Protein AF-A0A955F8S6-F1 (afdb_monomer)

Mean predicted aligned error: 17.61 Å

Secondary structure (DSSP, 8-state):
----PBPTTT--B--B-GGG-BHHHHHHHB-TTSEEEHHHHHHHHT--HHHHHHHHHTTSS--EE-TT--EEEEHHHHHHHHHHTHHHHHHHHTTS--PPPPTHHHHGGG---SB-TTTSSSBPBTTTB-HHHHHHEEEHHHHHHHTT--HHHHHHHHHH-TTTS-EEEETTEEEEEHHHHHHHHHHS-HHHHSS-S---TT-SS-TTT--SSS-EETTTEETTTGGGSHHHHHHHHHHTT--HHHHHHHHT--HHHHHHHHHHHHHHHHHHT-S--HHHHHHHHHHHHHHHHHHHHHHHHHHHHHHTHHHHHHHHHHS---SHHHHHHHHT--GGGHHHHHHT-HHHHHHHHHHTTSS-SS-SS-TTT--SSSPB-STT-BHHHHTTSHHHHHHHHHHHHHTHHHHHHHHHHHHHHHHHSHHHHHHHHHHHHHHHHTTTHHHHHHHTTTB-TTT--BHHHHHHHHSSPPEEEETTS-TT---GGGEEEE-HHHHHHHHHHTT--

pLDDT: mean 87.95, std 13.36, range [36.78, 98.25]

Structure (mmCIF, N/CA/C/O backbone):
data_AF-A0A955F8S6-F1
#
_entry.id   AF-A0A955F8S6-F1
#
loop_
_atom_site.group_PDB
_atom_site.id
_atom_site.type_symbol
_atom_site.label_atom_id
_atom_site.label_alt_id
_atom_site.label_comp_id
_atom_site.label_asym_id
_atom_site.label_entity_id
_atom_site.label_seq_id
_atom_site.pdbx_PDB_ins_code
_atom_site.Cartn_x
_atom_site.Cartn_y
_atom_site.Cartn_z
_atom_site.occupancy
_atom_site.B_iso_or_equiv
_atom_site.auth_seq_id
_atom_site.auth_comp_id
_atom_site.auth_asym_id
_atom_site.auth_atom_id
_atom_site.pdbx_PDB_model_num
ATOM 1 N N . MET A 1 1 ? -13.453 60.466 16.407 1.00 45.47 1 MET A N 1
ATOM 2 C CA . MET A 1 1 ? -13.229 59.516 17.516 1.00 45.47 1 MET A CA 1
ATOM 3 C C . MET A 1 1 ? -13.234 58.112 16.932 1.00 45.47 1 MET A C 1
ATOM 5 O O . MET A 1 1 ? -14.286 57.669 16.491 1.00 45.47 1 MET A O 1
ATOM 9 N N . SER A 1 2 ? -12.078 57.455 16.806 1.00 45.28 2 SER A N 1
ATOM 10 C CA . SER A 1 2 ? -12.034 56.052 16.379 1.00 45.28 2 SER A CA 1
ATOM 11 C C . SER A 1 2 ? -12.580 55.197 17.517 1.00 45.28 2 SER A C 1
ATOM 13 O O . SER A 1 2 ? -11.940 55.085 18.557 1.00 45.28 2 SER A O 1
ATOM 15 N N . SER A 1 3 ? -13.775 54.638 17.353 1.00 52.03 3 SER A N 1
ATOM 16 C CA . SER A 1 3 ? -14.315 53.653 18.286 1.00 52.03 3 SER A CA 1
ATOM 17 C C . SER A 1 3 ? -13.358 52.457 18.342 1.00 52.03 3 SER A C 1
ATOM 19 O O . SER A 1 3 ? -13.207 51.733 17.355 1.00 52.03 3 SER A O 1
ATOM 21 N N . GLU A 1 4 ? -12.663 52.285 19.464 1.00 68.94 4 GLU A N 1
ATOM 22 C CA . GLU A 1 4 ? -11.751 51.167 19.690 1.00 68.94 4 GLU A CA 1
ATOM 23 C C . GLU A 1 4 ? -12.546 49.872 19.857 1.00 68.94 4 GLU A C 1
ATOM 25 O O . GLU A 1 4 ? -13.012 49.531 20.943 1.00 68.94 4 GLU A O 1
ATOM 30 N N . TYR A 1 5 ? -12.714 49.129 18.768 1.00 82.62 5 TYR A N 1
ATOM 31 C CA . TYR A 1 5 ? -13.365 47.827 18.818 1.00 82.62 5 TYR A CA 1
ATOM 32 C C . TYR A 1 5 ? -12.418 46.742 19.369 1.00 82.62 5 TYR A C 1
ATOM 34 O O . TYR A 1 5 ? -11.203 46.759 19.152 1.00 82.62 5 TYR A O 1
ATOM 42 N N . VAL A 1 6 ? -12.988 45.759 20.070 1.00 81.62 6 VAL A N 1
ATOM 43 C CA . VAL A 1 6 ? -12.254 44.623 20.646 1.00 81.62 6 VAL A CA 1
ATOM 44 C C . VAL A 1 6 ? -12.035 43.542 19.585 1.00 81.62 6 VAL A C 1
ATOM 46 O O . VAL A 1 6 ? -12.985 43.033 18.987 1.00 81.62 6 VAL A O 1
ATOM 49 N N . CYS A 1 7 ? -10.779 43.146 19.367 1.00 83.44 7 CYS A N 1
ATOM 50 C CA . CYS A 1 7 ? -10.441 42.054 18.456 1.00 83.44 7 CYS A CA 1
ATOM 51 C C . CYS A 1 7 ? -11.020 40.725 18.946 1.00 83.44 7 CYS A C 1
ATOM 53 O O . CYS A 1 7 ? -10.731 40.285 20.054 1.00 83.44 7 CYS A O 1
ATOM 55 N N . ARG A 1 8 ? -11.746 40.008 18.085 1.00 79.75 8 ARG A N 1
ATOM 56 C CA . ARG A 1 8 ? -12.386 38.728 18.445 1.00 79.75 8 ARG A CA 1
ATOM 57 C C . ARG A 1 8 ? -11.425 37.592 18.794 1.00 79.75 8 ARG A C 1
ATOM 59 O O . ARG A 1 8 ? -11.862 36.603 19.371 1.00 79.75 8 ARG A O 1
ATOM 66 N N . PHE A 1 9 ? -10.160 37.691 18.391 1.00 81.62 9 PHE A N 1
ATOM 67 C CA . PHE A 1 9 ? -9.169 36.629 18.588 1.00 81.62 9 PHE A CA 1
ATOM 68 C C . PHE A 1 9 ? -8.311 36.871 19.826 1.00 81.62 9 PHE A C 1
ATOM 70 O O . PHE A 1 9 ? -8.141 35.964 20.633 1.00 81.62 9 PHE A O 1
ATOM 77 N N . CYS A 1 10 ? -7.783 38.087 19.991 1.00 85.62 10 CYS A N 1
ATOM 78 C CA . CYS A 1 10 ? -6.907 38.415 21.118 1.00 85.62 10 CYS A CA 1
ATOM 79 C C . CYS A 1 10 ? -7.588 39.216 22.232 1.00 85.62 10 CYS A C 1
ATOM 81 O O . CYS A 1 10 ? -6.944 39.475 23.244 1.00 85.62 10 CYS A O 1
ATOM 83 N N . LEU A 1 11 ? -8.851 39.616 22.047 1.00 81.88 11 LEU A N 1
ATOM 84 C CA . LEU A 1 11 ? -9.654 40.399 22.994 1.00 81.88 11 LEU A CA 1
ATOM 85 C C . LEU A 1 11 ? -9.026 41.746 23.399 1.00 81.88 11 LEU A C 1
ATOM 87 O O . LEU A 1 11 ? -9.361 42.301 24.438 1.00 81.88 11 LEU A O 1
ATOM 91 N N . ARG A 1 12 ? -8.124 42.296 22.574 1.00 80.00 12 ARG A N 1
ATOM 92 C CA . ARG A 1 12 ? -7.503 43.615 22.788 1.00 80.00 12 ARG A CA 1
ATOM 93 C C . ARG A 1 12 ? -8.198 44.691 21.956 1.00 80.00 12 ARG A C 1
ATOM 95 O O . ARG A 1 12 ? -8.592 44.413 20.821 1.00 80.00 12 ARG A O 1
ATOM 102 N N . HIS A 1 13 ? -8.269 45.909 22.488 1.00 82.81 13 HIS A N 1
ATOM 103 C CA . HIS A 1 13 ? -8.674 47.110 21.753 1.00 82.81 13 HIS A CA 1
ATOM 104 C C . HIS A 1 13 ? -7.613 47.441 20.698 1.00 82.81 13 HIS A C 1
ATOM 106 O O . HIS A 1 13 ? -6.476 47.778 21.027 1.00 82.81 13 HIS A O 1
ATOM 112 N N . LYS A 1 14 ? -7.946 47.223 19.423 1.00 84.31 14 LYS A N 1
ATOM 113 C CA . LYS A 1 14 ? -7.053 47.446 18.275 1.00 84.31 14 LYS A CA 1
ATOM 114 C C . LYS A 1 14 ? -7.881 47.817 17.042 1.00 84.31 14 LYS A C 1
ATOM 116 O O . LYS A 1 14 ? -9.034 47.395 16.956 1.00 84.31 14 LYS A O 1
ATOM 121 N N . PRO A 1 15 ? -7.296 48.507 16.046 1.00 83.19 15 PRO A N 1
ATOM 122 C CA . PRO A 1 15 ? -7.918 48.647 14.735 1.00 83.19 15 PRO A CA 1
ATOM 123 C C . PRO A 1 15 ? -8.275 47.264 14.181 1.00 83.19 15 PRO A C 1
ATOM 125 O O . PRO A 1 15 ? -7.438 46.353 14.161 1.00 83.19 15 PRO A O 1
ATOM 128 N N . LEU A 1 16 ? -9.540 47.085 13.805 1.00 84.69 16 LEU A N 1
ATOM 129 C CA . LEU A 1 16 ? -10.032 45.837 13.233 1.00 84.69 16 LEU A CA 1
ATOM 130 C C . LEU A 1 16 ? -9.966 45.916 11.718 1.00 84.69 16 LEU A C 1
ATOM 132 O O . LEU A 1 16 ? -10.276 46.951 11.135 1.00 84.69 16 LEU A O 1
ATOM 136 N N . THR A 1 17 ? -9.610 44.800 11.097 1.00 84.56 17 THR A N 1
ATOM 137 C CA . THR A 1 17 ? -9.645 44.653 9.650 1.00 84.56 17 THR A CA 1
ATOM 138 C C . THR A 1 17 ? -10.735 43.684 9.252 1.00 84.56 17 THR A C 1
ATOM 140 O O . THR A 1 17 ? -11.908 44.054 9.223 1.00 84.56 17 THR A O 1
ATOM 143 N N . VAL A 1 18 ? -10.404 42.427 8.977 1.00 79.69 18 VAL A N 1
ATOM 144 C CA . VAL A 1 18 ? -11.364 41.486 8.391 1.00 79.69 18 VAL A CA 1
ATOM 145 C C . VAL A 1 18 ? -12.137 40.749 9.486 1.00 79.69 18 VAL A C 1
ATOM 147 O O . VAL A 1 18 ? -11.556 40.215 10.427 1.00 79.69 18 VAL A O 1
ATOM 150 N N . ALA A 1 19 ? -13.470 40.699 9.367 1.00 81.12 19 ALA A N 1
ATOM 151 C CA . ALA A 1 19 ? -14.371 39.948 10.257 1.00 81.12 19 ALA A CA 1
ATOM 152 C C . ALA A 1 19 ? -14.287 40.299 11.762 1.00 81.12 19 ALA A C 1
ATOM 154 O O . ALA A 1 19 ? -14.653 39.486 12.621 1.00 81.12 19 ALA A O 1
ATOM 155 N N . GLY A 1 20 ? -13.840 41.511 12.096 1.00 83.50 20 GLY A N 1
ATOM 156 C CA . GLY A 1 20 ? -13.673 41.953 13.481 1.00 83.50 20 GLY A CA 1
ATOM 157 C C . GLY A 1 20 ? -12.418 41.393 14.166 1.00 83.50 20 GLY A C 1
ATOM 158 O O . GLY A 1 20 ? -12.394 41.215 15.387 1.00 83.50 20 GLY A O 1
ATOM 159 N N . VAL A 1 21 ? -11.392 41.065 13.381 1.00 86.62 21 VAL A N 1
ATOM 160 C CA . VAL A 1 21 ? -10.075 40.615 13.844 1.00 86.62 21 VAL A CA 1
ATOM 161 C C . VAL A 1 21 ? -9.057 41.723 13.567 1.00 86.62 21 VAL A C 1
ATOM 163 O O . VAL A 1 21 ? -9.163 42.417 12.562 1.00 86.62 21 VAL A O 1
ATOM 166 N N . CYS A 1 22 ? -8.102 41.941 14.472 1.00 89.56 22 CYS A N 1
ATOM 167 C CA . CYS A 1 22 ? -7.052 42.943 14.276 1.00 89.56 22 CYS A CA 1
ATOM 168 C C . CYS A 1 22 ? -6.003 42.477 13.260 1.00 89.56 22 CYS A C 1
ATOM 170 O O . CYS A 1 22 ? -5.885 41.281 12.981 1.00 89.56 22 CYS A O 1
ATOM 172 N N . ASP A 1 23 ? -5.200 43.410 12.752 1.00 87.75 23 ASP A N 1
ATOM 173 C CA . ASP A 1 23 ? -4.187 43.109 11.734 1.00 87.75 23 ASP A CA 1
ATOM 174 C C . ASP A 1 23 ? -3.188 42.041 12.145 1.00 87.75 23 ASP A C 1
ATOM 176 O O . ASP A 1 23 ? -2.896 41.149 11.358 1.00 87.75 23 ASP A O 1
ATOM 180 N N . GLN A 1 24 ? -2.729 42.062 13.397 1.00 88.69 24 GLN A N 1
ATOM 181 C CA . GLN A 1 24 ? -1.784 41.058 13.879 1.00 88.69 24 GLN A CA 1
ATOM 182 C C . GLN A 1 24 ? -2.366 39.642 13.779 1.00 88.69 24 GLN A C 1
ATOM 184 O O . GLN A 1 24 ? -1.767 38.762 13.175 1.00 88.69 24 GLN A O 1
ATOM 189 N N . CYS A 1 25 ? -3.570 39.435 14.319 1.00 86.75 25 CYS A N 1
ATOM 190 C CA . CYS A 1 25 ? -4.221 38.126 14.295 1.00 86.75 25 CYS A CA 1
ATOM 191 C C . CYS A 1 25 ? -4.639 37.716 12.876 1.00 86.75 25 CYS A C 1
ATOM 193 O O . CYS A 1 25 ? -4.734 36.527 12.585 1.00 86.75 25 CYS A O 1
ATOM 195 N N . THR A 1 26 ? -4.894 38.691 12.001 1.00 87.06 26 THR A N 1
ATOM 196 C CA . THR A 1 26 ? -5.123 38.447 10.577 1.00 87.06 26 THR A CA 1
ATOM 197 C C . THR A 1 26 ? -3.832 37.947 9.929 1.00 87.06 26 THR A C 1
ATOM 199 O O . THR A 1 26 ? -3.840 36.885 9.322 1.00 87.06 26 THR A O 1
ATOM 202 N N . ASN A 1 27 ? -2.700 38.615 10.134 1.00 86.81 27 ASN A N 1
ATOM 203 C CA . ASN A 1 27 ? -1.408 38.179 9.601 1.00 86.81 27 ASN A CA 1
ATOM 204 C C . ASN A 1 27 ? -0.987 36.794 10.119 1.00 86.81 27 ASN A C 1
ATOM 206 O O . ASN A 1 27 ? -0.404 36.029 9.366 1.00 86.81 27 ASN A O 1
ATOM 210 N N . ASP A 1 28 ? -1.359 36.418 11.345 1.00 87.88 28 ASP A N 1
ATOM 211 C CA . ASP A 1 28 ? -1.101 35.066 11.866 1.00 87.88 28 ASP A CA 1
ATOM 212 C C . ASP A 1 28 ? -1.949 33.974 11.164 1.00 87.88 28 ASP A C 1
ATOM 214 O O . ASP A 1 28 ? -1.596 32.793 11.165 1.00 87.88 28 ASP A O 1
ATOM 218 N N . LEU A 1 29 ? -3.095 34.342 10.575 1.00 91.00 29 LEU A N 1
ATOM 219 C CA . LEU A 1 29 ? -3.999 33.430 9.857 1.00 91.00 29 LEU A CA 1
ATOM 220 C C . LEU A 1 29 ? -3.628 33.245 8.380 1.00 91.00 29 LEU A C 1
ATOM 222 O O . LEU A 1 29 ? -3.912 32.185 7.806 1.00 91.00 29 LEU A O 1
ATOM 226 N N . PHE A 1 30 ? -3.052 34.272 7.757 1.00 92.38 30 PHE A N 1
ATOM 227 C CA . PHE A 1 30 ? -2.656 34.267 6.351 1.00 92.38 30 PHE A CA 1
ATOM 228 C C . PHE A 1 30 ? -1.161 33.962 6.241 1.00 92.38 30 PHE A C 1
ATOM 230 O O . PHE A 1 30 ? -0.338 34.564 6.914 1.00 92.38 30 PHE A O 1
ATOM 237 N N . SER A 1 31 ? -0.788 33.004 5.392 1.00 88.75 31 SER A N 1
ATOM 238 C CA . SER A 1 31 ? 0.631 32.764 5.102 1.00 88.75 31 SER A CA 1
ATOM 239 C C . SER A 1 31 ? 1.224 33.955 4.328 1.00 88.75 31 SER A C 1
ATOM 241 O O . SER A 1 31 ? 0.486 34.802 3.825 1.00 88.75 31 SER A O 1
ATOM 243 N N . ASN A 1 32 ? 2.552 34.002 4.174 1.00 88.56 32 ASN A N 1
ATOM 244 C CA . ASN A 1 32 ? 3.249 35.076 3.440 1.00 88.56 32 ASN A CA 1
ATOM 245 C C . ASN A 1 32 ? 2.763 35.258 1.983 1.00 88.56 32 ASN A C 1
ATOM 247 O O . ASN A 1 32 ? 2.970 36.311 1.394 1.00 88.56 32 ASN A O 1
ATOM 251 N N . ASP A 1 33 ? 2.098 34.248 1.411 1.00 89.38 33 ASP A N 1
ATOM 252 C CA . ASP A 1 33 ? 1.444 34.285 0.094 1.00 89.38 33 ASP A CA 1
ATOM 253 C C . ASP A 1 33 ? 0.089 35.031 0.093 1.00 89.38 33 ASP A C 1
ATOM 255 O O . ASP A 1 33 ? -0.594 35.077 -0.932 1.00 89.38 33 ASP A O 1
ATOM 259 N N . GLY A 1 34 ? -0.335 35.584 1.236 1.00 93.25 34 GLY A N 1
ATOM 260 C CA . GLY A 1 34 ? -1.619 36.260 1.407 1.00 93.25 34 GLY A CA 1
ATOM 261 C C . GLY A 1 34 ? -2.824 35.314 1.420 1.00 93.25 34 GLY A C 1
ATOM 262 O O . GLY A 1 34 ? -3.959 35.765 1.220 1.00 93.25 34 GLY A O 1
ATOM 263 N N . LYS A 1 35 ? -2.612 34.005 1.633 1.00 96.25 35 LYS A N 1
ATOM 264 C CA . LYS A 1 35 ? -3.675 32.989 1.631 1.00 96.25 35 LYS A CA 1
ATOM 265 C C . LYS A 1 35 ? -3.782 32.260 2.970 1.00 96.25 35 LYS A C 1
ATOM 267 O O . LYS A 1 35 ? -2.791 31.913 3.608 1.00 96.25 35 LYS A O 1
ATOM 272 N N . ALA A 1 36 ? -5.013 31.985 3.391 1.00 96.38 36 ALA A N 1
ATOM 273 C CA . ALA A 1 36 ? -5.311 31.233 4.608 1.00 96.38 36 ALA A CA 1
ATOM 274 C C . ALA A 1 36 ? -5.618 29.760 4.294 1.00 96.38 36 ALA A C 1
ATOM 276 O O . ALA A 1 36 ? -6.139 29.424 3.226 1.00 96.38 36 ALA A O 1
ATOM 277 N N . SER A 1 37 ? -5.323 28.861 5.236 1.00 96.81 37 SER A N 1
ATOM 278 C CA . SER A 1 37 ? -5.744 27.455 5.157 1.00 96.81 37 SER A CA 1
ATOM 279 C C . SER A 1 37 ? -7.246 27.306 5.436 1.00 96.81 37 SER A C 1
ATOM 281 O O . SER A 1 37 ? -7.856 28.162 6.077 1.00 96.81 37 SER A O 1
ATOM 283 N N . ILE A 1 38 ? -7.851 26.177 5.045 1.00 96.81 38 ILE A N 1
ATOM 284 C CA . ILE A 1 38 ? -9.268 25.885 5.357 1.00 96.81 38 ILE A CA 1
ATOM 285 C C . ILE A 1 38 ? -9.580 25.938 6.861 1.00 96.81 38 ILE A C 1
ATOM 287 O O . ILE A 1 38 ? -10.672 26.339 7.256 1.00 96.81 38 ILE A O 1
ATOM 291 N N . GLN A 1 39 ? -8.618 25.577 7.715 1.00 95.94 39 GLN A N 1
ATOM 292 C CA . GLN A 1 39 ? -8.759 25.672 9.170 1.00 95.94 39 GLN A CA 1
ATOM 293 C C . GLN A 1 39 ? -8.721 27.132 9.641 1.00 95.94 39 GLN A C 1
ATOM 295 O O . GLN A 1 39 ? -9.508 27.510 10.507 1.00 95.94 39 GLN A O 1
ATOM 300 N N . GLY A 1 40 ? -7.852 27.959 9.047 1.00 94.88 40 GLY A N 1
ATOM 301 C CA . GLY A 1 40 ? -7.799 29.397 9.314 1.00 94.88 40 GLY A CA 1
ATOM 302 C C . GLY A 1 40 ? -9.108 30.094 8.942 1.00 94.88 40 GLY A C 1
ATOM 303 O O . GLY A 1 40 ? -9.697 30.787 9.769 1.00 94.88 40 GLY A O 1
ATOM 304 N N . VAL A 1 41 ? -9.636 29.814 7.747 1.00 95.19 41 VAL A N 1
ATOM 305 C CA . VAL A 1 41 ? -10.925 30.363 7.287 1.00 95.19 41 VAL A CA 1
ATOM 306 C C . VAL A 1 41 ? -12.094 29.865 8.137 1.00 95.19 41 VAL A C 1
ATOM 308 O O . VAL A 1 41 ? -12.985 30.641 8.475 1.00 95.19 41 VAL A O 1
ATOM 311 N N . SER A 1 42 ? -12.078 28.592 8.544 1.00 95.06 42 SER A N 1
ATOM 312 C CA . SER A 1 42 ? -13.090 28.016 9.440 1.00 95.06 42 SER A CA 1
ATOM 313 C C . SER A 1 42 ? -13.153 28.758 10.778 1.00 95.06 42 SER A C 1
ATOM 315 O O . SER A 1 42 ? -14.247 29.112 11.223 1.00 95.06 42 SER A O 1
ATOM 317 N N . LYS A 1 43 ? -11.994 29.068 11.377 1.00 91.75 43 LYS A N 1
ATOM 318 C CA . LYS A 1 43 ? -11.903 29.866 12.610 1.00 91.75 43 LYS A CA 1
ATOM 319 C C . LYS A 1 43 ? -12.363 31.308 12.395 1.00 91.75 43 LYS A C 1
ATOM 321 O O . LYS A 1 43 ? -13.133 31.818 13.204 1.00 91.75 43 LYS A O 1
ATOM 326 N N . LEU A 1 44 ? -11.923 31.941 11.307 1.00 91.75 44 LEU A N 1
ATOM 327 C CA . LEU A 1 44 ? -12.235 33.337 10.994 1.00 91.75 44 LEU A CA 1
ATOM 328 C C . LEU A 1 44 ? -13.740 33.557 10.762 1.00 91.75 44 LEU A C 1
ATOM 330 O O . LEU A 1 44 ? -14.316 34.502 11.295 1.00 91.75 44 LEU A O 1
ATOM 334 N N . LEU A 1 45 ? -14.390 32.660 10.012 1.00 91.75 45 LEU A N 1
ATOM 335 C CA . LEU A 1 45 ? -15.810 32.766 9.654 1.00 91.75 45 LEU A CA 1
ATOM 336 C C . LEU A 1 45 ? -16.757 32.058 10.636 1.00 91.75 45 LEU A C 1
ATOM 338 O O . LEU A 1 45 ? -17.973 32.170 10.491 1.00 91.75 45 LEU A O 1
ATOM 342 N N . LYS A 1 46 ? -16.226 31.307 11.612 1.00 90.25 46 LYS A N 1
ATOM 343 C CA . LYS A 1 46 ? -16.992 30.410 12.502 1.00 90.25 46 LYS A CA 1
ATOM 344 C C . LYS A 1 46 ? -17.886 29.423 11.734 1.00 90.25 46 LYS A C 1
ATOM 346 O O . LYS A 1 46 ? -19.022 29.149 12.121 1.00 90.25 46 LYS A O 1
ATOM 351 N N . LEU A 1 47 ? -17.372 28.879 10.632 1.00 92.88 47 LEU A N 1
ATOM 352 C CA . LEU A 1 47 ? -18.056 27.875 9.812 1.00 92.88 47 LEU A CA 1
ATOM 353 C C . LEU A 1 47 ? -17.337 26.533 9.919 1.00 92.88 47 LEU A C 1
ATOM 355 O O . LEU A 1 47 ? -16.110 26.490 9.960 1.00 92.88 47 LEU A O 1
ATOM 359 N N . SER A 1 48 ? -18.082 25.426 9.920 1.00 94.69 48 SER A N 1
ATOM 360 C CA . SER A 1 48 ? -17.468 24.097 9.847 1.00 94.69 48 SER A CA 1
ATOM 361 C C . SER A 1 48 ? -16.756 23.906 8.502 1.00 94.69 48 SER A C 1
ATOM 363 O O . SER A 1 48 ? -17.149 24.470 7.477 1.00 94.69 48 SER A O 1
ATOM 365 N N . THR A 1 49 ? -15.724 23.063 8.478 1.00 96.00 49 THR A N 1
ATOM 366 C CA . THR A 1 49 ? -14.993 22.732 7.242 1.00 96.00 49 THR A CA 1
ATOM 367 C C . THR A 1 49 ? -15.899 22.098 6.181 1.00 96.00 49 THR A C 1
ATOM 369 O O . THR A 1 49 ? -15.684 22.307 4.990 1.00 96.00 49 THR A O 1
ATOM 372 N N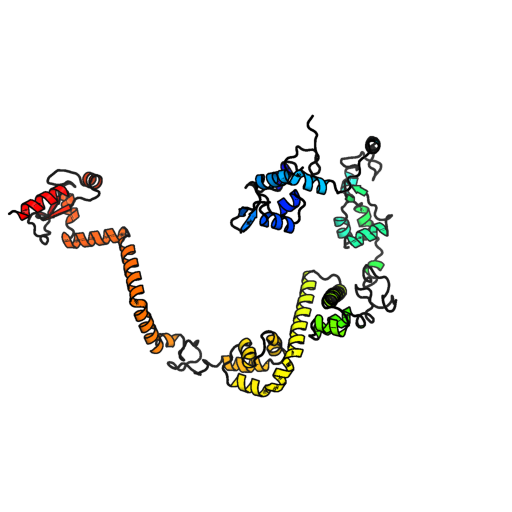 . ALA A 1 50 ? -16.945 21.372 6.593 1.00 94.00 50 ALA A N 1
ATOM 373 C CA . ALA A 1 50 ? -17.962 20.828 5.695 1.00 94.00 50 ALA A CA 1
ATOM 374 C C . ALA A 1 50 ? -18.795 21.933 5.022 1.00 94.00 50 ALA A C 1
ATOM 376 O O . ALA A 1 50 ? -19.054 21.857 3.822 1.00 94.00 50 ALA A O 1
ATOM 377 N N . THR A 1 51 ? -19.166 22.981 5.765 1.00 95.75 51 THR A N 1
ATOM 378 C CA . THR A 1 51 ? -19.873 24.140 5.202 1.00 95.75 51 THR A CA 1
ATOM 379 C C . THR A 1 51 ? -18.992 24.890 4.210 1.00 95.75 51 THR A C 1
ATOM 381 O O . THR A 1 51 ? -19.466 25.208 3.126 1.00 95.75 51 THR A O 1
ATOM 384 N N . LEU A 1 52 ? -17.706 25.100 4.516 1.00 96.69 52 LEU A N 1
ATOM 385 C CA . LEU A 1 52 ? -16.771 25.739 3.579 1.00 96.69 52 LEU A CA 1
ATOM 386 C C . LEU A 1 52 ? -16.660 24.968 2.255 1.00 96.69 52 LEU A C 1
ATOM 388 O O . LEU A 1 52 ? -16.764 25.568 1.191 1.00 96.69 52 LEU A O 1
ATOM 392 N N . ARG A 1 53 ? -16.568 23.633 2.304 1.00 96.06 53 ARG A N 1
ATOM 393 C CA . ARG A 1 53 ? -16.569 22.790 1.093 1.00 96.06 53 ARG A CA 1
ATOM 394 C C . ARG A 1 53 ? -17.869 22.892 0.297 1.00 96.06 53 ARG A C 1
ATOM 396 O O . ARG A 1 53 ? -17.846 22.802 -0.926 1.00 96.06 53 ARG A O 1
ATOM 403 N N . ARG A 1 54 ? -19.006 23.080 0.973 1.00 95.62 54 ARG A N 1
ATOM 404 C CA . ARG A 1 54 ? -20.282 23.324 0.293 1.00 95.62 54 ARG A CA 1
ATOM 405 C C . ARG A 1 54 ? -20.259 24.674 -0.426 1.00 95.62 54 ARG A C 1
ATOM 407 O O . ARG A 1 54 ? -20.632 24.721 -1.591 1.00 95.62 54 ARG A O 1
ATOM 414 N N . LEU A 1 55 ? -19.753 25.723 0.226 1.00 96.56 55 LEU A N 1
ATOM 415 C CA . LEU A 1 55 ? -19.595 27.053 -0.376 1.00 96.56 55 LEU A CA 1
ATOM 416 C C . LEU A 1 55 ? -18.654 27.035 -1.593 1.00 96.56 55 LEU A C 1
ATOM 418 O O . LEU A 1 55 ? -18.919 27.733 -2.570 1.00 96.56 55 LEU A O 1
ATOM 422 N N . GLU A 1 56 ? -17.603 26.206 -1.560 1.00 96.56 56 GLU A N 1
ATOM 423 C CA . GLU A 1 56 ? -16.749 25.925 -2.725 1.00 96.56 56 GLU A CA 1
ATOM 424 C C . GLU A 1 56 ? -17.553 25.287 -3.861 1.00 96.56 56 GLU A C 1
ATOM 426 O O . GLU A 1 56 ? -17.524 25.773 -4.988 1.00 96.56 56 GLU A O 1
ATOM 431 N N . SER A 1 57 ? -18.303 24.218 -3.565 1.00 94.94 57 SER A N 1
ATOM 432 C CA . SER A 1 57 ? -19.086 23.499 -4.581 1.00 94.94 57 SER A CA 1
ATOM 433 C C . SER A 1 57 ? -20.178 24.357 -5.223 1.00 94.94 57 SER A C 1
ATOM 435 O O . SER A 1 57 ? -20.519 24.144 -6.380 1.00 94.94 57 SER A O 1
ATOM 437 N N . THR A 1 58 ? -20.700 25.350 -4.497 1.00 95.88 58 THR A N 1
ATOM 438 C CA . THR A 1 58 ? -21.695 26.301 -5.007 1.00 95.88 58 THR A CA 1
ATOM 439 C C . THR A 1 58 ? -21.070 27.537 -5.659 1.00 95.88 58 THR A C 1
ATOM 441 O O . THR A 1 58 ? -21.801 28.441 -6.049 1.00 95.88 58 THR A O 1
ATOM 444 N N . GLY A 1 59 ? -19.736 27.641 -5.719 1.00 95.94 59 GLY A N 1
ATOM 445 C CA . GLY A 1 59 ? -19.030 28.800 -6.280 1.00 95.94 59 GLY A CA 1
ATOM 446 C C . GLY A 1 59 ? -19.136 30.087 -5.450 1.00 95.94 59 GLY A C 1
ATOM 447 O O . GLY A 1 59 ? -18.758 31.156 -5.919 1.00 95.94 59 GLY A O 1
ATOM 448 N N . GLN A 1 60 ? -19.636 30.009 -4.212 1.00 95.19 60 GLN A N 1
ATOM 449 C CA . GLN A 1 60 ? -19.753 31.167 -3.314 1.00 95.19 60 GLN A CA 1
ATOM 450 C C . GLN A 1 60 ? -18.412 31.540 -2.671 1.00 95.19 60 GLN A C 1
ATOM 452 O O . GLN A 1 60 ? -18.236 32.672 -2.224 1.00 95.19 60 GLN A O 1
ATOM 457 N N . LEU A 1 61 ? -17.471 30.594 -2.631 1.00 97.00 61 LEU A N 1
ATOM 458 C CA . LEU A 1 61 ? -16.114 30.794 -2.145 1.00 97.00 61 LEU A CA 1
ATOM 459 C C . LEU A 1 61 ? -15.131 30.186 -3.153 1.00 97.00 61 LEU A C 1
ATOM 461 O O . LEU A 1 61 ? -15.155 28.981 -3.395 1.00 97.00 61 LEU A O 1
ATOM 465 N N . THR A 1 62 ? -14.269 31.009 -3.751 1.00 96.62 62 THR A N 1
ATOM 466 C CA . THR A 1 62 ? -13.250 30.539 -4.700 1.00 96.62 62 THR A CA 1
ATOM 467 C C . THR A 1 62 ? -12.065 29.932 -3.951 1.00 96.62 62 THR A C 1
ATOM 469 O O . THR A 1 62 ? -11.557 30.522 -2.999 1.00 96.62 62 THR A O 1
ATOM 472 N N . VAL A 1 63 ? -11.615 28.750 -4.368 1.00 97.38 63 VAL A N 1
ATOM 473 C CA . VAL A 1 63 ? -10.509 28.039 -3.717 1.00 97.38 63 VAL A CA 1
ATOM 474 C C . VAL A 1 63 ? -9.309 27.945 -4.645 1.00 97.38 63 VAL A C 1
ATOM 476 O O . VAL A 1 63 ? -9.423 27.462 -5.768 1.00 97.38 63 VAL A O 1
ATOM 479 N N . ASP A 1 64 ? -8.150 28.340 -4.132 1.00 96.31 64 ASP A N 1
ATOM 480 C CA . ASP A 1 64 ? -6.869 28.083 -4.772 1.00 96.31 64 ASP A CA 1
ATOM 481 C C . ASP A 1 64 ? -6.280 26.787 -4.223 1.00 96.31 64 ASP A C 1
ATOM 483 O O . ASP A 1 64 ? -6.457 26.440 -3.049 1.00 96.31 64 ASP A O 1
ATOM 487 N N . ARG A 1 65 ? -5.542 26.062 -5.060 1.00 96.00 65 ARG A N 1
ATOM 488 C CA . ARG A 1 65 ? -4.780 24.889 -4.628 1.00 96.00 65 ARG A CA 1
ATOM 489 C C . ARG A 1 65 ? -3.297 25.174 -4.776 1.00 96.00 65 ARG A C 1
ATOM 491 O O . ARG A 1 65 ? -2.873 25.692 -5.801 1.00 96.00 65 ARG A O 1
ATOM 498 N N . ASN A 1 66 ? -2.528 24.865 -3.736 1.00 92.50 66 ASN A N 1
ATOM 499 C CA . ASN A 1 66 ? -1.071 24.881 -3.837 1.00 92.50 66 ASN A CA 1
ATOM 500 C C . ASN A 1 66 ? -0.562 23.618 -4.560 1.00 92.50 66 ASN A C 1
ATOM 502 O O . ASN A 1 66 ? -1.347 22.733 -4.900 1.00 92.50 66 ASN A O 1
ATOM 506 N N . GLU A 1 67 ? 0.754 23.514 -4.746 1.00 91.62 67 GLU A N 1
ATOM 507 C CA . GLU A 1 67 ? 1.416 22.375 -5.405 1.00 91.62 67 GLU A CA 1
ATOM 508 C C . GLU A 1 67 ? 1.095 21.023 -4.744 1.00 91.62 67 GLU A C 1
ATOM 510 O O . GLU A 1 67 ? 0.952 20.011 -5.421 1.00 91.62 67 GLU A O 1
ATOM 515 N N . ALA A 1 68 ? 0.876 21.013 -3.425 1.00 89.06 68 ALA A N 1
ATOM 516 C CA . ALA A 1 68 ? 0.465 19.831 -2.663 1.00 89.06 68 ALA A CA 1
ATOM 517 C C . ALA A 1 68 ? -1.052 19.538 -2.736 1.00 89.06 68 ALA A C 1
ATOM 519 O O . ALA A 1 68 ? -1.569 18.713 -1.981 1.00 89.06 68 ALA A O 1
ATOM 520 N N . GLY A 1 69 ? -1.810 20.259 -3.568 1.00 92.75 69 GLY A N 1
ATOM 521 C CA . GLY A 1 69 ? -3.261 20.108 -3.714 1.00 92.75 69 GLY A CA 1
ATOM 522 C C . GLY A 1 69 ? -4.089 20.600 -2.518 1.00 92.75 69 GLY A C 1
ATOM 523 O O . GLY A 1 69 ? -5.310 20.385 -2.486 1.00 92.75 69 GLY A O 1
ATOM 524 N N . SER A 1 70 ? -3.459 21.263 -1.542 1.00 94.69 70 SER A N 1
ATOM 525 C CA . SER A 1 70 ? -4.104 21.804 -0.342 1.00 94.69 70 SER A CA 1
ATOM 526 C C . SER A 1 70 ? -4.888 23.076 -0.651 1.00 94.69 70 SER A C 1
ATOM 528 O O . SER A 1 70 ? -4.445 23.923 -1.421 1.00 94.69 70 SER A O 1
ATOM 530 N N . ARG A 1 71 ? -6.055 23.221 -0.012 1.00 96.81 71 ARG A N 1
ATOM 531 C CA . ARG A 1 71 ? -6.971 24.356 -0.203 1.00 96.81 71 ARG A CA 1
ATOM 532 C C . ARG A 1 71 ? -6.448 25.617 0.479 1.00 96.81 71 ARG A C 1
ATOM 534 O O . ARG A 1 71 ? -6.144 25.594 1.676 1.00 96.81 71 ARG A O 1
ATOM 541 N N . ARG A 1 72 ? -6.395 26.707 -0.278 1.00 97.44 72 ARG A N 1
ATOM 542 C CA . ARG A 1 72 ? -5.945 28.035 0.135 1.00 97.44 72 ARG A CA 1
ATOM 543 C C . ARG A 1 72 ? -6.986 29.062 -0.305 1.00 97.44 72 ARG A C 1
ATOM 545 O O . ARG A 1 72 ? -7.547 28.942 -1.389 1.00 97.44 72 ARG A O 1
ATOM 552 N N . TYR A 1 73 ? -7.248 30.060 0.530 1.00 97.31 73 TYR A N 1
ATOM 553 C CA . TYR A 1 73 ? -8.234 31.105 0.240 1.00 97.31 73 TYR A CA 1
ATOM 554 C C . TYR A 1 73 ? -7.561 32.462 0.350 1.00 97.31 73 TYR A C 1
ATOM 556 O O . TYR A 1 73 ? -6.945 32.762 1.376 1.00 97.31 73 TYR A O 1
ATOM 564 N N . SER A 1 74 ? -7.672 33.265 -0.704 1.00 96.25 74 SER A N 1
ATOM 565 C CA . SER A 1 74 ? -7.139 34.623 -0.701 1.00 96.25 74 SER A CA 1
ATOM 566 C C . SER A 1 74 ? -7.935 35.520 0.253 1.00 96.25 74 SER A C 1
ATOM 568 O O . SER A 1 74 ? -9.135 35.310 0.470 1.00 96.25 74 SER A O 1
ATOM 570 N N . LYS A 1 75 ? -7.278 36.546 0.803 1.00 94.25 75 LYS A N 1
ATOM 571 C CA . LYS A 1 75 ? -7.936 37.573 1.626 1.00 94.25 75 LYS A CA 1
ATOM 572 C C . LYS A 1 75 ? -9.120 38.219 0.891 1.00 94.25 75 LYS A C 1
ATOM 574 O O . LYS A 1 75 ? -10.216 38.270 1.443 1.00 94.25 75 LYS A O 1
ATOM 579 N N . ALA A 1 76 ? -8.934 38.574 -0.382 1.00 93.81 76 ALA A N 1
ATOM 580 C CA . ALA A 1 76 ? -9.964 39.185 -1.224 1.00 93.81 76 ALA A CA 1
ATOM 581 C C . ALA A 1 76 ? -11.203 38.288 -1.403 1.00 93.81 76 ALA A C 1
ATOM 583 O O . ALA A 1 76 ? -12.338 38.763 -1.352 1.00 93.81 76 ALA A O 1
ATOM 584 N N . THR A 1 77 ? -11.010 36.973 -1.559 1.00 95.31 77 THR A N 1
ATOM 585 C CA . THR A 1 77 ? -12.123 36.015 -1.643 1.00 95.31 77 THR A CA 1
ATOM 586 C C . THR A 1 77 ? -12.953 36.006 -0.358 1.00 95.31 77 THR A C 1
ATOM 588 O O . THR A 1 77 ? -14.184 35.998 -0.411 1.00 95.31 77 THR A O 1
ATOM 591 N N . ILE A 1 78 ? -12.290 36.002 0.801 1.00 95.12 78 ILE A N 1
ATOM 592 C CA . ILE A 1 78 ? -12.959 35.971 2.107 1.00 95.12 78 ILE A CA 1
ATOM 593 C C . ILE A 1 78 ? -13.703 37.287 2.351 1.00 95.12 78 ILE A C 1
ATOM 595 O O . ILE A 1 78 ? -14.851 37.263 2.788 1.00 95.12 78 ILE A O 1
ATOM 599 N N . GLU A 1 79 ? -13.089 38.423 2.024 1.00 92.56 79 GLU A N 1
ATOM 600 C CA . GLU A 1 79 ? -13.716 39.745 2.118 1.00 92.56 79 GLU A CA 1
ATOM 601 C C . GLU A 1 79 ? -14.943 39.860 1.207 1.00 92.56 79 GLU A C 1
ATOM 603 O O . GLU A 1 79 ? -16.000 40.295 1.660 1.00 92.56 79 GLU A O 1
ATOM 608 N N . SER A 1 80 ? -14.858 39.384 -0.041 1.00 93.56 80 SER A N 1
ATOM 609 C CA . SER A 1 80 ? -16.003 39.357 -0.962 1.00 93.56 80 SER A CA 1
ATOM 610 C C . SER A 1 80 ? -17.156 38.504 -0.420 1.00 93.56 80 SER A C 1
ATOM 612 O O . SER A 1 80 ? -18.319 38.903 -0.498 1.00 93.56 80 SER A O 1
ATOM 614 N N . TYR A 1 81 ? -16.847 37.352 0.184 1.00 94.81 81 TYR A N 1
ATOM 615 C CA . TYR A 1 81 ? -17.851 36.505 0.826 1.00 94.81 81 TYR A CA 1
ATOM 616 C C . TYR A 1 81 ? -18.500 37.191 2.038 1.00 94.81 81 TYR A C 1
ATOM 618 O O . TYR A 1 81 ? -19.723 37.139 2.183 1.00 94.81 81 TYR A O 1
ATOM 626 N N . LEU A 1 82 ? -17.703 37.850 2.887 1.00 92.31 82 LEU A N 1
ATOM 627 C CA . LEU A 1 82 ? -18.185 38.599 4.052 1.00 92.31 82 LEU A CA 1
ATOM 628 C C . LEU A 1 82 ? -19.090 39.763 3.648 1.00 92.31 82 LEU A C 1
ATOM 630 O O . LEU A 1 82 ? -20.136 39.942 4.261 1.00 92.31 82 LEU A O 1
ATOM 634 N N . LEU A 1 83 ? -18.717 40.509 2.606 1.00 90.44 83 LEU A N 1
ATOM 635 C CA . LEU A 1 83 ? -19.510 41.618 2.075 1.00 90.44 83 LEU A CA 1
ATOM 636 C C . LEU A 1 83 ? -20.858 41.142 1.523 1.00 90.44 83 LEU A C 1
ATOM 638 O O . LEU A 1 83 ? -21.878 41.770 1.772 1.00 90.44 83 LEU A O 1
ATOM 642 N N . LYS A 1 84 ? -20.885 40.003 0.819 1.00 92.50 84 LYS A N 1
ATOM 643 C CA . LYS A 1 84 ? -22.129 39.436 0.268 1.00 92.50 84 LYS A CA 1
ATOM 644 C C . LYS A 1 84 ? -23.052 38.820 1.322 1.00 92.50 84 LYS A C 1
ATOM 646 O O . LYS A 1 84 ? -24.235 38.649 1.057 1.00 92.50 84 LYS A O 1
ATOM 651 N N . ASN A 1 85 ? -22.520 38.442 2.485 1.00 90.62 85 ASN A N 1
ATOM 652 C CA . ASN A 1 85 ? -23.251 37.699 3.518 1.00 90.62 85 ASN A CA 1
ATOM 653 C C . ASN A 1 85 ? -23.227 38.402 4.884 1.00 90.62 85 ASN A C 1
ATOM 655 O O . ASN A 1 85 ? -23.422 37.742 5.912 1.00 90.62 85 ASN A O 1
ATOM 659 N N . SER A 1 86 ? -22.979 39.716 4.909 1.00 85.12 86 SER A N 1
ATOM 660 C CA . SER A 1 86 ? -22.838 40.509 6.137 1.00 85.12 86 SER A CA 1
ATOM 661 C C . SER A 1 86 ? -24.024 40.306 7.070 1.00 85.12 86 SER A C 1
ATOM 663 O O . SER A 1 86 ? -23.836 40.057 8.260 1.00 85.12 86 SER A O 1
ATOM 665 N N . ASP A 1 87 ? -25.237 40.298 6.525 1.00 79.50 87 ASP A N 1
ATOM 666 C CA . ASP A 1 87 ? -26.470 40.268 7.311 1.00 79.50 87 ASP A CA 1
ATOM 667 C C . ASP A 1 87 ? -26.702 38.884 7.934 1.00 79.50 87 ASP A C 1
ATOM 669 O O . ASP A 1 87 ? -27.005 38.760 9.123 1.00 79.50 87 ASP A O 1
ATOM 673 N N . GLN A 1 88 ? -26.454 37.814 7.168 1.00 78.06 88 GLN A N 1
ATOM 674 C CA . GLN A 1 88 ? -26.585 36.434 7.650 1.00 78.06 88 GLN A CA 1
ATOM 675 C C . GLN A 1 88 ? -25.522 36.075 8.692 1.00 78.06 88 GLN A C 1
ATOM 677 O O . GLN A 1 88 ? -25.796 35.340 9.647 1.00 78.06 88 GLN A O 1
ATOM 682 N N . LEU A 1 89 ? -24.297 36.573 8.513 1.00 73.81 89 LEU A N 1
ATOM 683 C CA . LEU A 1 89 ? -23.207 36.337 9.453 1.00 73.81 89 LEU A CA 1
ATOM 684 C C . LEU A 1 89 ? -23.395 37.155 10.726 1.00 73.81 89 LEU A C 1
ATOM 686 O O . LEU A 1 89 ? -23.238 36.604 11.814 1.00 73.81 89 LEU A O 1
ATOM 690 N N . THR A 1 90 ? -23.811 38.418 10.614 1.00 67.25 90 THR A N 1
ATOM 691 C CA . THR A 1 90 ? -24.102 39.272 11.774 1.00 67.25 90 THR A CA 1
ATOM 692 C C . THR A 1 90 ? -25.213 38.661 12.625 1.00 67.25 90 THR A C 1
ATOM 694 O O . THR A 1 90 ? -25.017 38.499 13.827 1.00 67.25 90 THR A O 1
ATOM 697 N N . ALA A 1 91 ? -26.294 38.166 12.009 1.00 64.81 91 ALA A N 1
ATOM 698 C CA . ALA A 1 91 ? -27.383 37.471 12.705 1.00 64.81 91 ALA A CA 1
ATOM 699 C C . ALA A 1 91 ? -26.962 36.158 13.401 1.00 64.81 91 ALA A C 1
ATOM 701 O O . ALA A 1 91 ? -27.579 35.742 14.383 1.00 64.81 91 ALA A O 1
ATOM 702 N N . ARG A 1 92 ? -25.918 35.472 12.913 1.00 61.50 92 ARG A N 1
ATOM 703 C CA . ARG A 1 92 ? -25.339 34.297 13.594 1.00 61.50 92 ARG A CA 1
ATOM 704 C C . ARG A 1 92 ? -24.390 34.680 14.721 1.00 61.50 92 ARG A C 1
ATOM 706 O O . ARG A 1 92 ? -24.280 33.936 15.691 1.00 61.50 92 ARG A O 1
ATOM 713 N N . ILE A 1 93 ? -23.711 35.816 14.597 1.00 56.25 93 ILE A N 1
ATOM 714 C CA . ILE A 1 93 ? -22.760 36.295 15.598 1.00 56.25 93 ILE A CA 1
ATOM 715 C C . ILE A 1 93 ? -23.487 36.883 16.815 1.00 56.25 93 ILE A C 1
ATOM 717 O O . ILE A 1 93 ? -23.058 36.633 17.938 1.00 56.25 93 ILE A O 1
ATOM 721 N N . THR A 1 94 ? -24.602 37.590 16.620 1.00 53.88 94 THR A N 1
ATOM 722 C CA . THR A 1 94 ? -25.390 38.198 17.709 1.00 53.88 94 THR A CA 1
ATOM 723 C C . THR A 1 94 ? -26.296 37.216 18.458 1.00 53.88 94 THR A C 1
ATOM 725 O O . THR A 1 94 ? -26.821 37.553 19.512 1.00 53.88 94 THR A O 1
ATOM 728 N N . LYS A 1 95 ? -26.452 35.972 17.981 1.00 49.94 95 LYS A N 1
ATOM 729 C CA . LYS A 1 95 ? -27.249 34.931 18.664 1.00 49.94 95 LYS A CA 1
ATOM 730 C C . LYS A 1 95 ? -26.563 34.271 19.869 1.00 49.94 95 LYS A C 1
ATOM 732 O O . LYS A 1 95 ? -27.192 33.462 20.548 1.00 49.94 95 LYS A O 1
ATOM 737 N N . GLY A 1 96 ? -25.307 34.603 20.169 1.00 44.34 96 GLY A N 1
ATOM 738 C CA . GLY A 1 96 ? -24.735 34.314 21.485 1.00 44.34 96 GLY A CA 1
ATOM 739 C C . GLY A 1 96 ? -25.213 35.376 22.470 1.00 44.34 96 GLY A C 1
ATOM 740 O O . GLY A 1 96 ? -24.969 36.547 22.213 1.00 44.34 96 GLY A O 1
ATOM 741 N N . LYS A 1 97 ? -25.891 34.989 23.562 1.00 36.78 97 LYS A N 1
ATOM 742 C CA . LYS A 1 97 ? -26.296 35.904 24.646 1.00 36.78 97 LYS A CA 1
ATOM 743 C C . LYS A 1 97 ? -25.079 36.704 25.129 1.00 36.78 97 LYS A C 1
ATOM 745 O O . LYS A 1 97 ? -24.300 36.211 25.940 1.00 36.78 97 LYS A O 1
ATOM 750 N N . VAL A 1 98 ? -24.916 37.922 24.630 1.00 40.50 98 VAL A N 1
ATOM 751 C CA . VAL A 1 98 ? -24.070 38.929 25.261 1.00 40.50 98 VAL A CA 1
ATOM 752 C C . VAL A 1 98 ? -24.925 39.476 26.396 1.00 40.50 98 VAL A C 1
ATOM 754 O O . VAL A 1 98 ? -25.989 40.033 26.140 1.00 40.50 98 VAL A O 1
ATOM 757 N N . LYS A 1 99 ? -24.532 39.221 27.649 1.00 38.09 99 LYS A N 1
ATOM 758 C CA . LYS A 1 99 ? -25.093 39.957 28.787 1.00 38.09 99 LYS A CA 1
ATOM 759 C C . LYS A 1 99 ? -24.773 41.430 28.535 1.00 38.09 99 LYS A C 1
ATOM 761 O O . LYS A 1 99 ? -23.596 41.766 28.418 1.00 38.09 99 LYS A O 1
ATOM 766 N N . GLU A 1 100 ? -25.796 42.266 28.397 1.00 39.47 100 GLU A N 1
ATOM 767 C CA . GLU A 1 100 ? -25.618 43.713 28.479 1.00 39.47 100 GLU A CA 1
ATOM 768 C C . GLU A 1 100 ? -25.021 44.014 29.853 1.00 39.47 100 GLU A C 1
ATOM 770 O O . GLU A 1 100 ? -25.593 43.645 30.877 1.00 39.47 100 GLU A O 1
ATOM 775 N N . VAL A 1 101 ? -23.815 44.578 29.857 1.00 39.34 101 VAL A N 1
ATOM 776 C CA . VAL A 1 101 ? -23.172 45.084 31.069 1.00 39.34 101 VAL A CA 1
ATOM 777 C C . VAL A 1 101 ? -23.849 46.413 31.369 1.00 39.34 101 VAL A C 1
ATOM 779 O O . VAL A 1 101 ? -23.805 47.325 30.541 1.00 39.34 101 VAL A O 1
ATOM 782 N N . THR A 1 102 ? -24.534 46.493 32.504 1.00 52.88 102 THR A N 1
ATOM 783 C CA . THR A 1 102 ? -25.198 47.722 32.947 1.00 52.88 102 THR A CA 1
ATOM 784 C C . THR A 1 102 ? -24.164 48.719 33.465 1.00 52.88 102 THR A C 1
ATOM 786 O O . THR A 1 102 ? -23.119 48.313 33.967 1.00 52.88 102 THR A O 1
ATOM 789 N N . MET A 1 103 ? -24.423 50.028 33.348 1.00 45.56 103 MET A N 1
ATOM 790 C CA . MET A 1 103 ? -23.504 51.053 33.878 1.00 45.56 103 MET A CA 1
ATOM 791 C C . MET A 1 103 ? -23.252 50.909 35.390 1.00 45.56 103 MET A C 1
ATOM 793 O O . MET A 1 103 ? -22.172 51.265 35.849 1.00 45.56 103 MET A O 1
ATOM 797 N N . ASP A 1 104 ? -24.173 50.288 36.128 1.00 49.81 104 ASP A N 1
ATOM 798 C CA . ASP A 1 104 ? -24.023 49.993 37.558 1.00 49.81 104 ASP A CA 1
ATOM 799 C C . ASP A 1 104 ? -22.918 48.951 37.845 1.00 49.81 104 ASP A C 1
ATOM 801 O O . ASP A 1 104 ? -22.275 48.993 38.893 1.00 49.81 104 ASP A O 1
ATOM 805 N N . ASP A 1 105 ? -22.604 48.064 36.890 1.00 51.12 105 ASP A N 1
ATOM 806 C CA . ASP A 1 105 ? -21.475 47.123 37.010 1.00 51.12 105 ASP A CA 1
ATOM 807 C C . ASP A 1 105 ? -20.114 47.832 36.852 1.00 51.12 105 ASP A C 1
ATOM 809 O O . ASP A 1 105 ? -19.074 47.294 37.236 1.00 51.12 105 ASP A O 1
ATOM 813 N N . VAL A 1 106 ? -20.105 49.044 36.281 1.00 49.59 106 VAL A N 1
ATOM 814 C CA . VAL A 1 106 ? -18.891 49.841 36.048 1.00 49.59 106 VAL A CA 1
ATOM 815 C C . VAL A 1 106 ? -18.507 50.643 37.296 1.00 49.59 106 VAL A C 1
ATOM 817 O O . VAL A 1 106 ? -17.317 50.818 37.554 1.00 49.59 106 VAL A O 1
ATOM 820 N N . GLU A 1 107 ? -19.470 51.058 38.127 1.00 49.53 107 GLU A N 1
ATOM 821 C CA . GLU A 1 107 ? -19.176 51.750 39.392 1.00 49.53 107 GLU A CA 1
ATOM 822 C C . GLU A 1 107 ? -18.584 50.813 40.458 1.00 49.53 107 GLU A C 1
ATOM 824 O O . GLU A 1 107 ? -17.673 51.221 41.181 1.00 49.53 107 GLU A O 1
ATOM 829 N N . LEU A 1 108 ? -18.967 49.529 40.496 1.00 50.31 108 LEU A N 1
ATOM 830 C CA . LEU A 1 108 ? -18.356 48.543 41.406 1.00 50.31 108 LEU A CA 1
ATOM 831 C C . LEU A 1 108 ? -16.887 48.217 41.083 1.00 50.31 108 LEU A C 1
ATOM 833 O O . LEU A 1 108 ? -16.160 47.733 41.950 1.00 50.31 108 LEU A O 1
ATOM 837 N N . LEU A 1 109 ? -16.422 48.510 39.866 1.00 48.47 109 LEU A N 1
ATOM 838 C CA . LEU A 1 109 ? -15.024 48.328 39.461 1.00 48.47 109 LEU A CA 1
ATOM 839 C C . LEU A 1 109 ? -14.123 49.511 39.854 1.00 48.47 109 LEU A C 1
ATOM 841 O O . LEU A 1 109 ? -12.930 49.477 39.577 1.00 48.47 109 LEU A O 1
ATOM 845 N N . SER A 1 110 ? -14.655 50.558 40.491 1.00 50.53 110 SER A N 1
ATOM 846 C CA . SER A 1 110 ? -13.873 51.750 40.853 1.00 50.53 110 SER A CA 1
ATOM 847 C C . SER A 1 110 ? -13.261 51.706 42.265 1.00 50.53 110 SER A C 1
ATOM 849 O O . SER A 1 110 ? -12.415 52.537 42.592 1.00 50.53 110 SER A O 1
ATOM 851 N N . SER A 1 111 ? -13.601 50.696 43.078 1.00 56.81 111 SER A N 1
ATOM 852 C CA . SER A 1 111 ? -12.995 50.435 44.393 1.00 56.81 111 SER A CA 1
ATOM 853 C C . SER A 1 111 ? -12.207 49.124 44.359 1.00 56.81 111 SER A C 1
ATOM 855 O O . SER A 1 111 ? -12.642 48.091 44.865 1.00 56.81 111 SER A O 1
ATOM 857 N N . PHE A 1 112 ? -11.043 49.136 43.707 1.00 62.81 112 PHE A N 1
ATOM 858 C CA . PHE A 1 112 ? -10.121 48.011 43.835 1.00 62.81 112 PHE A CA 1
ATOM 859 C C . PHE A 1 112 ? -9.496 48.044 45.237 1.00 62.81 112 PHE A C 1
ATOM 861 O O . PHE A 1 112 ? -8.963 49.086 45.631 1.00 62.81 112 PHE A O 1
ATOM 868 N N . PRO A 1 113 ? -9.551 46.942 46.006 1.00 72.88 113 PRO A N 1
ATOM 869 C CA . PRO A 1 113 ? -8.866 46.871 47.289 1.00 72.88 113 PRO A CA 1
ATOM 870 C C . PRO A 1 113 ? -7.370 47.133 47.083 1.00 72.88 113 PRO A C 1
ATOM 872 O O . PRO A 1 113 ? -6.768 46.611 46.151 1.00 72.88 113 PRO A O 1
ATOM 875 N N . SER A 1 114 ? -6.754 47.953 47.935 1.00 82.94 114 SER A N 1
ATOM 876 C CA . SER A 1 114 ? -5.320 48.262 47.831 1.00 82.94 114 SER A CA 1
ATOM 877 C C . SER A 1 114 ? -4.426 47.082 48.224 1.00 82.94 114 SER A C 1
ATOM 879 O O . SER A 1 114 ? -3.246 47.067 47.887 1.00 82.94 114 SER A O 1
ATOM 881 N N . VAL A 1 115 ? -4.987 46.076 48.899 1.00 90.88 115 VAL A N 1
ATOM 882 C CA . VAL A 1 115 ? -4.275 44.902 49.413 1.00 90.88 115 VAL A CA 1
ATOM 883 C C . VAL A 1 115 ? -4.699 43.619 48.704 1.00 90.88 115 VAL A C 1
ATOM 885 O O . VAL A 1 115 ? -5.861 43.428 48.346 1.00 90.88 115 VAL A O 1
ATOM 888 N N . CYS A 1 116 ? -3.736 42.721 48.506 1.00 89.06 116 CYS A N 1
ATOM 889 C CA . CYS A 1 116 ? -3.915 41.422 47.872 1.00 89.06 116 CYS A CA 1
ATOM 890 C C . CYS A 1 116 ? -4.976 40.584 48.607 1.00 89.06 116 CYS A C 1
ATOM 892 O O . CYS A 1 116 ? -4.826 40.352 49.806 1.00 89.06 116 CYS A O 1
ATOM 894 N N . PRO A 1 117 ? -5.993 40.045 47.910 1.00 85.25 117 PRO A N 1
ATOM 895 C CA . PRO A 1 117 ? -7.070 39.278 48.540 1.00 85.25 117 PRO A CA 1
ATOM 896 C C . PRO A 1 117 ? -6.611 37.927 49.112 1.00 85.25 117 PRO A C 1
ATOM 898 O O . PRO A 1 117 ? -7.318 37.340 49.921 1.00 85.25 117 PRO A O 1
ATOM 901 N N . LEU A 1 118 ? -5.440 37.427 48.698 1.00 86.12 118 LEU A N 1
ATOM 902 C CA . LEU A 1 118 ? -4.866 36.169 49.186 1.00 86.12 118 LEU A CA 1
ATOM 903 C C . LEU A 1 118 ? -4.116 36.340 50.511 1.00 86.12 118 LEU A C 1
ATOM 905 O O . LEU A 1 118 ? -4.349 35.587 51.448 1.00 86.12 118 LEU A O 1
ATOM 909 N N . CYS A 1 119 ? -3.193 37.305 50.589 1.00 89.81 119 CYS A N 1
ATOM 910 C CA . CYS A 1 119 ? -2.360 37.484 51.783 1.00 89.81 119 CYS A CA 1
ATOM 911 C C . CYS A 1 119 ? -2.827 38.610 52.708 1.00 89.81 119 CYS A C 1
ATOM 913 O O . CYS A 1 119 ? -2.374 38.667 53.845 1.00 89.81 119 CYS A O 1
ATOM 915 N N . GLY A 1 120 ? -3.661 39.536 52.230 1.00 90.44 120 GLY A N 1
ATOM 916 C CA . GLY A 1 120 ? -4.128 40.704 52.981 1.00 90.44 120 GLY A CA 1
ATOM 917 C C . GLY A 1 120 ? -3.047 41.730 53.353 1.00 90.44 120 GLY A C 1
ATOM 918 O O . GLY A 1 120 ? -3.383 42.749 53.945 1.00 90.44 120 GLY A O 1
ATOM 919 N N . MET A 1 121 ? -1.771 41.482 53.029 1.00 89.94 121 MET A N 1
ATOM 920 C CA . MET A 1 121 ? -0.640 42.303 53.492 1.00 89.94 121 MET A CA 1
ATOM 921 C C . MET A 1 121 ? 0.048 43.104 52.386 1.00 89.94 121 MET A C 1
ATOM 923 O O . MET A 1 121 ? 0.434 44.246 52.608 1.00 89.94 121 MET A O 1
ATOM 927 N N . ASN A 1 122 ? 0.218 42.513 51.202 1.00 90.81 122 ASN A N 1
ATOM 928 C CA . ASN A 1 122 ? 0.973 43.135 50.114 1.00 90.81 122 ASN A CA 1
ATOM 929 C C . ASN A 1 122 ? 0.043 43.911 49.186 1.00 90.81 122 ASN A C 1
ATOM 931 O O . ASN A 1 122 ? -1.092 43.488 48.957 1.00 90.81 122 ASN A O 1
ATOM 935 N N . GLU A 1 123 ? 0.545 44.992 48.595 1.00 86.75 123 GLU A N 1
ATOM 936 C CA . GLU A 1 123 ? -0.196 45.736 47.579 1.00 86.75 123 GLU A CA 1
ATOM 937 C C . GLU A 1 123 ? -0.515 44.858 46.364 1.00 86.75 123 GLU A C 1
ATOM 939 O O . GLU A 1 123 ? 0.241 43.949 45.992 1.00 86.75 123 GLU A O 1
ATOM 944 N N . ILE A 1 124 ? -1.673 45.113 45.754 1.00 84.50 124 ILE A N 1
ATOM 945 C CA . ILE A 1 124 ? -2.078 44.422 44.533 1.00 84.50 124 ILE A CA 1
ATOM 946 C C . ILE A 1 124 ? -1.085 44.749 43.415 1.00 84.50 124 ILE A C 1
ATOM 948 O O . ILE A 1 124 ? -0.909 45.901 43.028 1.00 84.50 124 ILE A O 1
ATOM 952 N N . PHE A 1 125 ? -0.468 43.705 42.867 1.00 77.12 125 PHE A N 1
ATOM 953 C CA . PHE A 1 125 ? 0.282 43.774 41.623 1.00 77.12 125 PHE A CA 1
ATOM 954 C C . PHE A 1 125 ? -0.642 43.397 40.449 1.00 77.12 125 PHE A C 1
ATOM 956 O O . PHE A 1 125 ? -1.815 43.062 40.643 1.00 77.12 125 PHE A O 1
ATOM 963 N N . ASP A 1 126 ? -0.133 43.489 39.218 1.00 67.81 126 ASP A N 1
ATOM 964 C CA . ASP A 1 126 ? -0.864 43.183 37.985 1.00 67.81 126 ASP A CA 1
ATOM 965 C C . ASP A 1 126 ? -1.797 41.964 38.150 1.00 67.81 126 ASP A C 1
ATOM 967 O O . ASP A 1 126 ? -1.384 40.891 38.601 1.00 67.81 126 ASP A O 1
ATOM 971 N N . LYS A 1 127 ? -3.060 42.126 37.726 1.00 77.12 127 LYS A N 1
ATOM 972 C CA . LYS A 1 127 ? -4.114 41.088 37.717 1.00 77.12 127 LYS A CA 1
ATOM 973 C C . LYS A 1 127 ? -4.719 40.714 39.076 1.00 77.12 127 LYS A C 1
ATOM 975 O O . LYS A 1 127 ? -5.241 39.608 39.214 1.00 77.12 127 LYS A O 1
ATOM 980 N N . GLY A 1 128 ? -4.714 41.634 40.041 1.00 84.81 128 GLY A N 1
ATOM 981 C CA . GLY A 1 128 ? -5.536 41.523 41.255 1.00 84.81 128 GLY A CA 1
ATOM 982 C C . GLY A 1 128 ? -4.890 40.762 42.416 1.00 84.81 128 GLY A C 1
ATOM 983 O O . GLY A 1 128 ? -5.556 40.519 43.416 1.00 84.81 128 GLY A O 1
ATOM 984 N N . TYR A 1 129 ? -3.608 40.402 42.308 1.00 89.06 129 TYR A N 1
ATOM 985 C CA . TYR A 1 129 ? -2.857 39.676 43.338 1.00 89.06 129 TYR A CA 1
ATOM 986 C C . TYR A 1 129 ? -1.443 40.248 43.462 1.00 89.06 129 TYR A C 1
ATOM 988 O O . TYR A 1 129 ? -0.903 40.760 42.487 1.00 89.06 129 TYR A O 1
ATOM 996 N N . CYS A 1 130 ? -0.811 40.157 44.634 1.00 92.38 130 CYS A N 1
ATOM 997 C CA . CYS A 1 130 ? 0.603 40.518 44.775 1.00 92.38 130 CYS A CA 1
ATOM 998 C C . CYS A 1 130 ? 1.518 39.505 44.057 1.00 92.38 130 CYS A C 1
ATOM 1000 O O . CYS A 1 130 ? 1.107 38.378 43.767 1.00 92.38 130 CYS A O 1
ATOM 1002 N N . VAL A 1 131 ? 2.769 39.896 43.794 1.00 91.00 131 VAL A N 1
ATOM 1003 C CA . VAL A 1 131 ? 3.761 39.075 43.068 1.00 91.00 131 VAL A CA 1
ATOM 1004 C C . VAL A 1 131 ? 3.952 37.697 43.714 1.00 91.00 131 VAL A C 1
ATOM 1006 O O . VAL A 1 131 ? 3.944 36.684 43.014 1.00 91.00 131 VAL A O 1
ATOM 1009 N N . ASP A 1 132 ? 4.050 37.652 45.044 1.00 90.62 132 ASP A N 1
ATOM 1010 C CA . ASP A 1 132 ? 4.287 36.410 45.788 1.00 90.62 132 ASP A CA 1
ATOM 1011 C C . ASP A 1 132 ? 3.104 35.447 45.656 1.00 90.62 132 ASP A C 1
ATOM 1013 O O . ASP A 1 132 ? 3.274 34.292 45.262 1.00 90.62 132 ASP A O 1
ATOM 1017 N N . CYS A 1 133 ? 1.883 35.932 45.891 1.00 91.50 133 CYS A N 1
ATOM 1018 C CA . CYS A 1 133 ? 0.670 35.129 45.747 1.00 91.50 133 CYS A CA 1
ATOM 1019 C C . CYS A 1 133 ? 0.455 34.676 44.301 1.00 91.50 133 CYS A C 1
ATOM 1021 O O . CYS A 1 133 ? 0.018 33.554 44.062 1.00 91.50 133 CYS A O 1
ATOM 1023 N N . LEU A 1 134 ? 0.801 35.516 43.324 1.00 90.44 134 LEU A N 1
ATOM 1024 C CA . LEU A 1 134 ? 0.694 35.152 41.918 1.00 90.44 134 LEU A CA 1
ATOM 1025 C C . LEU A 1 134 ? 1.620 33.982 41.550 1.00 90.44 134 LEU A C 1
ATOM 1027 O O . LEU A 1 134 ? 1.246 33.151 40.721 1.00 90.44 134 LEU A O 1
ATOM 1031 N N . SER A 1 135 ? 2.801 33.906 42.169 1.00 90.94 135 SER A N 1
ATOM 1032 C CA . SER A 1 135 ? 3.758 32.814 41.956 1.00 90.94 135 SER A CA 1
ATOM 1033 C C . SER A 1 135 ? 3.302 31.474 42.552 1.00 90.94 135 SER A C 1
ATOM 1035 O O . SER A 1 135 ? 3.657 30.420 42.025 1.00 90.94 135 SER A O 1
ATOM 1037 N N . ASP A 1 136 ? 2.470 31.511 43.597 1.00 94.62 136 ASP A N 1
ATOM 1038 C CA . ASP A 1 136 ? 1.896 30.323 44.240 1.00 94.62 136 ASP A CA 1
ATOM 1039 C C . ASP A 1 136 ? 0.647 29.794 43.506 1.00 94.62 136 ASP A C 1
ATOM 1041 O O . ASP A 1 136 ? 0.295 28.624 43.632 1.00 94.62 136 ASP A O 1
ATOM 1045 N N . LEU A 1 137 ? -0.018 30.615 42.688 1.00 95.69 137 LEU A N 1
ATOM 1046 C CA . LEU A 1 137 ? -1.237 30.221 41.979 1.00 95.69 137 LEU A CA 1
ATOM 1047 C C . LEU A 1 137 ? -0.965 29.351 40.739 1.00 95.69 137 LEU A C 1
ATOM 1049 O O . LEU A 1 137 ? -0.570 29.842 39.673 1.00 95.69 137 LEU A O 1
ATOM 1053 N N . ILE A 1 138 ? -1.315 28.068 40.827 1.00 97.00 138 ILE A N 1
ATOM 1054 C CA . ILE A 1 138 ? -1.179 27.080 39.747 1.00 97.00 138 ILE A CA 1
ATOM 1055 C C . ILE A 1 138 ? -2.492 26.818 39.001 1.00 97.00 138 ILE A C 1
ATOM 1057 O O . ILE A 1 138 ? -3.592 27.082 39.491 1.00 97.00 138 ILE A O 1
ATOM 1061 N N . SER A 1 139 ? -2.379 26.303 37.773 1.00 96.81 139 SER A N 1
ATOM 1062 C CA . SER A 1 139 ? -3.536 25.925 36.957 1.00 96.81 139 SER A CA 1
ATOM 1063 C C . SER A 1 139 ? -4.153 24.598 37.420 1.00 96.81 139 SER A C 1
ATOM 1065 O O . SER A 1 139 ? -3.470 23.760 38.012 1.00 96.81 139 SER A O 1
ATOM 1067 N N . LYS A 1 140 ? -5.421 24.339 37.055 1.00 96.06 140 LYS A N 1
ATOM 1068 C CA . LYS A 1 140 ? -6.059 23.019 37.248 1.00 96.06 140 LYS A CA 1
ATOM 1069 C C . LYS A 1 140 ? -5.214 21.872 36.675 1.00 96.06 140 LYS A C 1
ATOM 1071 O O . LYS A 1 140 ? -5.171 20.790 37.247 1.00 96.06 140 LYS A O 1
ATOM 1076 N N . VAL A 1 141 ? -4.535 22.096 35.547 1.00 94.19 141 VAL A N 1
ATOM 1077 C CA . VAL A 1 141 ? -3.701 21.076 34.891 1.00 94.19 141 VAL A CA 1
ATOM 1078 C C . VAL A 1 141 ? -2.478 20.743 35.739 1.00 94.19 141 VAL A C 1
ATOM 1080 O O . VAL A 1 141 ? -2.148 19.570 35.899 1.00 94.19 141 VAL A O 1
ATOM 1083 N N . ASP A 1 142 ? -1.823 21.754 36.301 1.00 95.44 142 ASP A N 1
ATOM 1084 C CA . ASP A 1 142 ? -0.631 21.552 37.127 1.00 95.44 142 ASP A CA 1
ATOM 1085 C C . ASP A 1 142 ? -0.994 20.918 38.469 1.00 95.44 142 ASP A C 1
ATOM 1087 O O . ASP A 1 142 ? -0.323 19.986 38.905 1.00 95.44 142 ASP A O 1
ATOM 1091 N N . ALA A 1 143 ? -2.116 21.324 39.067 1.00 96.06 143 ALA A N 1
ATOM 1092 C CA . ALA A 1 143 ? -2.618 20.689 40.278 1.00 96.06 143 ALA A CA 1
ATOM 1093 C C . ALA A 1 143 ? -3.004 19.215 40.051 1.00 96.06 143 ALA A C 1
ATOM 1095 O O . ALA A 1 143 ? -2.675 18.353 40.860 1.00 96.06 143 ALA A O 1
ATOM 1096 N N . SER A 1 144 ? -3.630 18.900 38.910 1.00 92.00 144 SER A N 1
ATOM 1097 C CA . SER A 1 144 ? -3.946 17.522 38.500 1.00 92.00 144 SER A CA 1
ATOM 1098 C C . SER A 1 144 ? -2.685 16.655 38.411 1.00 92.00 144 SER A C 1
ATOM 1100 O O . SER A 1 144 ? -2.703 15.501 38.834 1.00 92.00 144 SER A O 1
ATOM 1102 N N . LYS A 1 145 ? -1.581 17.219 37.895 1.00 91.31 145 LYS A N 1
ATOM 1103 C CA . LYS A 1 145 ? -0.277 16.544 37.816 1.00 91.31 145 LYS A CA 1
ATOM 1104 C C . LYS A 1 145 ? 0.363 16.359 39.189 1.00 91.31 145 LYS A C 1
ATOM 1106 O O . LYS A 1 145 ? 0.850 15.267 39.455 1.00 91.31 145 LYS A O 1
ATOM 1111 N N . LEU A 1 146 ? 0.340 17.383 40.047 1.00 93.12 146 LEU A N 1
ATOM 1112 C CA . LEU A 1 146 ? 0.874 17.299 41.414 1.00 93.12 146 LEU A CA 1
ATOM 1113 C C . LEU A 1 146 ? 0.166 16.220 42.238 1.00 93.12 146 LEU A C 1
ATOM 1115 O O . LEU A 1 146 ? 0.812 15.500 42.989 1.00 93.12 146 LEU A O 1
ATOM 1119 N N . LEU A 1 147 ? -1.146 16.071 42.051 1.00 89.44 147 LEU A N 1
ATOM 1120 C CA . LEU A 1 147 ? -1.943 15.047 42.725 1.00 89.44 147 LEU A CA 1
ATOM 1121 C C . LEU A 1 147 ? -1.891 13.669 42.047 1.00 89.44 147 LEU A C 1
ATOM 1123 O O . LEU A 1 147 ? -2.400 12.707 42.612 1.00 89.44 147 LEU A O 1
ATOM 1127 N N . GLY A 1 148 ? -1.333 13.555 40.837 1.00 83.81 148 GLY A N 1
ATOM 1128 C CA . GLY A 1 148 ? -1.329 12.300 40.079 1.00 83.81 148 GLY A CA 1
ATOM 1129 C C . GLY A 1 148 ? -2.730 11.798 39.696 1.00 83.81 148 GLY A C 1
ATOM 1130 O O . GLY A 1 148 ? -2.957 10.594 39.634 1.00 83.81 148 GLY A O 1
ATOM 1131 N N . ILE A 1 149 ? -3.686 12.702 39.456 1.00 84.88 149 ILE A N 1
ATOM 1132 C CA . ILE A 1 149 ? -5.085 12.366 39.132 1.00 84.88 149 ILE A CA 1
ATOM 1133 C C . ILE A 1 149 ? -5.527 12.990 37.806 1.00 84.88 149 ILE A C 1
ATOM 1135 O O . ILE A 1 149 ? -4.880 13.888 37.276 1.00 84.88 149 ILE A O 1
ATOM 1139 N N . SER A 1 150 ? -6.669 12.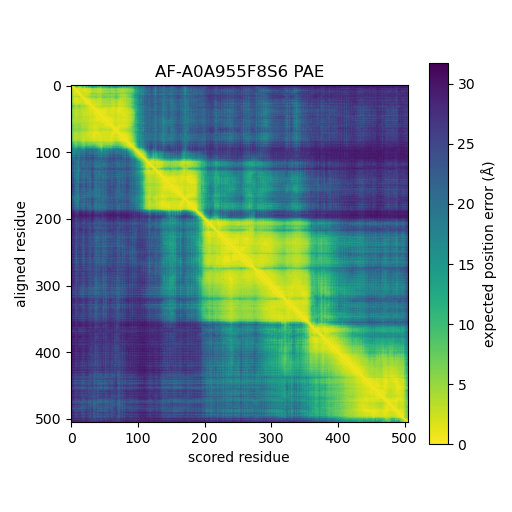541 37.277 1.00 82.12 150 SER A N 1
ATOM 1140 C CA . SER A 1 150 ? -7.321 13.161 36.111 1.00 82.12 150 SER A CA 1
ATOM 1141 C C . SER A 1 150 ? -8.027 14.488 36.451 1.00 82.12 150 SER A C 1
ATOM 1143 O O . SER A 1 150 ? -8.543 14.657 37.558 1.00 82.12 150 SER A O 1
ATOM 1145 N N . LEU A 1 151 ? -8.146 15.395 35.471 1.00 81.69 151 LEU A N 1
ATOM 1146 C CA . LEU A 1 151 ? -8.852 16.682 35.619 1.00 81.69 151 LEU A CA 1
ATOM 1147 C C . LEU A 1 151 ? -10.300 16.537 36.140 1.00 81.69 151 LEU A C 1
ATOM 1149 O O . LEU A 1 151 ? -10.640 17.224 37.101 1.00 81.69 151 LEU A O 1
ATOM 1153 N N . PRO A 1 152 ? -11.144 15.617 35.622 1.00 80.75 152 PRO A N 1
ATOM 1154 C CA . PRO A 1 152 ? -12.493 15.422 36.164 1.00 80.75 152 PRO A CA 1
ATOM 1155 C C . PRO A 1 152 ? -12.517 14.870 37.597 1.00 80.75 152 PRO A C 1
ATOM 1157 O O . PRO A 1 152 ? -13.541 14.951 38.279 1.00 80.75 152 PRO A O 1
ATOM 1160 N N . ARG A 1 153 ? -11.431 14.232 38.065 1.00 82.69 153 ARG A N 1
ATOM 1161 C CA . ARG A 1 153 ? -11.311 13.848 39.479 1.00 82.69 153 ARG A CA 1
ATOM 1162 C C . ARG A 1 153 ? -10.909 15.043 40.331 1.00 82.69 153 ARG A C 1
ATOM 1164 O O . ARG A 1 153 ? -11.461 15.174 41.417 1.00 82.69 153 ARG A O 1
ATOM 1171 N N . LEU A 1 154 ? -10.017 15.903 39.841 1.00 91.06 154 LEU A N 1
ATOM 1172 C CA . LEU A 1 154 ? -9.660 17.138 40.532 1.00 91.06 154 LEU A CA 1
ATOM 1173 C C . LEU A 1 154 ? -10.887 18.032 40.752 1.00 91.06 154 LEU A C 1
ATOM 1175 O O . LEU A 1 154 ? -11.080 18.518 41.856 1.00 91.06 154 LEU A O 1
ATOM 1179 N N . GLU A 1 155 ? -11.746 18.207 39.747 1.00 90.38 155 GLU A N 1
ATOM 1180 C CA . GLU A 1 155 ? -12.958 19.033 39.892 1.00 90.38 155 GLU A CA 1
ATOM 1181 C C . GLU A 1 155 ? -13.897 18.506 40.980 1.00 90.38 155 GLU A C 1
ATOM 1183 O O . GLU A 1 155 ? -14.371 19.278 41.804 1.00 90.38 155 GLU A O 1
ATOM 1188 N N . ARG A 1 156 ? -14.067 17.182 41.067 1.00 82.56 156 ARG A N 1
ATOM 1189 C CA . ARG A 1 156 ? -14.817 16.564 42.167 1.00 82.56 156 ARG A CA 1
ATOM 1190 C C . ARG A 1 156 ? -14.141 16.736 43.520 1.00 82.56 156 ARG A C 1
ATOM 1192 O O . ARG A 1 156 ? -14.839 16.893 44.504 1.00 82.56 156 ARG A O 1
ATOM 1199 N N . LEU A 1 157 ? -12.810 16.713 43.590 1.00 88.25 157 LEU A N 1
ATOM 1200 C CA . LEU A 1 157 ? -12.104 16.979 44.848 1.00 88.25 157 LEU A CA 1
ATOM 1201 C C . LEU A 1 157 ? -12.290 18.422 45.315 1.00 88.25 157 LEU A C 1
ATOM 1203 O O . LEU A 1 157 ? -12.429 18.641 46.509 1.00 88.25 157 LEU A O 1
ATOM 1207 N N . LEU A 1 158 ? -12.326 19.381 44.388 1.00 92.81 158 LEU A N 1
ATOM 1208 C CA . LEU A 1 158 ? -12.615 20.781 44.705 1.00 92.81 158 LEU A CA 1
ATOM 1209 C C . LEU A 1 158 ? -14.045 20.963 45.240 1.00 92.81 158 LEU A C 1
ATOM 1211 O O . LEU A 1 158 ? -14.270 21.802 46.103 1.00 92.81 158 LEU A O 1
ATOM 1215 N N . GLU A 1 159 ? -15.000 20.167 44.750 1.00 89.00 159 GLU A N 1
ATOM 1216 C CA . GLU A 1 159 ? -16.374 20.129 45.272 1.00 89.00 159 GLU A CA 1
ATOM 1217 C C . GLU A 1 159 ? -16.483 19.370 46.608 1.00 89.00 159 GLU A C 1
ATOM 1219 O O . GLU A 1 159 ? -17.248 19.770 47.480 1.00 89.00 159 GLU A O 1
ATOM 1224 N N . GLU A 1 160 ? -15.740 18.268 46.765 1.00 88.00 160 GLU A N 1
ATOM 1225 C CA . GLU A 1 160 ? -15.744 17.412 47.962 1.00 88.00 160 GLU A CA 1
ATOM 1226 C C . GLU A 1 160 ? -15.010 18.073 49.145 1.00 88.00 160 GLU A C 1
ATOM 1228 O O . GLU A 1 160 ? -15.404 17.870 50.293 1.00 88.00 160 GLU A O 1
ATOM 1233 N N . TYR A 1 161 ? -13.959 18.856 48.877 1.00 92.31 161 TYR A N 1
ATOM 1234 C CA . TYR A 1 161 ? -13.060 19.432 49.884 1.00 92.31 161 TYR A CA 1
ATOM 1235 C C . TYR A 1 161 ? -12.752 20.922 49.629 1.00 92.31 161 TYR A C 1
ATOM 1237 O O . TYR A 1 161 ? -11.577 21.290 49.499 1.00 92.31 161 TYR A O 1
ATOM 1245 N N . PRO A 1 162 ? -13.773 21.799 49.579 1.00 94.69 162 PRO A N 1
ATOM 1246 C CA . PRO A 1 162 ? -13.573 23.223 49.300 1.00 94.69 162 PRO A CA 1
ATOM 1247 C C . PRO A 1 162 ? -12.710 23.925 50.360 1.00 94.69 162 PRO A C 1
ATOM 1249 O O . PRO A 1 162 ? -12.013 24.879 50.035 1.00 94.69 162 PRO A O 1
ATOM 1252 N N . ASP A 1 163 ? -12.710 23.414 51.595 1.00 93.12 163 ASP A N 1
ATOM 1253 C CA . ASP A 1 163 ? -11.954 23.977 52.721 1.00 93.12 163 ASP A CA 1
ATOM 1254 C C . ASP A 1 163 ? -10.459 23.606 52.699 1.00 93.12 163 ASP A C 1
ATOM 1256 O O . ASP A 1 163 ? -9.661 24.173 53.444 1.00 93.12 163 ASP A O 1
ATOM 1260 N N . LEU A 1 164 ? -10.069 22.614 51.885 1.00 93.25 164 LEU A N 1
ATOM 1261 C CA . LEU A 1 164 ? -8.689 22.116 51.824 1.00 93.25 164 LEU A CA 1
ATOM 1262 C C . LEU A 1 164 ? -7.928 22.612 50.597 1.00 93.25 164 LEU A C 1
ATOM 1264 O O . LEU A 1 164 ? -6.704 22.719 50.645 1.00 93.25 164 LEU A O 1
ATOM 1268 N N . ILE A 1 165 ? -8.634 22.877 49.496 1.00 95.25 165 ILE A N 1
ATOM 1269 C CA . ILE A 1 165 ? -8.050 23.464 48.293 1.00 95.25 165 ILE A CA 1
ATOM 1270 C C . ILE A 1 165 ? -8.954 24.596 47.825 1.00 95.25 165 ILE A C 1
ATOM 1272 O O . ILE A 1 165 ? -9.992 24.366 47.198 1.00 95.25 165 ILE A O 1
ATOM 1276 N N . HIS A 1 166 ? -8.521 25.827 48.071 1.00 94.88 166 HIS A N 1
ATOM 1277 C CA . HIS A 1 166 ? -9.277 26.996 47.672 1.00 94.88 166 HIS A CA 1
ATOM 1278 C C . HIS A 1 166 ? -9.075 27.288 46.183 1.00 94.88 166 HIS A C 1
ATOM 1280 O O . HIS A 1 166 ? -8.018 27.038 45.588 1.00 94.88 166 HIS A O 1
ATOM 1286 N N . THR A 1 167 ? -10.120 27.837 45.562 1.00 95.50 167 THR A N 1
ATOM 1287 C CA . THR A 1 167 ? -10.059 28.300 44.174 1.00 95.50 167 THR A CA 1
ATOM 1288 C C . THR A 1 167 ? -10.111 29.818 44.118 1.00 95.50 167 THR A C 1
ATOM 1290 O O . THR A 1 167 ? -10.965 30.453 44.730 1.00 95.50 167 THR A O 1
ATOM 1293 N N . PHE A 1 168 ? -9.189 30.396 43.357 1.00 93.62 168 PHE A N 1
ATOM 1294 C CA . PHE A 1 168 ? -8.998 31.831 43.223 1.00 93.62 168 PHE A CA 1
ATOM 1295 C C . PHE A 1 168 ? -9.273 32.253 41.774 1.00 93.62 168 PHE A C 1
ATOM 1297 O O . PHE A 1 168 ? -8.713 31.656 40.842 1.00 93.62 168 PHE A O 1
ATOM 1304 N N . PRO A 1 169 ? -10.136 33.257 41.538 1.00 90.94 169 PRO A N 1
ATOM 1305 C CA . PRO A 1 169 ? -10.408 33.752 40.195 1.00 90.94 169 PRO A CA 1
ATOM 1306 C C . PRO A 1 169 ? -9.187 34.495 39.644 1.00 90.94 169 PRO A C 1
ATOM 1308 O O . PRO A 1 169 ? -8.712 35.458 40.234 1.00 90.94 169 PRO A O 1
ATOM 1311 N N . TYR A 1 170 ? -8.678 34.080 38.489 1.00 88.12 170 TYR A N 1
ATOM 1312 C CA . TYR A 1 170 ? -7.558 34.716 37.804 1.00 88.12 170 TYR A CA 1
ATOM 1313 C C . TYR A 1 170 ? -7.904 34.923 36.331 1.00 88.12 170 TYR A C 1
ATOM 1315 O O . TYR A 1 170 ? -7.880 33.981 35.531 1.00 88.12 170 TYR A O 1
ATOM 1323 N N . MET A 1 171 ? -8.213 36.167 35.955 1.00 87.19 171 MET A N 1
ATOM 1324 C CA . MET A 1 171 ? -8.735 36.497 34.624 1.00 87.19 171 MET A CA 1
ATOM 1325 C C . MET A 1 171 ? -9.985 35.653 34.312 1.00 87.19 171 MET A C 1
ATOM 1327 O O . MET A 1 171 ? -10.981 35.737 35.019 1.00 87.19 171 MET A O 1
ATOM 1331 N N . THR A 1 172 ? -9.941 34.810 33.279 1.00 86.38 172 THR A N 1
ATOM 1332 C CA . THR A 1 172 ? -11.041 33.908 32.900 1.00 86.38 172 THR A CA 1
ATOM 1333 C C . THR A 1 172 ? -10.883 32.492 33.463 1.00 86.38 172 THR A C 1
ATOM 1335 O O . THR A 1 172 ? -11.573 31.577 33.019 1.00 86.38 172 THR A O 1
ATOM 1338 N N . GLN A 1 173 ? -9.913 32.263 34.350 1.00 90.06 173 GLN A N 1
ATOM 1339 C CA . GLN A 1 173 ? -9.541 30.939 34.848 1.00 90.06 173 GLN A CA 1
ATOM 1340 C C . GLN A 1 173 ? -9.692 30.862 36.368 1.00 90.06 173 GLN A C 1
ATOM 1342 O O . GLN A 1 173 ? -9.583 31.865 37.062 1.00 90.06 173 GLN A O 1
ATOM 1347 N N . LEU A 1 174 ? -9.895 29.650 36.885 1.00 92.75 174 LEU A N 1
ATOM 1348 C CA . LEU A 1 174 ? -9.747 29.350 38.309 1.00 92.75 174 LEU A CA 1
ATOM 1349 C C . LEU A 1 174 ? -8.348 28.782 38.546 1.00 92.75 174 LEU A C 1
ATOM 1351 O O . LEU A 1 174 ? -7.914 27.882 37.816 1.00 92.75 174 LEU A O 1
ATOM 1355 N N . ARG A 1 175 ? -7.656 29.312 39.551 1.00 95.81 175 ARG A N 1
ATOM 1356 C CA . ARG A 1 175 ? -6.351 28.834 40.019 1.00 95.81 175 ARG A CA 1
ATOM 1357 C C . ARG A 1 175 ? -6.439 28.349 41.455 1.00 95.81 175 ARG A C 1
ATOM 1359 O O . ARG A 1 175 ? -7.410 28.640 42.140 1.00 95.81 175 ARG A O 1
ATOM 1366 N N . MET A 1 176 ? -5.443 27.590 41.884 1.00 97.00 176 MET A N 1
ATOM 1367 C CA . MET A 1 176 ? -5.361 27.022 43.231 1.00 97.00 176 MET A CA 1
ATOM 1368 C C . MET A 1 176 ? -3.998 27.365 43.826 1.00 97.00 176 MET A C 1
ATOM 1370 O O . MET A 1 176 ? -3.033 27.509 43.071 1.00 97.00 176 MET A O 1
ATOM 1374 N N . SER A 1 177 ? -3.907 27.484 45.149 1.00 96.25 177 SER A N 1
ATOM 1375 C CA . SER A 1 177 ? -2.610 27.616 45.818 1.00 96.25 177 SER A CA 1
ATOM 1376 C C . SER A 1 177 ? -1.814 26.323 45.643 1.00 96.25 177 SER A C 1
ATOM 1378 O O . SER A 1 177 ? -2.292 25.231 45.963 1.00 96.25 177 SER A O 1
ATOM 1380 N N . LYS A 1 178 ? -0.587 26.428 45.131 1.00 96.75 178 LYS A N 1
ATOM 1381 C CA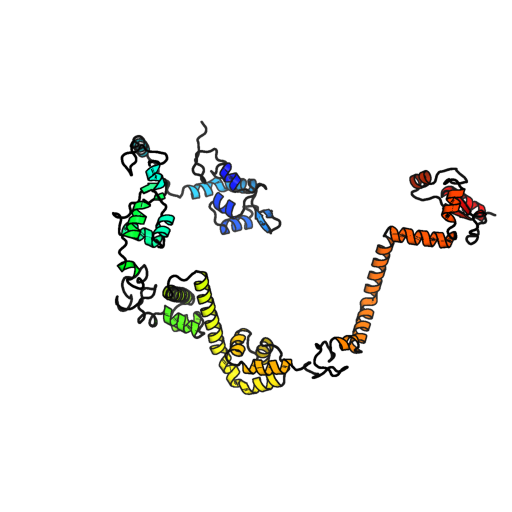 . LYS A 1 178 ? 0.323 25.290 44.991 1.00 96.75 178 LYS A CA 1
ATOM 1382 C C . LYS A 1 178 ? 0.591 24.656 46.349 1.00 96.75 178 LYS A C 1
ATOM 1384 O O . LYS A 1 178 ? 0.530 23.434 46.462 1.00 96.75 178 LYS A O 1
ATOM 1389 N N . ARG A 1 179 ? 0.811 25.481 47.376 1.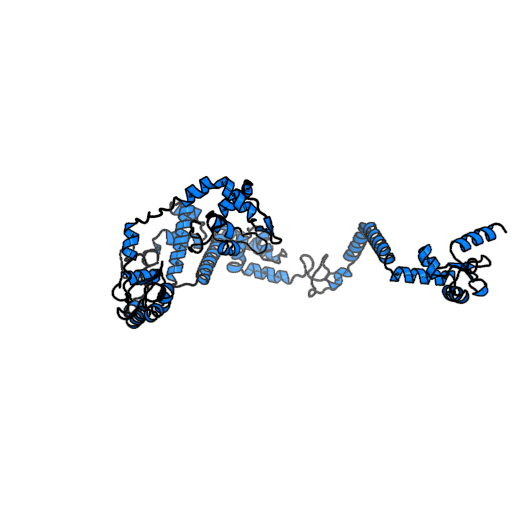00 95.56 179 ARG A N 1
ATOM 1390 C CA . ARG A 1 179 ? 1.027 25.024 48.751 1.00 95.56 179 ARG A CA 1
ATOM 1391 C C . ARG A 1 179 ? -0.165 24.247 49.309 1.00 95.56 179 ARG A C 1
ATOM 1393 O O . ARG A 1 179 ? 0.040 23.223 49.952 1.00 95.56 179 ARG A O 1
ATOM 1400 N N . GLU A 1 180 ? -1.397 24.692 49.061 1.00 95.75 180 GLU A N 1
ATOM 1401 C CA . GLU A 1 180 ? -2.601 23.949 49.471 1.00 95.75 180 GLU A CA 1
ATOM 1402 C C . GLU A 1 180 ? -2.703 22.598 48.761 1.00 95.75 180 GLU A C 1
ATOM 1404 O O . GLU A 1 180 ? -2.968 21.585 49.403 1.00 95.75 180 GLU A O 1
ATOM 1409 N N . VAL A 1 181 ? -2.417 22.553 47.457 1.00 95.88 181 VAL A N 1
ATOM 1410 C CA . VAL A 1 181 ? -2.426 21.305 46.678 1.00 95.88 181 VAL A CA 1
ATOM 1411 C C . VAL A 1 181 ? -1.344 20.334 47.154 1.00 95.88 181 VAL A C 1
ATOM 1413 O O . VAL A 1 181 ? -1.616 19.142 47.286 1.00 95.88 181 VAL A O 1
ATOM 1416 N N . GLU A 1 182 ? -0.137 20.817 47.448 1.00 95.62 182 GLU A N 1
ATOM 1417 C CA . GLU A 1 182 ? 0.955 20.005 48.001 1.00 95.62 182 GLU A CA 1
ATOM 1418 C C . GLU A 1 182 ? 0.637 19.512 49.419 1.00 95.62 182 GLU A C 1
ATOM 1420 O O . GLU A 1 182 ? 0.840 18.336 49.722 1.00 95.62 182 GLU A O 1
ATOM 1425 N N . ASN A 1 183 ? 0.067 20.369 50.270 1.00 94.88 183 ASN A N 1
ATOM 1426 C CA . ASN A 1 183 ? -0.395 19.985 51.605 1.00 94.88 183 ASN A CA 1
ATOM 1427 C C . ASN A 1 183 ? -1.511 18.940 51.535 1.00 94.88 183 ASN A C 1
ATOM 1429 O O . ASN A 1 183 ? -1.513 17.988 52.318 1.00 94.88 183 ASN A O 1
ATOM 1433 N N . PHE A 1 184 ? -2.450 19.100 50.603 1.00 93.50 184 PHE A N 1
ATOM 1434 C CA . PHE A 1 184 ? -3.505 18.129 50.363 1.00 93.50 184 PHE A CA 1
ATOM 1435 C C . PHE A 1 184 ? -2.927 16.804 49.861 1.00 93.50 184 PHE A C 1
ATOM 1437 O O . PHE A 1 184 ? -3.343 15.756 50.338 1.00 93.50 184 PHE A O 1
ATOM 1444 N N . ALA A 1 185 ? -1.930 16.833 48.971 1.00 91.88 185 ALA A N 1
ATOM 1445 C CA . ALA A 1 185 ? -1.229 15.639 48.498 1.00 91.88 185 ALA A CA 1
ATOM 1446 C C . ALA A 1 185 ? -0.515 14.896 49.641 1.00 91.88 185 ALA A C 1
ATOM 1448 O O . ALA A 1 185 ? -0.612 13.675 49.740 1.00 91.88 185 ALA A O 1
ATOM 1449 N N . ALA A 1 186 ? 0.174 15.633 50.518 1.00 91.31 186 ALA A N 1
ATOM 1450 C CA . ALA A 1 186 ? 0.943 15.076 51.630 1.00 91.31 186 ALA A CA 1
ATOM 1451 C C . ALA A 1 186 ? 0.058 14.489 52.740 1.00 91.31 186 ALA A C 1
ATOM 1453 O O . ALA A 1 186 ? 0.411 13.479 53.345 1.00 91.31 186 ALA A O 1
ATOM 1454 N N . ASN A 1 187 ? -1.096 15.109 52.996 1.00 87.06 187 ASN A N 1
ATOM 1455 C CA . ASN A 1 187 ? -2.039 14.686 54.033 1.00 87.06 187 ASN A CA 1
ATOM 1456 C C . ASN A 1 187 ? -3.208 13.860 53.482 1.00 87.06 187 ASN A C 1
ATOM 1458 O O . ASN A 1 187 ? -4.134 13.530 54.228 1.00 87.06 187 ASN A O 1
ATOM 1462 N N . MET A 1 188 ? -3.183 13.525 52.188 1.00 74.88 188 MET A N 1
ATOM 1463 C CA . MET A 1 188 ? -4.231 12.734 51.559 1.00 74.88 188 MET A CA 1
ATOM 1464 C C . MET A 1 188 ? -4.332 11.392 52.303 1.00 74.88 188 MET A C 1
ATOM 1466 O O . MET A 1 188 ? -3.319 10.697 52.431 1.00 74.88 188 MET A O 1
ATOM 1470 N N . PRO A 1 189 ? -5.515 10.993 52.810 1.00 62.06 189 PRO A N 1
ATOM 1471 C CA . PRO A 1 189 ? -5.664 9.736 53.528 1.00 62.06 189 PRO A CA 1
ATOM 1472 C C . PRO A 1 189 ? -5.193 8.573 52.647 1.00 62.06 189 PRO A C 1
ATOM 1474 O O . PRO A 1 189 ? -5.870 8.168 51.703 1.00 62.06 189 PRO A O 1
ATOM 1477 N N . THR A 1 190 ? -4.038 7.989 52.966 1.00 55.25 190 THR A N 1
ATOM 1478 C CA . THR A 1 190 ? -3.412 6.884 52.211 1.00 55.25 190 THR A CA 1
ATOM 1479 C C . THR A 1 190 ? -4.309 5.642 52.096 1.00 55.25 190 THR A C 1
ATOM 1481 O O . THR A 1 190 ? -4.124 4.807 51.207 1.00 55.25 190 THR A O 1
ATOM 1484 N N . LYS A 1 191 ? -5.355 5.547 52.930 1.00 46.34 191 LYS A N 1
ATOM 1485 C CA . LYS A 1 191 ? -6.419 4.534 52.836 1.00 46.34 191 LYS A CA 1
ATOM 1486 C C . LYS A 1 191 ? -7.392 4.722 51.659 1.00 46.34 191 LYS A C 1
ATOM 1488 O O . LYS A 1 191 ? -8.128 3.784 51.363 1.00 46.34 191 LYS A O 1
ATOM 1493 N N . GLU A 1 192 ? -7.401 5.857 50.955 1.00 49.44 192 GLU A N 1
ATOM 1494 C CA . GLU A 1 192 ? -8.181 6.021 49.711 1.00 49.44 192 GLU A CA 1
ATOM 1495 C C . GLU A 1 192 ? -7.410 5.655 48.436 1.00 49.44 192 GLU A C 1
ATOM 1497 O O . GLU A 1 192 ? -8.037 5.320 47.434 1.00 49.44 192 GLU A O 1
ATOM 1502 N N . LEU A 1 193 ? -6.073 5.633 48.476 1.00 47.66 193 LEU A N 1
ATOM 1503 C CA . LEU A 1 193 ? -5.237 5.117 47.381 1.00 47.66 193 LEU A CA 1
ATOM 1504 C C . LEU A 1 193 ? -5.264 3.580 47.292 1.00 47.66 193 LEU A C 1
ATOM 1506 O O . LEU A 1 193 ? -4.974 3.017 46.242 1.00 47.66 193 LEU A O 1
ATOM 1510 N N . SER A 1 194 ? -5.624 2.905 48.389 1.00 43.50 194 SER A N 1
ATOM 1511 C CA . SER A 1 194 ? -5.565 1.443 48.540 1.00 43.50 194 SER A CA 1
ATOM 1512 C C . SER A 1 194 ? -6.915 0.771 48.831 1.00 43.50 194 SER A C 1
ATOM 1514 O O . SER A 1 194 ? -6.989 -0.458 48.850 1.00 43.50 194 SER A O 1
ATOM 1516 N N . ARG A 1 195 ? -8.015 1.528 48.981 1.00 43.28 195 ARG A N 1
ATOM 1517 C CA . ARG A 1 195 ? -9.361 0.955 48.814 1.00 43.28 195 ARG A CA 1
ATOM 1518 C C . ARG A 1 195 ? -9.535 0.617 47.336 1.00 43.28 195 ARG A C 1
ATOM 1520 O O . ARG A 1 195 ? -9.724 1.502 46.504 1.00 43.28 195 ARG A O 1
ATOM 1527 N N . GLY A 1 196 ? -9.361 -0.674 47.063 1.00 40.25 196 GLY A N 1
ATOM 1528 C CA . GLY A 1 196 ? -9.207 -1.281 45.751 1.00 40.25 196 GLY A CA 1
ATOM 1529 C C . GLY A 1 196 ? -10.229 -0.833 44.719 1.00 40.25 196 GLY A C 1
ATOM 1530 O O . GLY A 1 196 ? -11.357 -0.491 45.058 1.00 40.25 196 GLY A O 1
ATOM 1531 N N . ALA A 1 197 ? -9.778 -0.840 43.460 1.00 43.00 197 ALA A N 1
ATOM 1532 C CA . ALA A 1 197 ? -10.602 -0.797 42.257 1.00 43.00 197 ALA A CA 1
ATOM 1533 C C . ALA A 1 197 ? -11.877 0.036 42.439 1.00 43.00 197 ALA A C 1
ATOM 1535 O O . ALA A 1 197 ? -12.977 -0.508 42.567 1.00 43.00 197 ALA A O 1
ATOM 1536 N N . ARG A 1 198 ? -11.718 1.367 42.515 1.00 47.50 198 ARG A N 1
ATOM 1537 C CA . ARG A 1 198 ? -12.857 2.282 42.594 1.00 47.50 198 ARG A CA 1
ATOM 1538 C C . ARG A 1 198 ? -13.887 1.873 41.553 1.00 47.50 198 ARG A C 1
ATOM 1540 O O . ARG A 1 198 ? -13.615 1.842 40.352 1.00 47.50 198 ARG A O 1
ATOM 1547 N N . TRP A 1 199 ? -15.068 1.569 42.073 1.00 61.09 199 TRP A N 1
ATOM 1548 C CA . TRP A 1 199 ? -16.284 1.335 41.325 1.00 61.09 199 TRP A CA 1
ATOM 1549 C C . TRP A 1 199 ? -16.415 2.478 40.332 1.00 61.09 199 TRP A C 1
ATOM 1551 O O . TRP A 1 199 ? -16.095 3.616 40.681 1.00 61.09 199 TRP A O 1
ATOM 1561 N N . SER A 1 200 ? -16.799 2.159 39.095 1.00 57.81 200 SER A N 1
ATOM 1562 C CA . SER A 1 200 ? -16.938 3.114 37.988 1.00 57.81 200 SER A CA 1
ATOM 1563 C C . SER A 1 200 ? -17.305 4.526 38.469 1.00 57.81 200 SER A C 1
ATOM 1565 O O . SER A 1 200 ? -18.156 4.664 39.352 1.00 57.81 200 SER A O 1
ATOM 1567 N N . SER A 1 201 ? -16.749 5.577 37.861 1.00 55.97 201 SER A N 1
ATOM 1568 C CA . SER A 1 201 ? -16.939 6.980 38.280 1.00 55.97 201 SER A CA 1
ATOM 1569 C C . SER A 1 201 ? -18.394 7.436 38.471 1.00 55.97 201 SER A C 1
ATOM 1571 O O . SER A 1 201 ? -18.610 8.525 39.002 1.00 55.97 201 SER A O 1
ATOM 1573 N N . HIS A 1 202 ? -19.370 6.642 38.026 1.00 65.62 202 HIS A N 1
ATOM 1574 C CA . HIS A 1 202 ? -20.785 6.971 37.954 1.00 65.62 202 HIS A CA 1
ATOM 1575 C C . HIS A 1 202 ? -21.723 6.039 38.742 1.00 65.62 202 HIS A C 1
ATOM 1577 O O . HIS A 1 202 ? -22.885 6.403 38.916 1.00 65.62 202 HIS A O 1
ATOM 1583 N N . PHE A 1 203 ? -21.286 4.870 39.233 1.00 74.19 203 PHE A N 1
ATOM 1584 C CA . PHE A 1 203 ? -22.198 3.891 39.851 1.00 74.19 203 PHE A CA 1
ATOM 1585 C C . PHE A 1 203 ? -21.758 3.466 41.261 1.00 74.19 203 PHE A C 1
ATOM 1587 O O . PHE A 1 203 ? -20.653 2.972 41.454 1.00 74.19 203 PHE A O 1
ATOM 1594 N N . ARG A 1 204 ? -22.667 3.631 42.238 1.00 76.12 204 ARG A N 1
ATOM 1595 C CA . ARG A 1 204 ? -22.471 3.303 43.669 1.00 76.12 204 ARG A CA 1
ATOM 1596 C C . ARG A 1 204 ? -22.891 1.882 44.069 1.00 76.12 204 ARG A C 1
ATOM 1598 O O . ARG A 1 204 ? -22.786 1.541 45.228 1.00 76.12 204 ARG A O 1
ATOM 1605 N N . GLN A 1 205 ? -23.474 1.094 43.176 1.00 85.56 205 GLN A N 1
ATOM 1606 C CA . GLN A 1 205 ? -23.896 -0.285 43.454 1.00 85.56 205 GLN A CA 1
ATOM 1607 C C . GLN A 1 205 ? -24.177 -0.999 42.135 1.00 85.56 205 GLN A C 1
ATOM 1609 O O . GLN A 1 205 ? -24.428 -0.343 41.115 1.00 85.56 205 GLN A O 1
ATOM 1614 N N . CYS A 1 206 ? -24.195 -2.335 42.143 1.00 89.69 206 CYS A N 1
ATOM 1615 C CA . CYS A 1 206 ? -24.555 -3.090 40.946 1.00 89.69 206 CYS A CA 1
ATOM 1616 C C . CYS A 1 206 ? -25.973 -2.722 40.491 1.00 89.69 206 CYS A C 1
ATOM 1618 O O . CYS A 1 206 ? -26.922 -2.773 41.268 1.00 89.69 206 CYS A O 1
ATOM 1620 N N . ARG A 1 207 ? -26.162 -2.413 39.206 1.00 90.19 207 ARG A N 1
ATOM 1621 C CA . ARG A 1 207 ? -27.484 -2.082 38.657 1.00 90.19 207 ARG A CA 1
ATOM 1622 C C . ARG A 1 207 ? -28.497 -3.219 38.804 1.00 90.19 207 ARG A C 1
ATOM 1624 O O . ARG A 1 207 ? -29.677 -2.916 38.984 1.00 90.19 207 ARG A O 1
ATOM 1631 N N . ILE A 1 208 ? -28.030 -4.470 38.757 1.00 93.69 208 ILE A N 1
ATOM 1632 C CA . ILE A 1 208 ? -28.852 -5.685 38.823 1.00 93.69 208 ILE A CA 1
ATOM 1633 C C . ILE A 1 208 ? -29.043 -6.126 40.279 1.00 93.69 208 ILE A C 1
ATOM 1635 O O . ILE A 1 208 ? -30.122 -5.927 40.822 1.00 93.69 208 ILE A O 1
ATOM 1639 N N . CYS A 1 209 ? -28.012 -6.668 40.934 1.00 94.38 209 CYS A N 1
ATOM 1640 C CA . CYS A 1 209 ? -28.159 -7.256 42.272 1.00 94.38 209 CYS A CA 1
ATOM 1641 C C . CYS A 1 209 ? -27.996 -6.266 43.435 1.00 94.38 209 CYS A C 1
ATOM 1643 O O . CYS A 1 209 ? -28.059 -6.683 44.583 1.00 94.38 209 CYS A O 1
ATOM 1645 N N . LYS A 1 210 ? -27.741 -4.978 43.163 1.00 92.88 210 LYS A N 1
ATOM 1646 C CA . LYS A 1 210 ? -27.493 -3.929 44.175 1.00 92.88 210 LYS A CA 1
ATOM 1647 C C . LYS A 1 210 ? -26.301 -4.179 45.107 1.00 92.88 210 LYS A C 1
ATOM 1649 O O . LYS A 1 210 ? -26.028 -3.337 45.950 1.00 92.88 210 LYS A O 1
ATOM 1654 N N . THR A 1 211 ? -25.540 -5.260 44.913 1.00 88.81 211 THR A N 1
ATOM 1655 C CA . THR A 1 211 ? -24.345 -5.512 45.721 1.00 88.81 211 THR A CA 1
ATOM 1656 C C . THR A 1 211 ? -23.311 -4.405 45.544 1.00 88.81 211 THR A C 1
ATOM 1658 O O . THR A 1 211 ? -23.106 -3.870 44.441 1.00 88.81 211 THR A O 1
ATOM 1661 N N . THR A 1 212 ? -22.666 -4.115 46.660 1.00 85.12 212 THR A N 1
ATOM 1662 C CA . THR A 1 212 ? -21.490 -3.272 46.831 1.00 85.12 212 THR A CA 1
ATOM 1663 C C . THR A 1 212 ? -20.231 -4.099 47.088 1.00 85.12 212 THR A C 1
ATOM 1665 O O . THR A 1 212 ? -19.140 -3.557 47.111 1.00 85.12 212 THR A O 1
ATOM 1668 N N . GLU A 1 213 ? -20.355 -5.403 47.314 1.00 84.25 213 GLU A N 1
ATOM 1669 C CA . GLU A 1 213 ? -19.233 -6.225 47.786 1.00 84.25 213 GLU A CA 1
ATOM 1670 C C . GLU A 1 213 ? -18.407 -6.806 46.634 1.00 84.25 213 GLU A C 1
ATOM 1672 O O . GLU A 1 213 ? -17.188 -6.907 46.731 1.00 84.25 213 GLU A O 1
ATOM 1677 N N . ASN A 1 214 ? -19.062 -7.145 45.521 1.00 81.38 214 ASN A N 1
ATOM 1678 C CA . ASN A 1 214 ? -18.410 -7.772 44.371 1.00 81.38 214 ASN A CA 1
ATOM 1679 C C . ASN A 1 214 ? -17.730 -6.731 43.475 1.00 81.38 214 ASN A C 1
ATOM 1681 O O . ASN A 1 214 ? -18.258 -5.638 43.315 1.00 81.38 214 ASN A O 1
ATOM 1685 N N . GLU A 1 215 ? -16.637 -7.096 42.799 1.00 77.25 215 GLU A N 1
ATOM 1686 C CA . GLU A 1 215 ? -15.982 -6.228 41.808 1.00 77.25 215 GLU A CA 1
ATOM 1687 C C . GLU A 1 215 ? -16.953 -5.796 40.693 1.00 77.25 215 GLU A C 1
ATOM 1689 O O . GLU A 1 215 ? -17.721 -6.617 40.174 1.00 77.25 215 GLU A O 1
ATOM 1694 N N . HIS A 1 216 ? -16.911 -4.519 40.288 1.00 75.12 216 HIS A N 1
ATOM 1695 C CA . HIS A 1 216 ? -17.766 -3.968 39.229 1.00 75.12 216 HIS A CA 1
ATOM 1696 C C . HIS A 1 216 ? -17.003 -3.588 37.970 1.00 75.12 216 HIS A C 1
ATOM 1698 O O . HIS A 1 216 ? -15.886 -3.086 37.989 1.00 75.12 216 HIS A O 1
ATOM 1704 N N . TYR A 1 217 ? -17.701 -3.740 36.857 1.00 77.94 217 TYR A N 1
ATOM 1705 C CA . TYR A 1 217 ? -17.359 -3.179 35.568 1.00 77.94 217 TYR A CA 1
ATOM 1706 C C . TYR A 1 217 ? -17.718 -1.691 35.496 1.00 77.94 217 TYR A C 1
ATOM 1708 O O . TYR A 1 217 ? -18.701 -1.248 36.100 1.00 77.94 217 TYR A O 1
ATOM 1716 N N . GLY A 1 218 ? -17.012 -0.945 34.642 1.00 71.94 218 GLY A N 1
ATOM 1717 C CA . GLY A 1 218 ? -17.268 0.475 34.368 1.00 71.94 218 GLY A CA 1
ATOM 1718 C C . GLY A 1 218 ? -18.708 0.818 33.933 1.00 71.94 218 GLY A C 1
ATOM 1719 O O . GLY A 1 218 ? -19.187 1.933 34.122 1.00 71.94 218 GLY A O 1
ATOM 1720 N N . GLY A 1 219 ? -19.469 -0.179 33.465 1.00 82.00 219 GLY A N 1
ATOM 1721 C CA . GLY A 1 219 ? -20.890 -0.066 33.116 1.00 82.00 219 GLY A CA 1
ATOM 1722 C C . GLY A 1 219 ? -21.891 -0.158 34.280 1.00 82.00 219 GLY A C 1
ATOM 1723 O O . GLY A 1 219 ? -23.101 -0.145 34.027 1.00 82.00 219 GLY A O 1
ATOM 1724 N N . GLY A 1 220 ? -21.423 -0.288 35.527 1.00 86.69 220 GLY A N 1
ATOM 1725 C CA . GLY A 1 220 ? -22.272 -0.397 36.720 1.00 86.69 220 GLY A CA 1
ATOM 1726 C C . GLY A 1 220 ? -22.819 -1.804 36.993 1.00 86.69 220 GLY A C 1
ATOM 1727 O O . GLY A 1 220 ? -23.840 -1.954 3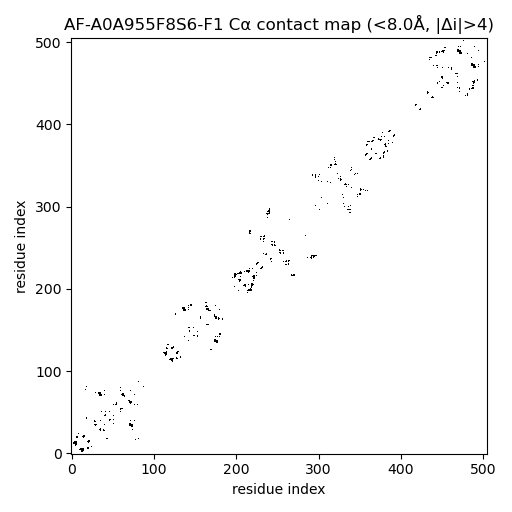7.664 1.00 86.69 220 GLY A O 1
ATOM 1728 N N . TYR A 1 221 ? -22.182 -2.854 36.473 1.00 89.81 221 TYR A N 1
ATOM 1729 C CA . TYR A 1 221 ? -22.555 -4.256 36.719 1.00 89.81 221 TYR A CA 1
ATOM 1730 C C . TYR A 1 221 ? -21.453 -4.951 37.519 1.00 89.81 221 TYR A C 1
ATOM 1732 O O . TYR A 1 221 ? -20.292 -4.651 37.285 1.00 89.81 221 TYR A O 1
ATOM 1740 N N . CYS A 1 222 ? -21.781 -5.862 38.441 1.00 90.25 222 CYS A N 1
ATOM 1741 C CA . CYS A 1 222 ? -20.753 -6.655 39.122 1.00 90.25 222 CYS A CA 1
ATOM 1742 C C . CYS A 1 222 ? -20.258 -7.808 38.233 1.00 90.25 222 CYS A C 1
ATOM 1744 O O . CYS A 1 222 ? -20.908 -8.130 37.229 1.00 90.25 222 CYS A O 1
ATOM 1746 N N . ILE A 1 223 ? -19.146 -8.439 38.621 1.00 89.31 223 ILE A N 1
ATOM 1747 C CA . ILE A 1 223 ? -18.507 -9.546 37.896 1.00 89.31 223 ILE A CA 1
ATOM 1748 C C . ILE A 1 223 ? -19.480 -10.680 37.545 1.00 89.31 223 ILE A C 1
ATOM 1750 O O . ILE A 1 223 ? -19.476 -11.196 36.432 1.00 89.31 223 ILE A O 1
ATOM 1754 N N . GLU A 1 224 ? -20.397 -10.988 38.457 1.00 92.44 224 GLU A N 1
ATOM 1755 C CA . GLU A 1 224 ? -21.394 -12.052 38.303 1.00 92.44 224 GLU A CA 1
ATOM 1756 C C . GLU A 1 224 ? -22.617 -11.631 37.476 1.00 92.44 224 GLU A C 1
ATOM 1758 O O . GLU A 1 224 ? -23.300 -12.458 36.868 1.00 92.44 224 GLU A O 1
ATOM 1763 N N . CYS A 1 225 ? -22.931 -10.333 37.465 1.00 94.44 225 CYS A N 1
ATOM 1764 C CA . CYS A 1 225 ? -24.108 -9.802 36.784 1.00 94.44 225 CYS A CA 1
ATOM 1765 C C . CYS A 1 225 ? -23.828 -9.416 35.331 1.00 94.44 225 CYS A C 1
ATOM 1767 O O . CYS A 1 225 ? -24.734 -9.500 34.505 1.00 94.44 225 CYS A O 1
ATOM 1769 N N . TYR A 1 226 ? -22.603 -9.009 34.992 1.00 94.00 226 TYR A N 1
ATOM 1770 C CA . TYR A 1 226 ? -22.262 -8.609 33.625 1.00 94.00 226 TYR A CA 1
ATOM 1771 C C . TYR A 1 226 ? -22.470 -9.712 32.584 1.00 94.00 226 TYR A C 1
ATOM 1773 O O . TYR A 1 226 ? -23.084 -9.397 31.568 1.00 94.00 226 TYR A O 1
ATOM 1781 N N . PRO A 1 227 ? -22.101 -10.992 32.804 1.00 95.25 227 PRO A N 1
ATOM 1782 C CA . PRO A 1 227 ? -22.367 -12.061 31.837 1.00 95.25 227 PRO A CA 1
ATOM 1783 C C . PRO A 1 227 ? -23.852 -12.221 31.469 1.00 95.25 227 PRO A C 1
ATOM 1785 O O . PRO A 1 227 ? -24.166 -12.749 30.406 1.00 95.25 227 PRO A O 1
ATOM 1788 N N . LYS A 1 228 ? -24.766 -11.744 32.329 1.00 95.88 228 LYS A N 1
ATOM 1789 C CA . LYS A 1 228 ? -26.224 -11.776 32.125 1.00 95.88 228 LYS A CA 1
ATOM 1790 C C . LYS A 1 228 ? -26.748 -10.567 31.335 1.00 95.88 228 LYS A C 1
ATOM 1792 O O . LYS A 1 228 ? -27.938 -10.497 31.051 1.00 95.88 228 LYS A O 1
ATOM 1797 N N . THR A 1 229 ? -25.894 -9.595 31.018 1.00 95.88 229 THR A N 1
ATOM 1798 C CA . THR A 1 229 ? -26.268 -8.380 30.281 1.00 95.88 229 THR A CA 1
ATOM 1799 C C . THR A 1 229 ? -26.249 -8.603 28.773 1.00 95.88 229 THR A C 1
ATOM 1801 O O . THR A 1 229 ? -25.501 -9.437 28.257 1.00 95.88 229 THR A O 1
ATOM 1804 N N . ASN A 1 230 ? -27.023 -7.793 28.048 1.00 96.50 230 ASN A N 1
ATOM 1805 C CA . ASN A 1 230 ? -27.020 -7.808 26.586 1.00 96.50 230 ASN A CA 1
ATOM 1806 C C . ASN A 1 230 ? -25.644 -7.441 26.014 1.00 96.50 230 ASN A C 1
ATOM 1808 O O . ASN A 1 230 ? -25.247 -8.003 25.001 1.00 96.50 230 ASN A O 1
ATOM 1812 N N . GLU A 1 231 ? -24.900 -6.538 26.662 1.00 95.69 231 GLU A N 1
ATOM 1813 C CA . GLU A 1 231 ? -23.530 -6.175 26.289 1.00 95.69 231 GLU A CA 1
ATOM 1814 C C . GLU A 1 231 ? -22.594 -7.398 26.281 1.00 95.69 231 GLU A C 1
ATOM 1816 O O . GLU A 1 231 ? -21.896 -7.636 25.293 1.00 95.69 231 GLU A O 1
ATOM 1821 N N . ALA A 1 232 ? -22.622 -8.214 27.341 1.00 95.56 232 ALA A N 1
ATOM 1822 C CA . ALA A 1 232 ? -21.783 -9.408 27.438 1.00 95.56 232 ALA A CA 1
ATOM 1823 C C . ALA A 1 232 ? -22.228 -10.522 26.482 1.00 95.56 232 ALA A C 1
ATOM 1825 O O . ALA A 1 232 ? -21.389 -11.138 25.824 1.00 95.56 232 ALA A O 1
ATOM 1826 N N . MET A 1 233 ? -23.540 -10.762 26.363 1.00 97.25 233 MET A N 1
ATOM 1827 C CA . MET A 1 233 ? -24.079 -11.735 25.405 1.00 97.25 233 MET A CA 1
ATOM 1828 C C . MET A 1 233 ? -23.740 -11.361 23.961 1.00 97.25 233 MET A C 1
ATOM 1830 O O . MET A 1 233 ? -23.483 -12.245 23.141 1.00 97.25 233 MET A O 1
ATOM 1834 N N . LEU A 1 234 ? -23.719 -10.062 23.656 1.00 97.00 234 LEU A N 1
ATOM 1835 C CA . LEU A 1 234 ? -23.356 -9.560 22.343 1.00 97.00 234 LEU A CA 1
ATOM 1836 C C . LEU A 1 234 ? -21.871 -9.760 22.066 1.00 97.00 234 LEU A C 1
ATOM 1838 O O . LEU A 1 234 ? -21.531 -10.325 21.031 1.00 97.00 234 LEU A O 1
ATOM 1842 N N . LEU A 1 235 ? -20.992 -9.357 22.988 1.00 96.38 235 LEU A N 1
ATOM 1843 C CA . LEU A 1 235 ? -19.553 -9.572 22.828 1.00 96.38 235 LEU A CA 1
ATOM 1844 C C . LEU A 1 235 ? -19.226 -11.066 22.684 1.00 96.38 235 LEU A C 1
ATOM 1846 O O . LEU A 1 235 ? -18.437 -11.429 21.820 1.00 96.38 235 LEU A O 1
ATOM 1850 N N . LYS A 1 236 ? -19.888 -11.936 23.459 1.00 96.94 236 LYS A N 1
ATOM 1851 C CA . LYS A 1 236 ? -19.746 -13.395 23.346 1.00 96.94 236 LYS A CA 1
ATOM 1852 C C . LYS A 1 236 ? -20.191 -13.921 21.978 1.00 96.94 236 LYS A C 1
ATOM 1854 O O . LYS A 1 236 ? -19.471 -14.714 21.386 1.00 96.94 236 LYS A O 1
ATOM 1859 N N . GLY A 1 237 ? -21.348 -13.485 21.473 1.00 97.31 237 GLY A N 1
ATOM 1860 C CA . GLY A 1 237 ? -21.830 -13.881 20.143 1.00 97.31 237 GLY A CA 1
ATOM 1861 C C . GLY A 1 237 ? -20.895 -13.413 19.028 1.00 97.31 237 GLY A C 1
ATOM 1862 O O . GLY A 1 237 ? -20.571 -14.182 18.127 1.00 97.31 237 GLY A O 1
ATOM 1863 N N . TYR A 1 238 ? -20.389 -12.181 19.139 1.00 97.56 238 TYR A N 1
ATOM 1864 C CA . TYR A 1 238 ? -19.434 -11.623 18.185 1.00 97.56 238 TYR A CA 1
ATOM 1865 C C . TYR A 1 238 ? -18.127 -12.420 18.193 1.00 97.56 238 TYR A C 1
ATOM 1867 O O . TYR A 1 238 ? -17.695 -12.907 17.159 1.00 97.56 238 TYR A O 1
ATOM 1875 N N . LEU A 1 239 ? -17.540 -12.676 19.363 1.00 96.56 239 LEU A N 1
ATOM 1876 C CA . LEU A 1 239 ? -16.352 -13.531 19.471 1.00 96.56 239 LEU A CA 1
ATOM 1877 C C . LEU A 1 239 ? -16.610 -14.980 19.017 1.00 96.56 239 LEU A C 1
ATOM 1879 O O . LEU A 1 239 ? -15.671 -15.659 18.623 1.00 96.56 239 LEU A O 1
ATOM 1883 N N . GLY A 1 240 ? -17.865 -15.438 19.017 1.00 96.69 240 GLY A N 1
ATOM 1884 C CA . GLY A 1 240 ? -18.303 -16.712 18.437 1.00 96.69 240 GLY A CA 1
ATOM 1885 C C . GLY A 1 240 ? -18.555 -16.684 16.923 1.00 96.69 240 GLY A C 1
ATOM 1886 O O . GLY A 1 240 ? -19.096 -17.645 16.381 1.00 96.69 240 GLY A O 1
ATOM 1887 N N . GLY A 1 241 ? -18.211 -15.593 16.229 1.00 96.38 241 GLY A N 1
ATOM 1888 C CA . GLY A 1 241 ? -18.357 -15.466 14.776 1.00 96.38 241 GLY A CA 1
ATOM 1889 C C . GLY A 1 241 ? -19.761 -15.072 14.305 1.00 96.38 241 GLY A C 1
ATOM 1890 O O . GLY A 1 241 ? -20.042 -15.112 13.106 1.00 96.38 241 GLY A O 1
ATOM 1891 N N . GLU A 1 242 ? -20.681 -14.690 15.196 1.00 96.88 242 GLU A N 1
ATOM 1892 C CA . GLU A 1 242 ? -21.945 -14.075 14.778 1.00 96.88 242 GLU A CA 1
ATOM 1893 C C . GLU A 1 242 ? -21.716 -12.610 14.375 1.00 96.88 242 GLU A C 1
ATOM 1895 O O . GLU A 1 242 ? -21.036 -11.855 15.072 1.00 96.88 242 GLU A O 1
ATOM 1900 N N . ASN A 1 243 ? -22.314 -12.162 13.271 1.00 96.81 243 ASN A N 1
ATOM 1901 C CA . ASN A 1 243 ? -22.268 -10.736 12.935 1.00 96.81 243 ASN A CA 1
ATOM 1902 C C . ASN A 1 243 ? -23.284 -9.936 13.781 1.00 96.81 243 ASN A C 1
ATOM 1904 O O . ASN A 1 243 ? -24.253 -10.475 14.313 1.00 96.81 243 ASN A O 1
ATOM 1908 N N . LEU A 1 244 ? -23.106 -8.612 13.885 1.00 97.12 244 LEU A N 1
ATOM 1909 C CA . LEU A 1 244 ? -23.976 -7.757 14.714 1.00 97.12 244 LEU A CA 1
ATOM 1910 C C . LEU A 1 244 ? -25.465 -7.804 14.323 1.00 97.12 244 LEU A C 1
ATOM 1912 O O . LEU A 1 244 ? -26.320 -7.498 15.151 1.00 97.12 244 LEU A O 1
ATOM 1916 N N . SER A 1 245 ? -25.784 -8.153 13.073 1.00 97.19 245 SER A N 1
ATOM 1917 C CA . SER A 1 245 ? -27.170 -8.291 12.618 1.00 97.19 245 SER A CA 1
ATOM 1918 C C . SER A 1 245 ? -27.791 -9.598 13.109 1.00 97.19 245 SER A C 1
ATOM 1920 O O . SER A 1 245 ? -28.907 -9.573 13.617 1.00 97.19 245 SER A O 1
ATOM 1922 N N . GLU A 1 246 ? -27.062 -10.712 13.006 1.00 97.25 246 GLU A N 1
ATOM 1923 C CA . GLU A 1 246 ? -27.467 -12.025 13.530 1.00 97.25 246 GLU A CA 1
ATOM 1924 C C . GLU A 1 246 ? -27.717 -11.951 15.040 1.00 97.25 246 GLU A C 1
ATOM 1926 O O . GLU A 1 246 ? -28.783 -12.339 15.519 1.00 97.25 246 GLU A O 1
ATOM 1931 N N . ILE A 1 247 ? -26.780 -11.344 15.778 1.00 97.38 247 ILE A N 1
ATOM 1932 C CA . ILE A 1 247 ? -26.911 -11.157 17.227 1.00 97.38 247 ILE A CA 1
ATOM 1933 C C . ILE A 1 247 ? -28.092 -10.238 17.553 1.00 97.38 247 ILE A C 1
ATOM 1935 O O . ILE A 1 247 ? -28.834 -10.494 18.500 1.00 97.38 247 ILE A O 1
ATOM 1939 N N . GLY A 1 248 ? -28.277 -9.168 16.772 1.00 96.62 248 GLY A N 1
ATOM 1940 C CA . GLY A 1 248 ? -29.410 -8.256 16.913 1.00 96.62 248 GLY A CA 1
ATOM 1941 C C . GLY A 1 248 ? -30.745 -8.988 16.786 1.00 96.62 248 GLY A C 1
ATOM 1942 O O . GLY A 1 248 ? -31.578 -8.872 17.679 1.00 96.62 248 GLY A O 1
ATOM 1943 N N . ILE A 1 249 ? -30.917 -9.810 15.746 1.00 97.44 249 ILE A N 1
ATOM 1944 C CA . ILE A 1 249 ? -32.117 -10.637 15.549 1.00 97.44 249 ILE A CA 1
ATOM 1945 C C . ILE A 1 249 ? -32.313 -11.590 16.735 1.00 97.44 249 ILE A C 1
ATOM 1947 O O . ILE A 1 249 ? -33.401 -11.635 17.304 1.00 97.44 249 ILE A O 1
ATOM 1951 N N . ARG A 1 250 ? -31.254 -12.294 17.158 1.00 97.50 250 ARG A N 1
ATOM 1952 C CA . ARG A 1 250 ? -31.302 -13.256 18.272 1.00 97.50 250 ARG A CA 1
ATOM 1953 C C . ARG A 1 250 ? -31.681 -12.617 19.612 1.00 97.50 250 ARG A C 1
ATOM 1955 O O . ARG A 1 250 ? -32.373 -13.245 20.405 1.00 97.50 250 ARG A O 1
ATOM 1962 N N . LEU A 1 251 ? -31.215 -11.397 19.879 1.00 97.19 251 LEU A N 1
ATOM 1963 C CA . LEU A 1 251 ? -31.480 -10.670 21.128 1.00 97.19 251 LEU A CA 1
ATOM 1964 C C . LEU A 1 251 ? -32.677 -9.704 21.042 1.00 97.19 251 LEU A C 1
ATOM 1966 O O . LEU A 1 251 ? -33.012 -9.071 22.040 1.00 97.19 251 LEU A O 1
ATOM 1970 N N . GLY A 1 252 ? -33.320 -9.570 19.878 1.00 97.31 252 GLY A N 1
ATOM 1971 C CA . GLY A 1 252 ? -34.477 -8.690 19.685 1.00 97.31 252 GLY A CA 1
ATOM 1972 C C . GLY A 1 252 ? -34.147 -7.195 19.553 1.00 97.31 252 GLY A C 1
ATOM 1973 O O . GLY A 1 252 ? -34.947 -6.351 19.955 1.00 97.31 252 GLY A O 1
ATOM 1974 N N . PHE A 1 253 ? -32.985 -6.832 18.996 1.00 96.44 253 PHE A N 1
ATOM 1975 C CA . PHE A 1 253 ? -32.573 -5.441 18.757 1.00 96.44 253 PHE A CA 1
ATOM 1976 C C . PHE A 1 253 ? -32.215 -5.165 17.289 1.00 96.44 253 PHE A C 1
ATOM 1978 O O . PHE A 1 253 ? -31.807 -6.051 16.541 1.00 96.44 253 PHE A O 1
ATOM 1985 N N . SER A 1 254 ? -32.288 -3.895 16.875 1.00 97.56 254 SER A N 1
ATOM 1986 C CA . SER A 1 254 ? -31.798 -3.473 15.556 1.00 97.56 254 SER A CA 1
ATOM 1987 C C . SER A 1 254 ? -30.269 -3.586 15.449 1.00 97.56 254 SER A C 1
ATOM 1989 O O . SER A 1 254 ? -29.552 -3.477 16.447 1.00 97.56 254 SER A O 1
ATOM 1991 N N . ARG A 1 255 ? -29.743 -3.715 14.222 1.00 97.12 255 ARG A N 1
ATOM 1992 C CA . ARG A 1 255 ? -28.290 -3.748 13.953 1.00 97.12 255 ARG A CA 1
ATOM 1993 C C . ARG A 1 255 ? -27.551 -2.541 14.543 1.00 97.12 255 ARG A C 1
ATOM 1995 O O . ARG A 1 255 ? -26.462 -2.687 15.092 1.00 97.12 255 ARG A O 1
ATOM 2002 N N . GLU A 1 256 ? -28.139 -1.350 14.450 1.00 96.88 256 GLU A N 1
ATOM 2003 C CA . GLU A 1 256 ? -27.538 -0.131 15.004 1.00 96.88 256 GLU A CA 1
ATOM 2004 C C . GLU A 1 256 ? -27.504 -0.168 16.537 1.00 96.88 256 GLU A C 1
ATOM 2006 O O . GLU A 1 256 ? -26.505 0.209 17.152 1.00 96.88 256 GLU A O 1
ATOM 2011 N N . ARG A 1 257 ? -28.552 -0.706 17.171 1.00 97.25 257 ARG A N 1
ATOM 2012 C CA . ARG A 1 257 ? -28.557 -0.905 18.620 1.00 97.25 257 ARG A CA 1
ATOM 2013 C C . ARG A 1 257 ? -27.516 -1.938 19.053 1.00 97.25 257 ARG A C 1
ATOM 2015 O O . ARG A 1 257 ? -26.820 -1.701 20.038 1.00 97.25 257 ARG A O 1
ATOM 2022 N N . ALA A 1 258 ? -27.360 -3.028 18.302 1.00 97.38 258 ALA A N 1
ATOM 2023 C CA . ALA A 1 258 ? -26.304 -4.010 18.528 1.00 97.38 258 ALA A CA 1
ATOM 2024 C C . ALA A 1 258 ? -24.909 -3.361 18.436 1.00 97.38 258 ALA A C 1
ATOM 2026 O O . ALA A 1 258 ? -24.086 -3.539 19.329 1.00 97.38 258 ALA A O 1
ATOM 2027 N N . ARG A 1 259 ? -24.662 -2.507 17.434 1.00 97.31 259 ARG A N 1
ATOM 2028 C CA . ARG A 1 259 ? -23.401 -1.751 17.306 1.00 97.31 259 ARG A CA 1
ATOM 2029 C C . ARG A 1 259 ? -23.114 -0.858 18.518 1.00 97.31 259 ARG A C 1
ATOM 2031 O O . ARG A 1 259 ? -21.988 -0.822 19.008 1.00 97.31 259 ARG A O 1
ATOM 2038 N N . GLN A 1 260 ? -24.122 -0.149 19.023 1.00 96.81 260 GLN A N 1
ATOM 2039 C CA . GLN A 1 260 ? -23.976 0.689 20.219 1.00 96.81 260 GLN A CA 1
ATOM 2040 C C . GLN A 1 260 ? -23.645 -0.143 21.465 1.00 96.81 260 GLN A C 1
ATOM 2042 O O . GLN A 1 260 ? -22.751 0.223 22.228 1.00 96.81 260 GLN A O 1
ATOM 2047 N N . LEU A 1 261 ? -24.342 -1.267 21.657 1.00 96.12 261 LEU A N 1
ATOM 2048 C CA . LEU A 1 261 ? -24.095 -2.186 22.769 1.00 96.12 261 LEU A CA 1
ATOM 2049 C C . LEU A 1 261 ? -22.722 -2.862 22.661 1.00 96.12 261 LEU A C 1
ATOM 2051 O O . LEU A 1 261 ? -22.060 -3.015 23.681 1.00 96.12 261 LEU A O 1
ATOM 2055 N N . PHE A 1 262 ? -22.258 -3.183 21.450 1.00 97.19 262 PHE A N 1
ATOM 2056 C CA . PHE A 1 262 ? -20.911 -3.699 21.198 1.00 97.19 262 PHE A CA 1
ATOM 2057 C C . PHE A 1 262 ? -19.832 -2.714 21.635 1.00 97.19 262 PHE A C 1
ATOM 2059 O O . PHE A 1 262 ? -18.982 -3.053 22.451 1.00 97.19 262 PHE A O 1
ATOM 2066 N N . ASN A 1 263 ? -19.900 -1.468 21.154 1.00 95.56 263 ASN A N 1
ATOM 2067 C CA . ASN A 1 263 ? -18.927 -0.436 21.519 1.00 95.56 263 ASN A CA 1
ATOM 2068 C C . ASN A 1 263 ? -18.884 -0.223 23.036 1.00 95.56 263 ASN A C 1
ATOM 2070 O O . ASN A 1 263 ? -17.814 -0.034 23.612 1.00 95.56 263 ASN A O 1
ATOM 2074 N N . LYS A 1 264 ? -20.049 -0.303 23.687 1.00 94.38 264 LYS A N 1
ATOM 2075 C CA . LYS A 1 264 ? -20.159 -0.237 25.142 1.00 94.38 264 LYS A CA 1
ATOM 2076 C C . LYS A 1 264 ? -19.544 -1.462 25.830 1.00 94.38 264 LYS A C 1
ATOM 2078 O O . LYS A 1 264 ? -18.834 -1.288 26.812 1.00 94.38 264 LYS A O 1
ATOM 2083 N N . ALA A 1 265 ? -19.776 -2.673 25.325 1.00 95.06 265 ALA A N 1
ATOM 2084 C CA . ALA A 1 265 ? -19.186 -3.903 25.855 1.00 95.06 265 ALA A CA 1
ATOM 2085 C C . ALA A 1 265 ? -17.652 -3.891 25.758 1.00 95.06 265 ALA A C 1
ATOM 2087 O O . ALA A 1 265 ? -16.966 -4.251 26.712 1.00 95.06 265 ALA A O 1
ATOM 2088 N N . VAL A 1 266 ? -17.112 -3.414 24.631 1.00 94.88 266 VAL A N 1
ATOM 2089 C CA . VAL A 1 266 ? -15.666 -3.240 24.427 1.00 94.88 266 VAL A CA 1
ATOM 2090 C C . VAL A 1 266 ? -15.103 -2.192 25.387 1.00 94.88 266 VAL A C 1
ATOM 2092 O O . VAL A 1 266 ? -14.083 -2.445 26.021 1.00 94.88 266 VAL A O 1
ATOM 2095 N N . ALA A 1 267 ? -15.773 -1.045 25.549 1.00 91.00 267 ALA A N 1
ATOM 2096 C CA . ALA A 1 267 ? -15.357 -0.019 26.508 1.00 91.00 267 ALA A CA 1
ATOM 2097 C C . ALA A 1 267 ? -15.316 -0.566 27.945 1.00 91.00 267 ALA A C 1
ATOM 2099 O O . ALA A 1 267 ? -14.312 -0.399 28.628 1.00 91.00 267 ALA A O 1
ATOM 2100 N N . ILE A 1 268 ? -16.348 -1.311 28.350 1.00 89.50 268 ILE A N 1
ATOM 2101 C CA . ILE A 1 268 ? -16.405 -1.988 29.650 1.00 89.50 268 ILE A CA 1
ATOM 2102 C C . ILE A 1 268 ? -15.243 -2.983 29.820 1.00 89.50 268 ILE A C 1
ATOM 2104 O O . ILE A 1 268 ? -14.633 -3.048 30.888 1.00 89.50 268 ILE A O 1
ATOM 2108 N N . GLY A 1 269 ? -14.936 -3.764 28.780 1.00 88.50 269 GLY A N 1
ATOM 2109 C CA . GLY A 1 269 ? -13.819 -4.710 28.793 1.00 88.50 269 GLY A CA 1
ATOM 2110 C C . GLY A 1 269 ? -12.460 -4.023 28.941 1.00 88.50 269 GLY A C 1
ATOM 2111 O O . GLY A 1 269 ? -11.621 -4.498 29.700 1.00 88.50 269 GLY A O 1
ATOM 2112 N N . ILE A 1 270 ? -12.268 -2.885 28.270 1.00 87.88 270 ILE A N 1
ATOM 2113 C CA . ILE A 1 270 ? -11.053 -2.067 28.364 1.00 87.88 270 ILE A CA 1
ATOM 2114 C C . ILE A 1 270 ? -10.917 -1.442 29.755 1.00 87.88 270 ILE A C 1
ATOM 2116 O O . ILE A 1 270 ? -9.846 -1.515 30.346 1.00 87.88 270 ILE A O 1
ATOM 2120 N N . GLU A 1 271 ? -11.991 -0.865 30.299 1.00 83.12 271 GLU A N 1
ATOM 2121 C CA . GLU A 1 271 ? -11.993 -0.253 31.636 1.00 83.12 271 GLU A CA 1
ATOM 2122 C C . GLU A 1 271 ? -11.643 -1.266 32.735 1.00 83.12 271 GLU A C 1
ATOM 2124 O O . GLU A 1 271 ? -11.004 -0.910 33.722 1.00 83.12 271 GLU A O 1
ATOM 2129 N N . ARG A 1 272 ? -11.992 -2.548 32.547 1.00 83.56 272 ARG A N 1
ATOM 2130 C CA . ARG A 1 272 ? -11.617 -3.632 33.471 1.00 83.56 272 ARG A CA 1
ATOM 2131 C C . ARG A 1 272 ? -10.100 -3.811 33.587 1.00 83.56 272 ARG A C 1
ATOM 2133 O O . ARG A 1 272 ? -9.617 -4.249 34.624 1.00 83.56 272 ARG A O 1
ATOM 2140 N N . LEU A 1 273 ? -9.354 -3.508 32.530 1.00 83.56 273 LEU A N 1
ATOM 2141 C CA . LEU A 1 273 ? -7.899 -3.655 32.506 1.00 83.56 273 LEU A CA 1
ATOM 2142 C C . LEU A 1 273 ? -7.175 -2.472 33.179 1.00 83.56 273 LEU A C 1
ATOM 2144 O O . LEU A 1 273 ? -5.948 -2.478 33.242 1.00 83.56 273 LEU A O 1
ATOM 2148 N N . GLY A 1 274 ? -7.916 -1.491 33.711 1.00 81.06 274 GLY A N 1
ATOM 2149 C CA . GLY A 1 274 ? -7.382 -0.336 34.434 1.00 81.06 274 GLY A CA 1
ATOM 2150 C C . GLY A 1 274 ? -7.030 0.844 33.526 1.00 81.06 274 GLY A C 1
ATOM 2151 O O . GLY A 1 274 ? -7.621 1.022 32.459 1.00 81.06 274 GLY A O 1
ATOM 2152 N N . ASP A 1 275 ? -6.070 1.670 33.956 1.00 75.38 275 ASP A N 1
ATOM 2153 C CA . ASP A 1 275 ? -5.534 2.774 33.150 1.00 75.38 275 ASP A CA 1
ATOM 2154 C C . ASP A 1 275 ? -4.685 2.222 31.997 1.00 75.38 275 ASP A C 1
ATOM 2156 O O . ASP A 1 275 ? -3.463 2.091 32.056 1.00 75.38 275 ASP A O 1
ATOM 2160 N N . VAL A 1 276 ? -5.380 1.857 30.924 1.00 82.62 276 VAL A N 1
ATOM 2161 C CA . VAL A 1 276 ? -4.788 1.353 29.691 1.00 82.62 276 VAL A CA 1
ATOM 2162 C C . VAL A 1 276 ? -4.445 2.527 28.774 1.00 82.62 276 VAL A C 1
ATOM 2164 O O . VAL A 1 276 ? -5.289 3.383 28.495 1.00 82.62 276 VAL A O 1
ATOM 2167 N N . THR A 1 277 ? -3.217 2.557 28.255 1.00 86.81 277 THR A N 1
ATOM 2168 C CA . THR A 1 277 ? -2.801 3.544 27.247 1.00 86.81 277 THR A CA 1
ATOM 2169 C C . THR A 1 277 ? -3.656 3.429 25.981 1.00 86.81 277 THR A C 1
ATOM 2171 O O . THR A 1 277 ? -4.099 2.339 25.624 1.00 86.81 277 THR A O 1
ATOM 2174 N N . GLU A 1 278 ? -3.871 4.527 25.246 1.00 86.69 278 GLU A N 1
ATOM 2175 C CA . GLU A 1 278 ? -4.649 4.495 23.989 1.00 86.69 278 GLU A CA 1
ATOM 2176 C C . GLU A 1 278 ? -4.119 3.458 22.982 1.00 86.69 278 GLU A C 1
ATOM 2178 O O . GLU A 1 278 ? -4.903 2.799 22.303 1.00 86.69 278 GLU A O 1
ATOM 2183 N N . TYR A 1 279 ? -2.800 3.239 22.950 1.00 88.56 279 TYR A N 1
ATOM 2184 C CA . TYR A 1 279 ? -2.178 2.183 22.149 1.00 88.56 279 TYR A CA 1
ATOM 2185 C C . TYR A 1 279 ? -2.700 0.790 22.525 1.00 88.56 279 TYR A C 1
ATOM 2187 O O . TYR A 1 279 ? -3.160 0.036 21.670 1.00 88.56 279 TYR A O 1
ATOM 2195 N N . ARG A 1 280 ? -2.701 0.463 23.820 1.00 88.38 280 ARG A N 1
ATOM 2196 C CA . ARG A 1 280 ? -3.155 -0.843 24.300 1.00 88.38 280 ARG A CA 1
ATOM 2197 C C . ARG A 1 280 ? -4.674 -1.009 24.152 1.00 88.38 280 ARG A C 1
ATOM 2199 O O . ARG A 1 280 ? -5.137 -2.121 23.918 1.00 88.38 280 ARG A O 1
ATOM 2206 N N . LYS A 1 281 ? -5.456 0.081 24.190 1.00 90.25 281 LYS A N 1
ATOM 2207 C CA . LYS A 1 281 ? -6.887 0.055 23.824 1.00 90.25 281 LYS A CA 1
ATOM 2208 C C . LYS A 1 281 ? -7.098 -0.350 22.367 1.00 90.25 281 LYS A C 1
ATOM 2210 O O . LYS A 1 281 ? -8.030 -1.102 22.085 1.00 90.25 281 LYS A O 1
ATOM 2215 N N . GLN A 1 282 ? -6.265 0.155 21.457 1.00 92.81 282 GLN A N 1
ATOM 2216 C CA . GLN A 1 282 ? -6.327 -0.212 20.045 1.00 92.81 282 GLN A CA 1
ATOM 2217 C C . GLN A 1 282 ? -5.938 -1.679 19.838 1.00 92.81 282 GLN A C 1
ATOM 2219 O O . GLN A 1 282 ? -6.684 -2.404 19.193 1.00 92.81 282 GLN A O 1
ATOM 2224 N N . GLU A 1 283 ? -4.872 -2.148 20.489 1.00 93.06 283 GLU A N 1
ATOM 2225 C CA . GLU A 1 283 ? -4.443 -3.552 20.427 1.00 93.06 283 GLU A CA 1
ATOM 2226 C C . GLU A 1 283 ? -5.554 -4.528 20.857 1.00 93.06 283 GLU A C 1
ATOM 2228 O O . GLU A 1 283 ? -5.789 -5.537 20.199 1.00 93.06 283 GLU A O 1
ATOM 2233 N N . ILE A 1 284 ? -6.304 -4.205 21.918 1.00 92.88 284 ILE A N 1
ATOM 2234 C CA . ILE A 1 284 ? -7.450 -5.019 22.363 1.00 92.88 284 ILE A CA 1
ATOM 2235 C C . ILE A 1 284 ? -8.552 -5.061 21.297 1.00 92.88 284 ILE A C 1
ATOM 2237 O O . ILE A 1 284 ? -9.168 -6.104 21.084 1.00 92.88 284 ILE A O 1
ATOM 2241 N N . ARG A 1 285 ? -8.826 -3.937 20.621 1.00 94.44 285 ARG A N 1
ATOM 2242 C CA . ARG A 1 285 ? -9.818 -3.904 19.534 1.00 94.44 285 ARG A CA 1
ATOM 2243 C C . ARG A 1 285 ? -9.370 -4.758 18.356 1.00 94.44 285 ARG A C 1
ATOM 2245 O O . ARG A 1 285 ? -10.188 -5.510 17.833 1.00 94.44 285 ARG A O 1
ATOM 2252 N N . ASP A 1 286 ? -8.095 -4.675 17.996 1.00 94.12 286 ASP A N 1
ATOM 2253 C CA . ASP A 1 286 ? -7.513 -5.450 16.902 1.00 94.12 286 ASP A CA 1
ATOM 2254 C C . ASP A 1 286 ? -7.562 -6.956 17.217 1.00 94.12 286 ASP A C 1
ATOM 2256 O O . ASP A 1 286 ? -7.947 -7.751 16.362 1.00 94.12 286 ASP A O 1
ATOM 2260 N N . GLN A 1 287 ? -7.284 -7.348 18.468 1.00 95.06 287 GLN A N 1
ATOM 2261 C CA . GLN A 1 287 ? -7.436 -8.732 18.935 1.00 95.06 287 GLN A CA 1
ATOM 2262 C C . GLN A 1 287 ? -8.890 -9.216 18.860 1.00 95.06 287 GLN A C 1
ATOM 2264 O O . GLN A 1 287 ? -9.143 -10.302 18.347 1.00 95.06 287 GLN A O 1
ATOM 2269 N N . ILE A 1 288 ? -9.860 -8.411 19.312 1.00 94.94 288 ILE A N 1
ATOM 2270 C CA . ILE A 1 288 ? -11.291 -8.751 19.211 1.00 94.94 288 ILE A CA 1
ATOM 2271 C C . ILE A 1 288 ? -11.711 -8.924 17.746 1.00 94.94 288 ILE A C 1
ATOM 2273 O O . ILE A 1 288 ? -12.469 -9.841 17.424 1.00 94.94 288 ILE A O 1
ATOM 2277 N N . GLU A 1 289 ? -11.239 -8.053 16.851 1.00 94.69 289 GLU A N 1
ATOM 2278 C CA . GLU A 1 289 ? -11.526 -8.154 15.420 1.00 94.69 289 GLU A CA 1
ATOM 2279 C C . GLU A 1 289 ? -10.897 -9.408 14.798 1.00 94.69 289 GLU A C 1
ATOM 2281 O O . GLU A 1 289 ? -11.551 -10.083 13.999 1.00 94.69 289 GLU A O 1
ATOM 2286 N N . LEU A 1 290 ? -9.665 -9.749 15.183 1.00 92.69 290 LEU A N 1
ATOM 2287 C CA . LEU A 1 290 ? -8.979 -10.957 14.732 1.00 92.69 290 LEU A CA 1
ATOM 2288 C C . LEU A 1 290 ? -9.710 -12.226 15.192 1.00 92.69 290 LEU A C 1
ATOM 2290 O O . LEU A 1 290 ? -10.040 -13.062 14.352 1.00 92.69 290 LEU A O 1
ATOM 2294 N N . THR A 1 291 ? -10.055 -12.332 16.481 1.00 94.62 291 THR A N 1
ATOM 2295 C CA . THR A 1 291 ? -10.831 -13.466 17.006 1.00 94.62 291 THR A CA 1
ATOM 2296 C C . THR A 1 291 ? -12.185 -13.585 16.309 1.00 94.62 291 THR A C 1
ATOM 2298 O O . THR A 1 291 ? -12.599 -14.684 15.954 1.00 94.62 291 THR A O 1
ATOM 2301 N N . TYR A 1 292 ? -12.871 -12.468 16.040 1.00 94.94 292 TYR A N 1
ATOM 2302 C CA . TYR A 1 292 ? -14.113 -12.492 15.262 1.00 94.94 292 TYR A CA 1
ATOM 2303 C C . TYR A 1 292 ? -13.911 -13.074 13.858 1.00 94.94 292 TYR A C 1
ATOM 2305 O O . TYR A 1 292 ? -14.697 -13.925 13.442 1.00 94.94 292 TYR A O 1
ATOM 2313 N N . LYS A 1 293 ? -12.873 -12.644 13.126 1.00 92.94 293 LYS A N 1
ATOM 2314 C CA . LYS A 1 293 ? -12.583 -13.150 11.772 1.00 92.94 293 LYS A CA 1
ATOM 2315 C C . LYS A 1 293 ? -12.301 -14.652 11.786 1.00 92.94 293 LYS A C 1
ATOM 2317 O O . LYS A 1 293 ? -12.873 -15.367 10.967 1.00 92.94 293 LYS A O 1
ATOM 2322 N N . GLN A 1 294 ? -11.499 -15.119 12.742 1.00 92.00 294 GLN A N 1
ATOM 2323 C CA . GLN A 1 294 ? -11.197 -16.540 12.935 1.00 92.00 294 GLN A CA 1
ATOM 2324 C C . GLN A 1 294 ? -12.466 -17.347 13.237 1.00 92.00 294 GLN A C 1
ATOM 2326 O O . GLN A 1 294 ? -12.785 -18.297 12.524 1.00 92.00 294 GLN A O 1
ATOM 2331 N N . SER A 1 295 ? -13.249 -16.931 14.234 1.00 94.75 295 SER A N 1
ATOM 2332 C CA . SER A 1 295 ? -14.491 -17.615 14.607 1.00 94.75 295 SER A CA 1
ATOM 2333 C C . SER A 1 295 ? -15.537 -17.594 13.494 1.00 94.75 295 SER A C 1
ATOM 2335 O O . SER A 1 295 ? -16.255 -18.575 13.306 1.00 94.75 295 SER A O 1
ATOM 2337 N N . ARG A 1 296 ? -15.631 -16.497 12.727 1.00 94.38 296 ARG A N 1
ATOM 2338 C CA . ARG A 1 296 ? -16.532 -16.403 11.571 1.00 94.38 296 ARG A CA 1
ATOM 2339 C C . ARG A 1 296 ? -16.128 -17.388 10.486 1.00 94.38 296 ARG A C 1
ATOM 2341 O O . ARG A 1 296 ? -16.988 -18.121 10.007 1.00 94.38 296 ARG A O 1
ATOM 2348 N N . ALA A 1 297 ? -14.843 -17.418 10.133 1.00 93.62 297 ALA A N 1
ATOM 2349 C CA . ALA A 1 297 ? -14.325 -18.361 9.154 1.00 93.62 297 ALA A CA 1
ATOM 2350 C C . ALA A 1 297 ? -14.603 -19.803 9.603 1.00 93.62 297 ALA A C 1
ATOM 2352 O O . ALA A 1 297 ? -15.175 -20.570 8.834 1.00 93.62 297 ALA A O 1
ATOM 2353 N N . ASN A 1 298 ? -14.317 -20.127 10.869 1.00 93.81 298 ASN A N 1
ATOM 2354 C CA . ASN A 1 298 ? -14.601 -21.433 11.474 1.00 93.81 298 ASN A CA 1
ATOM 2355 C C . ASN A 1 298 ? -16.073 -21.816 11.316 1.00 93.81 298 ASN A C 1
ATOM 2357 O O . ASN A 1 298 ? -16.399 -22.882 10.805 1.00 93.81 298 ASN A O 1
ATOM 2361 N N . LYS A 1 299 ? -16.978 -20.915 11.692 1.00 94.25 299 LYS A N 1
ATOM 2362 C CA . LYS A 1 299 ? -18.417 -21.156 11.597 1.00 94.25 299 LYS A CA 1
ATOM 2363 C C . LYS A 1 299 ? -18.898 -21.360 10.154 1.00 94.25 299 LYS A C 1
ATOM 2365 O O . LYS A 1 299 ? -19.783 -22.179 9.929 1.00 94.25 299 LYS A O 1
ATOM 2370 N N . GLU A 1 300 ? -18.364 -20.605 9.195 1.00 95.31 300 GLU A N 1
ATOM 2371 C CA . GLU A 1 300 ? -18.841 -20.622 7.805 1.00 95.31 300 GLU A CA 1
ATOM 2372 C C . GLU A 1 300 ? -18.209 -21.714 6.940 1.00 95.31 300 GLU A C 1
ATOM 2374 O O . GLU A 1 300 ? -18.898 -22.253 6.082 1.00 95.31 300 GLU A O 1
ATOM 2379 N N . PHE A 1 301 ? -16.929 -22.043 7.129 1.00 96.56 301 PHE A N 1
ATOM 2380 C CA . PHE A 1 301 ? -16.180 -22.844 6.150 1.00 96.56 301 PHE A CA 1
ATOM 2381 C C . PHE A 1 301 ? -15.591 -24.140 6.705 1.00 96.56 301 PHE A C 1
ATOM 2383 O O . PHE A 1 301 ? -15.209 -24.993 5.909 1.00 96.56 301 PHE A O 1
ATOM 2390 N N . LYS A 1 302 ? -15.536 -24.326 8.033 1.00 96.56 302 LYS A N 1
ATOM 2391 C CA . LYS A 1 302 ? -14.935 -25.529 8.633 1.00 96.56 302 LYS A CA 1
ATOM 2392 C C . LYS A 1 302 ? -15.602 -26.815 8.143 1.00 96.56 302 LYS A C 1
ATOM 2394 O O . LYS A 1 302 ? -14.909 -27.708 7.673 1.00 96.56 302 LYS A O 1
ATOM 2399 N N . HIS A 1 303 ? -16.935 -26.851 8.121 1.00 96.50 303 HIS A N 1
ATOM 2400 C CA . HIS A 1 303 ? -17.686 -28.009 7.626 1.00 96.50 303 HIS A CA 1
ATOM 2401 C C . HIS A 1 303 ? -17.364 -28.352 6.160 1.00 96.50 303 HIS A C 1
ATOM 2403 O O . HIS A 1 303 ? -17.249 -29.522 5.827 1.00 96.50 303 HIS A O 1
ATOM 2409 N N . ILE A 1 304 ? -17.138 -27.354 5.294 1.00 97.00 304 ILE A N 1
ATOM 2410 C CA . ILE A 1 304 ? -16.776 -27.578 3.882 1.00 97.00 304 ILE A CA 1
ATOM 2411 C C . ILE A 1 304 ? -15.426 -28.297 3.787 1.00 97.00 304 ILE A C 1
ATOM 2413 O O . ILE A 1 304 ? -15.265 -29.194 2.961 1.00 97.00 304 ILE A O 1
ATOM 2417 N N . ILE A 1 305 ? -14.457 -27.908 4.623 1.00 96.38 305 ILE A N 1
ATOM 2418 C CA . ILE A 1 305 ? -13.142 -28.558 4.671 1.00 96.38 305 ILE A CA 1
ATOM 2419 C C . ILE A 1 305 ? -13.280 -29.978 5.220 1.00 96.38 305 ILE A C 1
ATOM 2421 O O . ILE A 1 305 ? -12.755 -30.905 4.614 1.00 96.38 305 ILE A O 1
ATOM 2425 N N . GLU A 1 306 ? -14.007 -30.157 6.325 1.00 96.88 306 GLU A N 1
ATOM 2426 C CA . GLU A 1 306 ? -14.203 -31.463 6.968 1.00 96.88 306 GLU A CA 1
ATOM 2427 C C . GLU A 1 306 ? -14.921 -32.462 6.047 1.00 96.88 306 GLU A C 1
ATOM 2429 O O . GLU A 1 306 ? -14.493 -33.608 5.936 1.00 96.88 306 GLU A O 1
ATOM 2434 N N . GLU A 1 307 ? -15.957 -32.027 5.326 1.00 97.38 307 GLU A N 1
ATOM 2435 C CA . GLU A 1 307 ? -16.710 -32.867 4.384 1.00 97.38 307 GLU A CA 1
ATOM 2436 C C . GLU A 1 307 ? -15.899 -33.263 3.138 1.00 97.38 307 GLU A C 1
ATOM 2438 O O . GLU A 1 307 ? -16.210 -34.270 2.507 1.00 97.38 307 GLU A O 1
ATOM 2443 N N . ASN A 1 308 ? -14.862 -32.496 2.779 1.00 97.19 308 ASN A N 1
ATOM 2444 C CA . ASN A 1 308 ? -14.053 -32.710 1.571 1.00 97.19 308 ASN A CA 1
ATOM 2445 C C . ASN A 1 308 ? -12.574 -33.003 1.888 1.00 97.19 308 ASN A C 1
ATOM 2447 O O . ASN A 1 308 ? -11.723 -32.872 1.007 1.00 97.19 308 ASN A O 1
ATOM 2451 N N . TYR A 1 309 ? -12.246 -33.372 3.129 1.00 97.00 309 TYR A N 1
ATOM 2452 C CA . TYR A 1 309 ? -10.864 -33.393 3.621 1.00 97.00 309 TYR A CA 1
ATOM 2453 C C . TYR A 1 309 ? -9.935 -34.267 2.763 1.00 97.00 309 TYR A C 1
ATOM 2455 O O . TYR A 1 309 ? -8.905 -33.794 2.278 1.00 97.00 309 TYR A O 1
ATOM 2463 N N . ASP A 1 310 ? -10.327 -35.515 2.495 1.00 97.31 310 ASP A N 1
ATOM 2464 C CA . ASP A 1 310 ? -9.518 -36.464 1.717 1.00 97.31 310 ASP A CA 1
ATOM 2465 C C . ASP A 1 310 ? -9.301 -36.004 0.267 1.00 97.31 310 ASP A C 1
ATOM 2467 O O . ASP A 1 310 ? -8.197 -36.114 -0.282 1.00 97.31 310 ASP A O 1
ATOM 2471 N N . ASP A 1 311 ? -10.338 -35.436 -0.353 1.00 97.12 311 ASP A N 1
ATOM 2472 C CA . ASP A 1 311 ? -10.264 -34.895 -1.710 1.00 97.12 311 ASP A CA 1
ATOM 2473 C C . ASP A 1 311 ? -9.353 -33.667 -1.770 1.00 97.12 311 ASP A C 1
ATOM 2475 O O . ASP A 1 311 ? -8.564 -33.529 -2.712 1.00 97.12 311 ASP A O 1
ATOM 2479 N N . ILE A 1 312 ? -9.398 -32.807 -0.748 1.00 96.94 312 ILE A N 1
ATOM 2480 C CA . ILE A 1 312 ? -8.494 -31.664 -0.604 1.00 96.94 312 ILE A CA 1
ATOM 2481 C C . ILE A 1 312 ? -7.053 -32.163 -0.488 1.00 96.94 312 ILE A C 1
ATOM 2483 O O . ILE A 1 312 ? -6.215 -31.743 -1.283 1.00 96.94 312 ILE A O 1
ATOM 2487 N N . VAL A 1 313 ? -6.753 -33.100 0.415 1.00 96.19 313 VAL A N 1
ATOM 2488 C CA . VAL A 1 313 ? -5.394 -33.649 0.595 1.00 96.19 313 VAL A CA 1
ATOM 2489 C C . VAL A 1 313 ? -4.863 -34.263 -0.702 1.00 96.19 313 VAL A C 1
ATOM 2491 O O . VAL A 1 313 ? -3.731 -33.981 -1.120 1.00 96.19 313 VAL A O 1
ATOM 2494 N N . LYS A 1 314 ? -5.688 -35.055 -1.396 1.00 94.94 314 LYS A N 1
ATOM 2495 C CA . LYS A 1 314 ? -5.346 -35.640 -2.698 1.00 94.94 314 LYS A CA 1
ATOM 2496 C C . LYS A 1 314 ? -5.075 -34.560 -3.743 1.00 94.94 314 LYS A C 1
ATOM 2498 O O . LYS A 1 314 ? -4.097 -34.656 -4.490 1.00 94.94 314 LYS A O 1
ATOM 2503 N N . LYS A 1 315 ? -5.904 -33.517 -3.793 1.00 94.19 315 LYS A N 1
ATOM 2504 C CA . LYS A 1 315 ? -5.745 -32.391 -4.717 1.00 94.19 315 LYS A CA 1
ATOM 2505 C C . LYS A 1 315 ? -4.478 -31.591 -4.424 1.00 94.19 315 LYS A C 1
ATOM 2507 O O . LYS A 1 315 ? -3.694 -31.365 -5.338 1.00 94.19 315 LYS A O 1
ATOM 2512 N N . LEU A 1 316 ? -4.217 -31.244 -3.164 1.00 92.94 316 LEU A N 1
ATOM 2513 C CA . LEU A 1 316 ? -3.013 -30.518 -2.745 1.00 92.94 316 LEU A CA 1
ATOM 2514 C C . LEU A 1 316 ? -1.724 -31.307 -3.024 1.00 92.94 316 LEU A C 1
ATOM 2516 O O . LEU A 1 316 ? -0.698 -30.714 -3.352 1.00 92.94 316 LEU A O 1
ATOM 2520 N N . SER A 1 317 ? -1.774 -32.637 -2.933 1.00 89.94 317 SER A N 1
ATOM 2521 C CA . SER A 1 317 ? -0.623 -33.509 -3.210 1.00 89.94 317 SER A CA 1
ATOM 2522 C C . SER A 1 317 ? -0.361 -33.708 -4.710 1.00 89.94 317 SER A C 1
ATOM 2524 O O . SER A 1 317 ? 0.774 -33.933 -5.136 1.00 89.94 317 SER A O 1
ATOM 2526 N N . THR A 1 318 ? -1.410 -33.654 -5.534 1.00 86.62 318 THR A N 1
ATOM 2527 C CA . THR A 1 318 ? -1.314 -33.894 -6.984 1.00 86.62 318 THR A CA 1
ATOM 2528 C C . THR A 1 318 ? -1.102 -32.608 -7.780 1.00 86.62 318 THR A C 1
ATOM 2530 O O . THR A 1 318 ? -0.303 -32.592 -8.721 1.00 86.62 318 THR A O 1
ATOM 2533 N N . GLU A 1 319 ? -1.761 -31.517 -7.396 1.00 86.12 319 GLU A N 1
ATOM 2534 C CA . GLU A 1 319 ? -1.631 -30.204 -8.021 1.00 86.12 319 GLU A CA 1
ATOM 2535 C C . GLU A 1 319 ? -0.438 -29.430 -7.441 1.00 86.12 319 GLU A C 1
ATOM 2537 O O . GLU A 1 319 ? -0.197 -29.421 -6.237 1.00 86.12 319 GLU A O 1
ATOM 2542 N N . MET A 1 320 ? 0.323 -28.729 -8.290 1.00 81.25 320 MET A N 1
ATOM 2543 C CA . MET A 1 320 ? 1.453 -27.916 -7.825 1.00 81.25 320 MET A CA 1
ATOM 2544 C C . MET A 1 320 ? 0.975 -26.561 -7.293 1.00 81.25 320 MET A C 1
ATOM 2546 O O . MET A 1 320 ? 1.154 -25.512 -7.920 1.00 81.25 320 MET A O 1
ATOM 2550 N N . ILE A 1 321 ? 0.361 -26.594 -6.119 1.00 85.44 321 ILE A N 1
ATOM 2551 C CA . ILE A 1 321 ? -0.004 -25.406 -5.357 1.00 85.44 321 ILE A CA 1
ATOM 2552 C C . ILE A 1 321 ? 1.220 -24.994 -4.532 1.00 85.44 321 ILE A C 1
ATOM 2554 O O . ILE A 1 321 ? 1.879 -25.838 -3.934 1.00 85.44 321 ILE A O 1
ATOM 2558 N N . ILE A 1 322 ? 1.572 -23.704 -4.557 1.00 84.75 322 ILE A N 1
ATOM 2559 C CA . ILE A 1 322 ? 2.809 -23.172 -3.941 1.00 84.75 322 ILE A CA 1
ATOM 2560 C C . ILE A 1 322 ? 2.556 -22.073 -2.902 1.00 84.75 322 ILE A C 1
ATOM 2562 O O . ILE A 1 322 ? 3.493 -21.609 -2.246 1.00 84.75 322 ILE A O 1
ATOM 2566 N N . SER A 1 323 ? 1.305 -21.639 -2.763 1.00 88.44 323 SER A N 1
ATOM 2567 C CA . SER A 1 323 ? 0.888 -20.574 -1.856 1.00 88.44 323 SER A CA 1
ATOM 2568 C C . SER A 1 323 ? -0.412 -20.937 -1.156 1.00 88.44 323 SER A C 1
ATOM 2570 O O . SER A 1 323 ? -1.242 -21.663 -1.699 1.00 88.44 323 SER A O 1
ATOM 2572 N N . GLU A 1 324 ? -0.613 -20.352 0.017 1.00 90.12 324 GLU A N 1
ATOM 2573 C CA . GLU A 1 324 ? -1.848 -20.460 0.792 1.00 90.12 324 GLU A CA 1
ATOM 2574 C C . GLU A 1 324 ? -3.070 -19.947 0.012 1.00 90.12 324 GLU A C 1
ATOM 2576 O O . GLU A 1 324 ? -4.090 -20.619 -0.087 1.00 90.12 324 GLU A O 1
ATOM 2581 N N . SER A 1 325 ? -2.941 -18.814 -0.683 1.00 91.94 325 SER A N 1
ATOM 2582 C CA . SER A 1 325 ? -3.986 -18.319 -1.592 1.00 91.94 325 SER A CA 1
ATOM 2583 C C . SER A 1 325 ? -4.341 -19.317 -2.702 1.00 91.94 325 SER A C 1
ATOM 2585 O O . SER A 1 325 ? -5.474 -19.341 -3.188 1.00 91.94 325 SER A O 1
ATOM 2587 N N . GLY A 1 326 ? -3.380 -20.153 -3.102 1.00 90.31 326 GLY A N 1
ATOM 2588 C CA . GLY A 1 326 ? -3.593 -21.247 -4.036 1.00 90.31 326 GLY A CA 1
ATOM 2589 C C . GLY A 1 326 ? -4.392 -22.396 -3.418 1.00 90.31 326 GLY A C 1
ATOM 2590 O O . GLY A 1 326 ? -5.238 -22.942 -4.117 1.00 90.31 326 GLY A O 1
ATOM 2591 N N . ILE A 1 327 ? -4.195 -22.700 -2.126 1.00 92.88 327 ILE A N 1
ATOM 2592 C CA . ILE A 1 327 ? -5.007 -23.669 -1.359 1.00 92.88 327 ILE A CA 1
ATOM 2593 C C . ILE A 1 327 ? -6.456 -23.221 -1.368 1.00 92.88 327 ILE A C 1
ATOM 2595 O O . ILE A 1 327 ? -7.322 -23.931 -1.867 1.00 92.88 327 ILE A O 1
ATOM 2599 N N . ILE A 1 328 ? -6.698 -22.000 -0.890 1.00 95.19 328 ILE A N 1
ATOM 2600 C CA . ILE A 1 328 ? -8.034 -21.410 -0.776 1.00 95.19 328 ILE A CA 1
ATOM 2601 C C . ILE A 1 328 ? -8.760 -21.488 -2.125 1.00 95.19 328 ILE A C 1
ATOM 2603 O O . ILE A 1 328 ? -9.888 -21.972 -2.208 1.00 95.19 328 ILE A O 1
ATOM 2607 N N . LYS A 1 329 ? -8.079 -21.102 -3.213 1.00 94.88 329 LYS A N 1
ATOM 2608 C CA . LYS A 1 329 ? -8.632 -21.171 -4.570 1.00 94.88 329 LYS A CA 1
ATOM 2609 C C . LYS A 1 329 ? -8.871 -22.605 -5.052 1.00 94.88 329 LYS A C 1
ATOM 2611 O O . LYS A 1 329 ? -9.855 -22.840 -5.748 1.00 94.88 329 LYS A O 1
ATOM 2616 N N . ALA A 1 330 ? -7.984 -23.543 -4.727 1.00 92.62 330 ALA A N 1
ATOM 2617 C CA . ALA A 1 330 ? -8.124 -24.941 -5.120 1.00 92.62 330 ALA A CA 1
ATOM 2618 C C . ALA A 1 330 ? -9.293 -25.628 -4.402 1.00 92.62 330 ALA A C 1
ATOM 2620 O O . ALA A 1 330 ? -9.986 -26.426 -5.031 1.00 92.62 330 ALA A O 1
ATOM 2621 N N . ILE A 1 331 ? -9.543 -25.288 -3.135 1.00 95.31 331 ILE A N 1
ATOM 2622 C CA . ILE A 1 331 ? -10.692 -25.782 -2.358 1.00 95.31 331 ILE A CA 1
ATOM 2623 C C . ILE A 1 331 ? -11.991 -25.067 -2.780 1.00 95.31 331 ILE A C 1
ATOM 2625 O O . ILE A 1 331 ? -13.078 -25.612 -2.636 1.00 95.31 331 ILE A O 1
ATOM 2629 N N . GLY A 1 332 ? -11.893 -23.867 -3.361 1.00 95.75 332 GLY A N 1
ATOM 2630 C CA . GLY A 1 332 ? -13.056 -23.052 -3.727 1.00 95.75 332 GLY A CA 1
ATOM 2631 C C . GLY A 1 332 ? -13.582 -22.203 -2.568 1.00 95.75 332 GLY A C 1
ATOM 2632 O O . GLY A 1 332 ? -14.747 -21.815 -2.565 1.00 95.75 332 GLY A O 1
ATOM 2633 N N . LEU A 1 333 ? -12.726 -21.902 -1.589 1.00 95.88 333 LEU A N 1
ATOM 2634 C CA . LEU A 1 333 ? -13.054 -21.055 -0.448 1.00 95.88 333 LEU A CA 1
ATOM 2635 C C . LEU A 1 333 ? -12.806 -19.568 -0.763 1.00 95.88 333 LEU A C 1
ATOM 2637 O O . LEU A 1 333 ? -11.985 -19.233 -1.624 1.00 95.88 333 LEU A O 1
ATOM 2641 N N . PRO A 1 334 ? -13.498 -18.639 -0.083 1.00 95.62 334 PRO A N 1
ATOM 2642 C CA . PRO A 1 334 ? -13.192 -17.217 -0.184 1.00 95.62 334 PRO A CA 1
ATOM 2643 C C . PRO A 1 334 ? -11.896 -16.865 0.573 1.00 95.62 334 PRO A C 1
ATOM 2645 O O . PRO A 1 334 ? -11.523 -17.564 1.515 1.00 95.62 334 PRO A O 1
ATOM 2648 N N . PRO A 1 335 ? -11.232 -15.735 0.252 1.00 94.38 335 PRO A N 1
ATOM 2649 C CA . PRO A 1 335 ? -10.013 -15.297 0.945 1.00 94.38 335 PRO A CA 1
ATOM 2650 C C . PRO A 1 335 ? -10.152 -15.141 2.464 1.00 94.38 335 PRO A C 1
ATOM 2652 O O . PRO A 1 335 ? -9.166 -15.251 3.177 1.00 94.38 335 PRO A O 1
ATOM 2655 N N . SER A 1 336 ? -11.365 -14.905 2.974 1.00 92.12 336 SER A N 1
ATOM 2656 C CA . SER A 1 336 ? -11.644 -14.821 4.413 1.00 92.12 336 SER A CA 1
ATOM 2657 C C . SER A 1 336 ? -11.417 -16.134 5.171 1.00 92.12 336 SER A C 1
ATOM 2659 O O . SER A 1 336 ? -11.354 -16.105 6.395 1.00 92.12 336 SER A O 1
ATOM 2661 N N . ALA A 1 337 ? -11.298 -17.266 4.470 1.00 95.00 337 ALA A N 1
ATOM 2662 C CA . ALA A 1 337 ? -11.010 -18.572 5.055 1.00 95.00 337 ALA A CA 1
ATOM 2663 C C . ALA A 1 337 ? -9.511 -18.822 5.313 1.00 95.00 337 ALA A C 1
ATOM 2665 O O . ALA A 1 337 ? -9.174 -19.883 5.828 1.00 95.00 337 ALA A O 1
ATOM 2666 N N . SER A 1 338 ? -8.620 -17.878 4.980 1.00 94.12 338 SER A N 1
ATOM 2667 C CA . SER A 1 338 ? -7.160 -18.004 5.157 1.00 94.12 338 SER A CA 1
ATOM 2668 C C . SER A 1 338 ? -6.764 -18.468 6.558 1.00 94.12 338 SER A C 1
ATOM 2670 O O . SER A 1 338 ? -6.064 -19.462 6.720 1.00 94.12 338 SER A O 1
ATOM 2672 N N . TYR A 1 339 ? -7.349 -17.838 7.579 1.00 90.81 339 TYR A N 1
ATOM 2673 C CA . TYR A 1 339 ? -7.076 -18.142 8.982 1.00 90.81 339 TYR A CA 1
ATOM 2674 C C . TYR A 1 339 ? -7.343 -19.601 9.372 1.00 90.81 339 TYR A C 1
ATOM 2676 O O . TYR A 1 339 ? -6.696 -20.106 10.281 1.00 90.81 339 TYR A O 1
ATOM 2684 N N . LEU A 1 340 ? -8.279 -20.286 8.703 1.00 94.00 340 LEU A N 1
ATOM 2685 C CA . LEU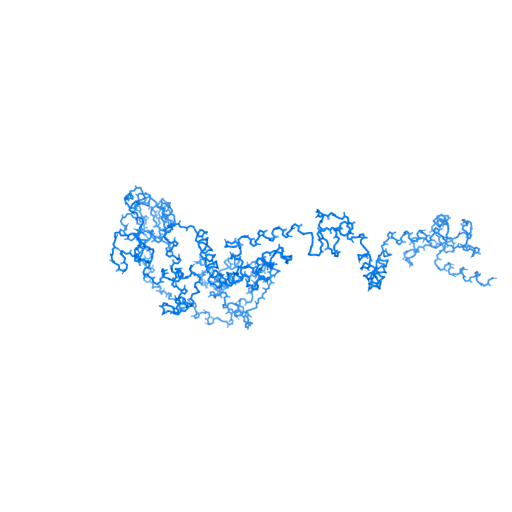 A 1 340 ? -8.533 -21.704 8.974 1.00 94.00 340 LEU A CA 1
ATOM 2686 C C . LEU A 1 340 ? -7.372 -22.579 8.546 1.00 94.00 340 LEU A C 1
ATOM 2688 O O . LEU A 1 340 ? -7.032 -23.533 9.232 1.00 94.00 340 LEU A O 1
ATOM 2692 N N . ILE A 1 341 ? -6.784 -22.256 7.399 1.00 94.25 341 ILE A N 1
ATOM 2693 C CA . ILE A 1 341 ? -5.687 -23.029 6.838 1.00 94.25 341 ILE A CA 1
ATOM 2694 C C . ILE A 1 341 ? -4.439 -22.868 7.709 1.00 94.25 341 ILE A C 1
ATOM 2696 O O . ILE A 1 341 ? -3.731 -23.840 7.936 1.00 94.25 341 ILE A O 1
ATOM 2700 N N . GLU A 1 342 ? -4.182 -21.659 8.214 1.00 91.94 342 GLU A N 1
ATOM 2701 C CA . GLU A 1 342 ? -3.018 -21.386 9.064 1.00 91.94 342 GLU A CA 1
ATOM 2702 C C . GLU A 1 342 ? -3.123 -22.022 10.457 1.00 91.94 342 GLU A C 1
ATOM 2704 O O . GLU A 1 342 ? -2.154 -22.619 10.920 1.00 91.94 342 GLU A O 1
ATOM 2709 N N . GLU A 1 343 ? -4.276 -21.897 11.121 1.00 91.44 343 GLU A N 1
ATOM 2710 C CA . GLU A 1 343 ? -4.420 -22.273 12.536 1.00 91.44 343 GLU A CA 1
ATOM 2711 C C . GLU A 1 343 ? -4.952 -23.700 12.738 1.00 91.44 343 GLU A C 1
ATOM 2713 O O . GLU A 1 343 ? -4.486 -24.411 13.624 1.00 91.44 343 GLU A O 1
ATOM 2718 N N . GLU A 1 344 ? -5.933 -24.131 11.938 1.00 94.56 344 GLU A N 1
ATOM 2719 C CA . GLU A 1 344 ? -6.649 -25.399 12.165 1.00 94.56 344 GLU A CA 1
ATOM 2720 C C . GLU A 1 344 ? -6.147 -26.536 11.267 1.00 94.56 344 GLU A C 1
ATOM 2722 O O . GLU A 1 344 ? -6.257 -27.695 11.659 1.00 94.56 344 GLU A O 1
ATOM 2727 N N . TYR A 1 345 ? -5.592 -26.218 10.089 1.00 95.81 345 TYR A N 1
ATOM 2728 C CA . TYR A 1 345 ? -5.125 -27.207 9.104 1.00 95.81 345 TYR A CA 1
ATOM 2729 C C . TYR A 1 345 ? -3.681 -26.957 8.624 1.00 95.81 345 TYR A C 1
ATOM 2731 O O . TYR A 1 345 ? -3.429 -26.884 7.408 1.00 95.81 345 TYR A O 1
ATOM 2739 N N . PRO A 1 346 ? -2.702 -26.819 9.541 1.00 95.94 346 PRO A N 1
ATOM 2740 C CA . PRO A 1 346 ? -1.312 -26.535 9.184 1.00 95.94 346 PRO A CA 1
ATOM 2741 C C . PRO A 1 346 ? -0.694 -27.607 8.270 1.00 95.94 346 PRO A C 1
ATOM 2743 O O . PRO A 1 346 ? 0.202 -27.305 7.479 1.00 95.94 346 PRO A O 1
ATOM 2746 N N . GLU A 1 347 ? -1.198 -28.842 8.290 1.00 95.75 347 GLU A N 1
ATOM 2747 C CA . GLU A 1 347 ? -0.755 -29.928 7.417 1.00 95.75 347 GLU A CA 1
ATOM 2748 C C . GLU A 1 347 ? -0.944 -29.615 5.922 1.00 95.75 347 GLU A C 1
ATOM 2750 O O . GLU A 1 347 ? -0.145 -30.047 5.088 1.00 95.75 347 GLU A O 1
ATOM 2755 N N . PHE A 1 348 ? -1.936 -28.796 5.549 1.00 95.88 348 PHE A N 1
ATOM 2756 C CA . PHE A 1 348 ? -2.100 -28.351 4.160 1.00 95.88 348 PHE A CA 1
ATOM 2757 C C . PHE A 1 348 ? -0.924 -27.478 3.711 1.00 95.88 348 PHE A C 1
ATOM 2759 O O . PHE A 1 348 ? -0.465 -27.570 2.565 1.00 95.88 348 PHE A O 1
ATOM 2766 N N . LEU A 1 349 ? -0.395 -26.655 4.621 1.00 93.25 349 LEU A N 1
ATOM 2767 C CA . LEU A 1 349 ? 0.801 -25.854 4.377 1.00 93.25 349 LEU A CA 1
ATOM 2768 C C . LEU A 1 349 ? 2.047 -26.738 4.279 1.00 93.25 349 LEU A C 1
ATOM 2770 O O . LEU A 1 349 ? 2.916 -26.461 3.448 1.00 93.25 349 LEU A O 1
ATOM 2774 N N . GLU A 1 350 ? 2.126 -27.817 5.059 1.00 92.88 350 GLU A N 1
ATOM 2775 C CA . GLU A 1 350 ? 3.222 -28.788 4.988 1.00 92.88 350 GLU A CA 1
ATOM 2776 C C . GLU A 1 350 ? 3.255 -29.529 3.645 1.00 92.88 350 GLU A C 1
ATOM 2778 O O . GLU A 1 350 ? 4.316 -29.602 3.014 1.00 92.88 350 GLU A O 1
ATOM 2783 N N . ILE A 1 351 ? 2.101 -29.998 3.148 1.00 90.75 351 ILE A N 1
ATOM 2784 C CA . ILE A 1 351 ? 1.976 -30.633 1.821 1.00 90.75 351 ILE A CA 1
ATOM 2785 C C . ILE A 1 351 ? 2.512 -29.692 0.733 1.00 90.75 351 ILE A C 1
ATOM 2787 O O . ILE A 1 351 ? 3.289 -30.079 -0.144 1.00 90.75 351 ILE A O 1
ATOM 2791 N N . ILE A 1 352 ? 2.176 -28.406 0.814 1.00 87.38 352 ILE A N 1
ATOM 2792 C CA . ILE A 1 352 ? 2.631 -27.421 -0.171 1.00 87.38 352 ILE A CA 1
ATOM 2793 C C . ILE A 1 352 ? 4.086 -27.017 0.021 1.00 87.38 352 ILE A C 1
ATOM 2795 O O . ILE A 1 352 ? 4.786 -26.754 -0.959 1.00 87.38 352 ILE A O 1
ATOM 2799 N N . ALA A 1 353 ? 4.591 -27.002 1.249 1.00 85.62 353 ALA A N 1
ATOM 2800 C CA . ALA A 1 353 ? 6.014 -26.824 1.495 1.00 85.62 353 ALA A CA 1
ATOM 2801 C C . ALA A 1 353 ? 6.836 -27.951 0.843 1.00 85.62 353 ALA A C 1
ATOM 2803 O O . ALA A 1 353 ? 7.923 -27.690 0.321 1.00 85.62 353 ALA A O 1
ATOM 2804 N N . GLN A 1 354 ? 6.300 -29.173 0.776 1.00 81.88 354 GLN A N 1
ATOM 2805 C CA . GLN A 1 354 ? 6.898 -30.257 -0.007 1.00 81.88 354 GLN A CA 1
ATOM 2806 C C . GLN A 1 354 ? 6.796 -29.984 -1.516 1.00 81.88 354 GLN A C 1
ATOM 2808 O O . GLN A 1 354 ? 7.792 -30.142 -2.226 1.00 81.88 354 GLN A O 1
ATOM 2813 N N . ASN A 1 355 ? 5.667 -29.456 -2.005 1.00 75.00 355 ASN A N 1
ATOM 2814 C CA . ASN A 1 355 ? 5.538 -29.007 -3.398 1.00 75.00 355 ASN A CA 1
ATOM 2815 C C . ASN A 1 355 ? 6.500 -27.866 -3.765 1.00 75.00 355 ASN A C 1
ATOM 2817 O O . ASN A 1 355 ? 6.931 -27.802 -4.911 1.00 75.00 355 ASN A O 1
ATOM 2821 N N . LYS A 1 356 ? 6.909 -26.995 -2.830 1.00 63.94 356 LYS A N 1
ATOM 2822 C CA . LYS A 1 356 ? 7.934 -25.961 -3.091 1.00 63.94 356 LYS A CA 1
ATOM 2823 C C . LYS A 1 356 ? 9.296 -26.551 -3.469 1.00 63.94 356 LYS A C 1
ATOM 2825 O O . LYS A 1 356 ? 10.097 -25.853 -4.084 1.00 63.94 356 LYS A O 1
ATOM 2830 N N . LYS A 1 357 ? 9.566 -27.818 -3.129 1.00 62.44 357 LYS A N 1
ATOM 2831 C CA . LYS A 1 357 ? 10.765 -28.535 -3.593 1.00 62.44 357 LYS A CA 1
ATOM 2832 C C . LYS A 1 357 ? 10.644 -29.002 -5.045 1.00 62.44 357 LYS A C 1
ATOM 2834 O O . LYS A 1 357 ? 11.659 -29.351 -5.645 1.00 62.44 357 LYS A O 1
ATOM 2839 N N . ARG A 1 358 ? 9.437 -29.005 -5.625 1.00 62.19 358 ARG A N 1
ATOM 2840 C CA . ARG A 1 358 ? 9.251 -29.277 -7.051 1.00 62.19 358 ARG A CA 1
ATOM 2841 C C . ARG A 1 358 ? 9.737 -28.086 -7.859 1.00 62.19 358 ARG A C 1
ATOM 2843 O O . ARG A 1 358 ? 9.369 -26.938 -7.625 1.00 62.19 358 ARG A O 1
ATOM 2850 N N . TRP A 1 359 ? 10.576 -28.391 -8.836 1.00 69.50 359 TRP A N 1
ATOM 2851 C CA . TRP A 1 359 ? 11.253 -27.399 -9.651 1.00 69.50 359 TRP A CA 1
ATOM 2852 C C . TRP A 1 359 ? 10.300 -26.671 -10.620 1.00 69.50 359 TRP A C 1
ATOM 2854 O O . TRP A 1 359 ? 10.469 -25.481 -10.889 1.00 69.50 359 TRP A O 1
ATOM 2864 N N . SER A 1 360 ? 9.265 -27.362 -11.114 1.00 70.12 360 SER A N 1
ATOM 2865 C CA . SER A 1 360 ? 8.096 -26.801 -11.806 1.00 70.12 360 SER A CA 1
ATOM 2866 C C . SER A 1 360 ? 6.954 -27.828 -11.881 1.00 70.12 360 SER A C 1
ATOM 2868 O O . SER A 1 360 ? 7.173 -29.005 -11.624 1.00 70.12 360 SER A O 1
ATOM 2870 N N . TRP A 1 361 ? 5.751 -27.423 -12.317 1.00 65.94 361 TRP A N 1
ATOM 2871 C CA . TRP A 1 361 ? 4.578 -28.321 -12.335 1.00 65.94 361 TRP A CA 1
ATOM 2872 C C . TRP A 1 361 ? 4.748 -29.520 -13.275 1.00 65.94 361 TRP A C 1
ATOM 2874 O O . TRP A 1 361 ? 4.213 -30.592 -13.021 1.00 65.94 361 TRP A O 1
ATOM 2884 N N . LYS A 1 362 ? 5.486 -29.336 -14.374 1.00 76.25 362 LYS A N 1
ATOM 2885 C CA . LYS A 1 362 ? 5.681 -30.365 -15.407 1.00 76.25 362 LYS A CA 1
ATOM 2886 C C . LYS A 1 362 ? 7.054 -31.023 -15.370 1.00 76.25 362 LYS A C 1
ATOM 2888 O O . LYS A 1 362 ? 7.277 -31.978 -16.103 1.00 76.25 362 LYS A O 1
ATOM 2893 N N . TYR A 1 363 ? 7.986 -30.462 -14.610 1.00 78.50 363 TYR A N 1
ATOM 2894 C CA . TYR A 1 363 ? 9.381 -30.869 -14.657 1.00 78.50 363 TYR A CA 1
ATOM 2895 C C . TYR A 1 363 ? 9.949 -30.850 -13.253 1.00 78.50 363 TYR A C 1
ATOM 2897 O O . TYR A 1 363 ? 9.993 -29.791 -12.623 1.00 78.50 363 TYR A O 1
ATOM 2905 N N . ASP A 1 364 ? 10.427 -32.007 -12.816 1.00 79.19 364 ASP A N 1
ATOM 2906 C CA . ASP A 1 364 ? 11.111 -32.160 -11.536 1.00 79.19 364 ASP A CA 1
ATOM 2907 C C . ASP A 1 364 ? 12.544 -31.617 -11.589 1.00 79.19 364 ASP A C 1
ATOM 2909 O O . ASP A 1 364 ? 13.101 -31.264 -10.555 1.00 79.19 364 ASP A O 1
ATOM 2913 N N . THR A 1 365 ? 13.129 -31.497 -12.787 1.00 88.06 365 THR A N 1
ATOM 2914 C CA . THR A 1 365 ? 14.502 -31.029 -13.019 1.00 88.06 365 THR A CA 1
ATOM 2915 C C . THR A 1 365 ? 14.635 -30.231 -14.320 1.00 88.06 365 THR A C 1
ATOM 2917 O O . THR A 1 365 ? 13.770 -30.284 -15.200 1.00 88.06 365 THR A O 1
ATOM 2920 N N . CYS A 1 366 ? 15.735 -29.482 -14.470 1.00 91.69 366 CYS A N 1
ATOM 2921 C CA . CYS A 1 366 ? 16.028 -28.757 -15.706 1.00 91.69 366 CYS A CA 1
ATOM 2922 C C . CYS A 1 366 ? 16.177 -29.666 -16.920 1.00 91.69 366 CYS A C 1
ATOM 2924 O O . CYS A 1 366 ? 17.088 -30.484 -16.968 1.00 91.69 366 CYS A O 1
ATOM 2926 N N . ARG A 1 367 ? 15.372 -29.428 -17.965 1.00 93.19 367 ARG A N 1
ATOM 2927 C CA . ARG A 1 367 ? 15.410 -30.194 -19.223 1.00 93.19 367 ARG A CA 1
ATOM 2928 C C . ARG A 1 367 ? 16.772 -30.170 -19.916 1.00 93.19 367 ARG A C 1
ATOM 2930 O O . ARG A 1 367 ? 17.049 -31.064 -20.702 1.00 93.19 367 ARG A O 1
ATOM 2937 N N . LEU A 1 368 ? 17.593 -29.143 -19.669 1.00 94.50 368 LEU A N 1
ATOM 2938 C CA . LEU A 1 368 ? 18.917 -29.023 -20.286 1.00 94.50 368 LEU A CA 1
ATOM 2939 C C . LEU A 1 368 ? 20.051 -29.521 -19.384 1.00 94.50 368 LEU A C 1
ATOM 2941 O O . LEU A 1 368 ? 20.953 -30.189 -19.871 1.00 94.50 368 LEU A O 1
ATOM 2945 N N . CYS A 1 369 ? 20.049 -29.172 -18.092 1.00 95.19 369 CYS A N 1
ATOM 2946 C CA . CYS A 1 369 ? 21.174 -29.481 -17.198 1.00 95.19 369 CYS A CA 1
ATOM 2947 C C . CYS A 1 369 ? 20.865 -30.487 -16.083 1.00 95.19 369 CYS A C 1
ATOM 2949 O O . CYS A 1 369 ? 21.763 -30.801 -15.311 1.00 95.19 369 CYS A O 1
ATOM 2951 N N . GLY A 1 370 ? 19.618 -30.941 -15.940 1.00 92.44 370 GLY A N 1
ATOM 2952 C CA . GLY A 1 370 ? 19.180 -31.897 -14.913 1.00 92.44 370 GLY A CA 1
ATOM 2953 C C . GLY A 1 370 ? 19.193 -31.377 -13.471 1.00 92.44 370 GLY A C 1
ATOM 2954 O O . GLY A 1 370 ? 18.769 -32.084 -12.565 1.00 92.44 370 GLY A O 1
ATOM 2955 N N . LYS A 1 371 ? 19.658 -30.148 -13.224 1.00 91.69 371 LYS A N 1
ATOM 2956 C CA . LYS A 1 371 ? 19.738 -29.573 -11.873 1.00 91.69 371 LYS A CA 1
ATOM 2957 C C . LYS A 1 371 ? 18.392 -29.017 -11.405 1.00 91.69 371 LYS A C 1
ATOM 2959 O O . LYS A 1 371 ? 17.620 -28.500 -12.215 1.00 91.69 371 LYS A O 1
ATOM 2964 N N . THR A 1 372 ? 18.169 -29.063 -10.093 1.00 85.56 372 THR A N 1
ATOM 2965 C CA . THR A 1 372 ? 16.984 -28.528 -9.392 1.00 85.56 372 THR A CA 1
ATOM 2966 C C . THR A 1 372 ? 17.279 -27.271 -8.575 1.00 85.56 372 THR A C 1
ATOM 2968 O O . THR A 1 372 ? 16.369 -26.523 -8.241 1.00 85.56 372 THR A O 1
ATOM 2971 N N . GLU A 1 373 ? 18.553 -27.010 -8.281 1.00 84.62 373 GLU A N 1
ATOM 2972 C CA . GLU A 1 373 ? 18.986 -25.920 -7.396 1.00 84.62 373 GLU A CA 1
ATOM 2973 C C . GLU A 1 373 ? 18.744 -24.527 -7.995 1.00 84.62 373 GLU A C 1
ATOM 2975 O O . GLU A 1 373 ? 18.480 -23.560 -7.284 1.00 84.62 373 GLU A O 1
ATOM 2980 N N . ALA A 1 374 ? 18.845 -24.404 -9.320 1.00 83.38 374 ALA A N 1
ATOM 2981 C CA . ALA A 1 374 ? 18.721 -23.125 -10.008 1.00 83.38 374 ALA A CA 1
ATOM 2982 C C . ALA A 1 374 ? 17.252 -22.769 -10.269 1.00 83.38 374 ALA A C 1
ATOM 2984 O O . ALA A 1 374 ? 16.484 -23.603 -10.754 1.00 83.38 374 ALA A O 1
ATOM 2985 N N . LYS A 1 375 ? 16.884 -21.500 -10.040 1.00 82.25 375 LYS A N 1
ATOM 2986 C CA . LYS A 1 375 ? 15.519 -20.989 -10.232 1.00 82.25 375 LYS A CA 1
ATOM 2987 C C . LYS A 1 375 ? 14.979 -21.325 -11.627 1.00 82.25 375 LYS A C 1
ATOM 2989 O O . LYS A 1 375 ? 15.637 -21.089 -12.647 1.00 82.25 375 LYS A O 1
ATOM 2994 N N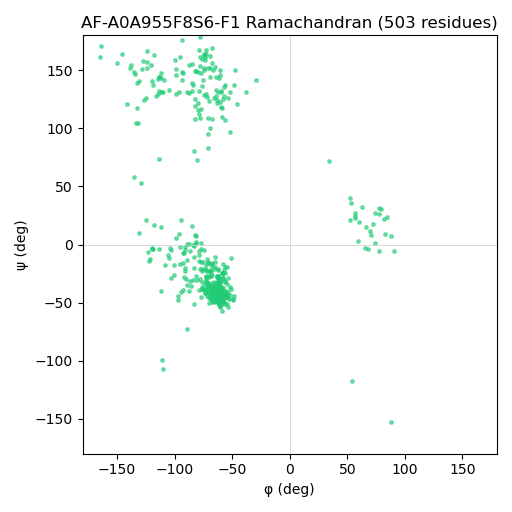 . HIS A 1 376 ? 13.767 -21.869 -11.665 1.00 83.81 376 HIS A N 1
ATOM 2995 C CA . HIS A 1 376 ? 13.043 -22.170 -12.898 1.00 83.81 376 HIS A CA 1
ATOM 2996 C C . HIS A 1 376 ? 12.608 -20.889 -13.629 1.00 83.81 376 HIS A C 1
ATOM 2998 O O . HIS A 1 376 ? 12.278 -19.878 -13.002 1.00 83.81 376 HIS A O 1
ATOM 3004 N N . LYS A 1 377 ? 12.628 -20.922 -14.968 1.00 87.06 377 LYS A N 1
ATOM 3005 C CA . LYS A 1 377 ? 12.062 -19.875 -15.834 1.00 87.06 377 LYS A CA 1
ATOM 3006 C C . LYS A 1 377 ? 10.807 -20.380 -16.546 1.00 87.06 377 LYS A C 1
ATOM 3008 O O . LYS A 1 377 ? 9.743 -20.481 -15.956 1.00 87.06 377 LYS A O 1
ATOM 3013 N N . ARG A 1 378 ? 10.893 -20.647 -17.847 1.00 87.94 378 ARG A N 1
ATOM 3014 C CA . ARG A 1 378 ? 9.781 -21.118 -18.680 1.00 87.94 378 ARG A CA 1
ATOM 3015 C C . ARG A 1 378 ? 10.220 -22.381 -19.414 1.00 87.94 378 ARG A C 1
ATOM 3017 O O . ARG A 1 378 ? 11.414 -22.632 -19.556 1.00 87.94 378 ARG A O 1
ATOM 3024 N N . TRP A 1 379 ? 9.248 -23.187 -19.839 1.00 89.62 379 TRP A N 1
ATOM 3025 C CA . TRP A 1 379 ? 9.446 -24.399 -20.653 1.00 89.62 379 TRP A CA 1
ATOM 3026 C C . TRP A 1 379 ? 10.319 -25.492 -20.026 1.00 89.62 379 TRP A C 1
ATOM 3028 O O . TRP A 1 379 ? 10.790 -26.375 -20.736 1.00 89.62 379 TRP A O 1
ATOM 3038 N N . GLY A 1 380 ? 10.501 -25.468 -18.703 1.00 90.00 380 GLY A N 1
ATOM 3039 C CA . GLY A 1 380 ? 11.324 -26.468 -18.025 1.00 90.00 380 GLY A CA 1
ATOM 3040 C C . GLY A 1 380 ? 12.820 -26.199 -18.144 1.00 90.00 380 GLY A C 1
ATOM 3041 O O . GLY A 1 380 ? 13.598 -27.148 -18.125 1.00 90.00 380 GLY A O 1
ATOM 3042 N N . TYR A 1 381 ? 13.240 -24.930 -18.240 1.00 92.56 381 TYR A N 1
ATOM 3043 C CA . TYR A 1 381 ? 14.653 -24.534 -18.179 1.00 92.56 381 TYR A CA 1
ATOM 3044 C C . TYR A 1 381 ? 14.959 -23.680 -16.944 1.00 92.56 381 TYR A C 1
ATOM 3046 O O . TYR A 1 381 ? 14.153 -22.837 -16.544 1.00 92.56 381 TYR A O 1
ATOM 3054 N N . CYS A 1 382 ? 16.135 -23.891 -16.342 1.00 93.56 382 CYS A N 1
ATOM 3055 C CA . CYS A 1 382 ? 16.634 -23.014 -15.280 1.00 93.56 382 CYS A CA 1
ATOM 3056 C C . CYS A 1 382 ? 17.081 -21.682 -15.874 1.00 93.56 382 CYS A C 1
ATOM 3058 O O . CYS A 1 382 ? 17.306 -21.591 -17.078 1.00 93.56 382 CYS A O 1
ATOM 3060 N N . GLU A 1 383 ? 17.257 -20.661 -15.043 1.00 92.44 383 GLU A N 1
ATOM 3061 C CA . GLU A 1 383 ? 17.687 -19.328 -15.479 1.00 92.44 383 GLU A CA 1
ATOM 3062 C C . GLU A 1 383 ? 18.904 -19.342 -16.417 1.00 92.44 383 GLU A C 1
ATOM 3064 O O . GLU A 1 383 ? 18.860 -18.731 -17.484 1.00 92.44 383 GLU A O 1
ATOM 3069 N N . ASN A 1 384 ? 19.923 -20.139 -16.091 1.00 94.62 384 ASN A N 1
ATOM 3070 C CA . ASN A 1 384 ? 21.145 -20.252 -16.895 1.00 94.62 384 ASN A CA 1
ATOM 3071 C C . ASN A 1 384 ? 20.947 -21.029 -18.206 1.00 94.62 384 ASN A C 1
ATOM 3073 O O . ASN A 1 384 ? 21.677 -20.828 -19.175 1.00 94.62 384 ASN A O 1
ATOM 3077 N N . CYS A 1 385 ? 19.988 -21.956 -18.240 1.00 95.88 385 CYS A N 1
ATOM 3078 C CA . CYS A 1 385 ? 19.700 -22.766 -19.424 1.00 95.88 385 CYS A CA 1
ATOM 3079 C C . CYS A 1 385 ? 18.641 -22.125 -20.323 1.00 95.88 385 CYS A C 1
ATOM 3081 O O . CYS A 1 385 ? 18.594 -22.417 -21.512 1.00 95.88 385 CYS A O 1
ATOM 3083 N N . TYR A 1 386 ? 17.808 -21.239 -19.777 1.00 95.19 386 TYR A N 1
ATOM 3084 C CA . TYR A 1 386 ? 16.698 -20.618 -20.484 1.00 95.19 386 TYR A CA 1
ATOM 3085 C C . TYR A 1 386 ? 17.178 -19.804 -21.684 1.00 95.19 386 TYR A C 1
ATOM 3087 O O . TYR A 1 386 ? 16.699 -20.018 -22.791 1.00 95.19 386 TYR A O 1
ATOM 3095 N N . THR A 1 387 ? 18.194 -18.960 -21.512 1.00 94.62 387 THR A N 1
ATOM 3096 C CA . THR A 1 387 ? 18.790 -18.173 -22.611 1.00 94.62 387 THR A CA 1
ATOM 3097 C C . THR A 1 387 ? 19.535 -19.029 -23.639 1.00 94.62 387 THR A C 1
ATOM 3099 O O . THR A 1 387 ? 19.814 -18.574 -24.745 1.00 94.62 387 THR A O 1
ATOM 3102 N N . ARG A 1 388 ? 19.850 -20.284 -23.297 1.00 95.25 388 ARG A N 1
ATOM 3103 C CA . ARG A 1 388 ? 20.485 -21.256 -24.198 1.00 95.25 388 ARG A CA 1
ATOM 3104 C C . ARG A 1 388 ? 19.471 -22.136 -24.931 1.00 95.25 388 ARG A C 1
ATOM 3106 O O . ARG A 1 388 ? 19.855 -22.772 -25.912 1.00 95.25 388 ARG A O 1
ATOM 3113 N N . SER A 1 389 ? 18.221 -22.170 -24.465 1.00 94.62 389 SER A N 1
ATOM 3114 C CA . SER A 1 389 ? 17.148 -22.990 -25.034 1.00 94.62 389 SER A CA 1
ATOM 3115 C C . SER A 1 389 ? 16.758 -22.536 -26.439 1.00 94.62 389 SER A C 1
ATOM 3117 O O . SER A 1 389 ? 16.853 -21.352 -26.783 1.00 94.62 389 SER A O 1
ATOM 3119 N N . ASP A 1 390 ? 16.298 -23.481 -27.254 1.00 96.19 390 ASP A N 1
ATOM 3120 C CA . ASP A 1 390 ? 15.873 -23.189 -28.622 1.00 96.19 390 ASP A CA 1
ATOM 3121 C C . ASP A 1 390 ? 14.544 -22.430 -28.640 1.00 96.19 390 ASP A C 1
ATOM 3123 O O . ASP A 1 390 ? 14.347 -21.550 -29.478 1.00 96.19 390 ASP A O 1
ATOM 3127 N N . GLU A 1 391 ? 13.675 -22.661 -27.654 1.00 93.94 391 GLU A N 1
ATOM 3128 C CA . GLU A 1 391 ? 12.439 -21.907 -27.471 1.00 93.94 391 GLU A CA 1
ATOM 3129 C C . GLU A 1 391 ? 12.709 -20.417 -27.194 1.00 93.94 391 GLU A C 1
ATOM 3131 O O . GLU A 1 391 ? 12.026 -19.552 -27.748 1.00 93.94 391 GLU A O 1
ATOM 3136 N N . TRP A 1 392 ? 13.738 -20.085 -26.400 1.00 94.62 392 TRP A N 1
ATOM 3137 C CA . TRP A 1 392 ? 14.130 -18.689 -26.172 1.00 94.62 392 TRP A CA 1
ATOM 3138 C C . TRP A 1 392 ? 14.707 -18.041 -27.430 1.00 94.62 392 TRP A C 1
ATOM 3140 O O . TRP A 1 392 ? 14.330 -16.916 -27.765 1.00 94.62 392 TRP A O 1
ATOM 3150 N N . LYS A 1 393 ? 15.579 -18.749 -28.161 1.00 95.75 393 LYS A N 1
ATOM 3151 C CA . LYS A 1 393 ? 16.131 -18.251 -29.433 1.00 95.75 393 LYS A CA 1
ATOM 3152 C C . LYS A 1 393 ? 15.020 -17.983 -30.447 1.00 95.75 393 LYS A C 1
ATOM 3154 O O . LYS A 1 393 ? 15.023 -16.929 -31.081 1.00 95.75 393 LYS A O 1
ATOM 3159 N N . LYS A 1 394 ? 14.043 -18.891 -30.552 1.00 95.88 394 LYS A N 1
ATOM 3160 C CA . LYS A 1 394 ? 12.864 -18.729 -31.411 1.00 95.88 394 LYS A CA 1
ATOM 3161 C C . LYS A 1 394 ? 12.043 -17.504 -31.006 1.00 95.88 394 LYS A C 1
ATOM 3163 O O . LYS A 1 394 ? 11.741 -16.673 -31.855 1.00 95.88 394 LYS A O 1
ATOM 3168 N N . GLN A 1 395 ? 11.767 -17.333 -29.712 1.00 94.62 395 GLN A N 1
ATOM 3169 C CA . GLN A 1 395 ? 11.041 -16.164 -29.209 1.00 94.62 395 GLN A CA 1
ATOM 3170 C C . GLN A 1 395 ? 11.782 -14.847 -29.497 1.00 94.62 395 GLN A C 1
ATOM 3172 O O . GLN A 1 395 ? 11.161 -13.857 -29.877 1.00 94.62 395 GLN A O 1
ATOM 3177 N N . GLN A 1 396 ? 13.108 -14.813 -29.325 1.00 95.31 396 GLN A N 1
ATOM 3178 C CA . GLN A 1 396 ? 13.923 -13.639 -29.656 1.00 95.31 396 GLN A CA 1
ATOM 3179 C C . GLN A 1 396 ? 13.895 -13.331 -31.153 1.00 95.31 396 GLN A C 1
ATOM 3181 O O . GLN A 1 396 ? 13.803 -12.165 -31.534 1.00 95.31 396 GLN A O 1
ATOM 3186 N N . TYR A 1 397 ? 13.955 -14.363 -31.993 1.00 95.31 397 TYR A N 1
ATOM 3187 C CA . TYR A 1 397 ? 13.844 -14.217 -33.438 1.00 95.31 397 TYR A CA 1
ATOM 3188 C C . TYR A 1 397 ? 12.484 -13.629 -33.837 1.00 95.31 397 TYR A C 1
ATOM 3190 O O . TYR A 1 397 ? 12.446 -12.610 -34.521 1.00 95.31 397 TYR A O 1
ATOM 3198 N N . GLU A 1 398 ? 11.382 -14.191 -33.336 1.00 95.75 398 GLU A N 1
ATOM 3199 C CA . GLU A 1 398 ? 10.023 -13.686 -33.579 1.00 95.75 398 GLU A CA 1
ATOM 3200 C C . GLU A 1 398 ? 9.853 -12.245 -33.083 1.00 95.75 398 GLU A C 1
ATOM 3202 O O . GLU A 1 398 ? 9.307 -11.400 -33.788 1.00 95.75 398 GLU A O 1
ATOM 3207 N N . TYR A 1 399 ? 10.374 -11.924 -31.895 1.00 94.44 399 TYR A N 1
ATOM 3208 C CA . TYR A 1 399 ? 10.331 -10.564 -31.362 1.00 94.44 399 TYR A CA 1
ATOM 3209 C C . TYR A 1 399 ? 11.082 -9.571 -32.258 1.00 94.44 399 TYR A C 1
ATOM 3211 O O . TYR A 1 399 ? 10.554 -8.496 -32.548 1.00 94.44 399 TYR A O 1
ATOM 3219 N N . ARG A 1 400 ? 12.290 -9.920 -32.722 1.00 93.25 400 ARG A N 1
ATOM 3220 C CA . ARG A 1 400 ? 13.074 -9.073 -33.635 1.00 93.25 400 ARG A CA 1
ATOM 3221 C C . ARG A 1 400 ? 12.397 -8.925 -34.991 1.00 93.25 400 ARG A C 1
ATOM 3223 O O . ARG A 1 400 ? 12.357 -7.813 -35.503 1.00 93.25 400 ARG A O 1
ATOM 3230 N N . ALA A 1 401 ? 11.845 -10.007 -35.538 1.00 94.00 401 ALA A N 1
ATOM 3231 C CA . ALA A 1 401 ? 11.115 -9.982 -36.801 1.00 94.00 401 ALA A CA 1
ATOM 3232 C C . ALA A 1 401 ? 9.889 -9.058 -36.710 1.00 94.00 401 ALA A C 1
ATOM 3234 O O . ALA A 1 401 ? 9.737 -8.149 -37.521 1.00 94.00 401 ALA A O 1
ATOM 3235 N N . ASN A 1 402 ? 9.082 -9.205 -35.656 1.00 93.69 402 ASN A N 1
ATOM 3236 C CA . ASN A 1 402 ? 7.866 -8.413 -35.454 1.00 93.69 402 ASN A CA 1
ATOM 3237 C C . ASN A 1 402 ? 8.134 -6.937 -35.125 1.00 93.69 402 ASN A C 1
ATOM 3239 O O . ASN A 1 402 ? 7.255 -6.099 -35.297 1.00 93.69 402 ASN A O 1
ATOM 3243 N N . ASN A 1 403 ? 9.326 -6.604 -34.626 1.00 95.94 403 ASN A N 1
ATOM 3244 C CA . ASN A 1 403 ? 9.700 -5.232 -34.272 1.00 95.94 403 ASN A CA 1
ATOM 3245 C C . ASN A 1 403 ? 10.782 -4.658 -35.194 1.00 95.94 403 ASN A C 1
ATOM 3247 O O . ASN A 1 403 ? 11.385 -3.637 -34.860 1.00 95.94 403 ASN A O 1
ATOM 3251 N N . TYR A 1 404 ? 11.030 -5.286 -36.347 1.00 94.75 404 TYR A N 1
ATOM 3252 C CA . TYR A 1 404 ? 12.109 -4.901 -37.254 1.00 94.75 404 TYR A CA 1
ATOM 3253 C C . TYR A 1 404 ? 12.025 -3.424 -37.663 1.00 94.75 404 TYR A C 1
ATOM 3255 O O . TYR A 1 404 ? 13.016 -2.697 -37.586 1.00 94.75 404 TYR A O 1
ATOM 3263 N N . GLU A 1 405 ? 10.829 -2.947 -38.016 1.00 94.19 405 GLU A N 1
ATOM 3264 C CA . GLU A 1 405 ? 10.623 -1.551 -38.415 1.00 94.19 405 GLU A CA 1
ATOM 3265 C C . GLU A 1 405 ? 10.885 -0.571 -37.273 1.00 94.19 405 GLU A C 1
ATOM 3267 O O . GLU A 1 405 ? 11.590 0.415 -37.477 1.00 94.19 405 GLU A O 1
ATOM 3272 N N . LYS A 1 406 ? 10.424 -0.885 -36.056 1.00 93.50 406 LYS A N 1
ATOM 3273 C CA . LYS A 1 406 ? 10.676 -0.061 -34.864 1.00 93.50 406 LYS A CA 1
ATOM 3274 C C . LYS A 1 406 ? 12.162 0.022 -34.533 1.00 93.50 406 LYS A C 1
ATOM 3276 O O . LYS A 1 406 ? 12.658 1.097 -34.212 1.00 93.50 406 LYS A O 1
ATOM 3281 N N . PHE A 1 407 ? 12.889 -1.094 -34.628 1.00 92.38 407 PHE A N 1
ATOM 3282 C CA . PHE A 1 407 ? 14.340 -1.096 -34.435 1.00 92.38 407 PHE A CA 1
ATOM 3283 C C . PHE A 1 407 ? 15.045 -0.240 -35.484 1.00 92.38 407 PHE A C 1
ATOM 3285 O O . PHE A 1 407 ? 15.912 0.559 -35.137 1.00 92.38 407 PHE A O 1
ATOM 3292 N N . ARG A 1 408 ? 14.635 -0.358 -36.750 1.00 94.75 408 ARG A N 1
ATOM 3293 C CA . ARG A 1 408 ? 15.162 0.455 -37.850 1.00 94.75 408 ARG A CA 1
ATOM 3294 C C . ARG A 1 408 ? 14.889 1.945 -37.637 1.00 94.75 408 ARG A C 1
ATOM 3296 O O . ARG A 1 408 ? 15.775 2.759 -37.869 1.00 94.75 408 ARG A O 1
ATOM 3303 N N . GLU A 1 409 ? 13.689 2.317 -37.199 1.00 94.88 409 GLU A N 1
ATOM 3304 C CA . GLU A 1 409 ? 13.331 3.707 -36.887 1.00 94.88 409 GLU A CA 1
ATOM 3305 C C . GLU A 1 409 ? 14.121 4.250 -35.700 1.00 94.88 409 GLU A C 1
ATOM 3307 O O . GLU A 1 409 ? 14.684 5.338 -35.794 1.00 94.88 409 GLU A O 1
ATOM 3312 N N . HIS A 1 410 ? 14.231 3.478 -34.618 1.00 94.88 410 HIS A N 1
ATOM 3313 C CA . HIS A 1 410 ? 15.043 3.849 -33.464 1.00 94.88 410 HIS A CA 1
ATOM 3314 C C . HIS A 1 410 ? 16.515 4.026 -33.851 1.00 94.88 410 HIS A C 1
ATOM 3316 O O . HIS A 1 410 ? 17.149 4.990 -33.432 1.00 94.88 410 HIS A O 1
ATOM 3322 N N . GLN A 1 411 ? 17.058 3.134 -34.684 1.00 96.25 411 GLN A N 1
ATOM 3323 C CA . GLN A 1 411 ? 18.419 3.259 -35.196 1.00 96.25 411 GLN A CA 1
ATOM 3324 C C . GLN A 1 411 ? 18.584 4.519 -36.054 1.00 96.25 411 GLN A C 1
ATOM 3326 O O . GLN A 1 411 ? 19.514 5.282 -35.814 1.00 96.25 411 GLN A O 1
ATOM 3331 N N . LYS A 1 412 ? 17.660 4.796 -36.984 1.00 96.25 412 LYS A N 1
ATOM 3332 C CA . LYS A 1 412 ? 17.674 6.035 -37.781 1.00 96.25 412 LYS A CA 1
ATOM 3333 C C . LYS A 1 412 ? 17.601 7.286 -36.905 1.00 96.25 412 LYS A C 1
ATOM 3335 O O . LYS A 1 412 ? 18.323 8.246 -37.154 1.00 96.25 412 LYS A O 1
ATOM 3340 N N . ALA A 1 413 ? 16.744 7.287 -35.885 1.00 96.00 413 ALA A N 1
ATOM 3341 C CA . ALA A 1 413 ? 16.612 8.399 -34.948 1.00 96.00 413 ALA A CA 1
ATOM 3342 C C . ALA A 1 413 ? 17.892 8.592 -34.122 1.00 96.00 413 ALA A C 1
ATOM 3344 O O . ALA A 1 413 ? 18.378 9.714 -33.987 1.00 96.00 413 ALA A O 1
ATOM 3345 N N . TYR A 1 414 ? 18.471 7.495 -33.626 1.00 96.50 414 TYR A N 1
ATOM 3346 C CA . TYR A 1 414 ? 19.750 7.506 -32.924 1.00 96.50 414 TYR A CA 1
ATOM 3347 C C . TYR A 1 414 ? 20.873 8.046 -33.813 1.00 96.50 414 TYR A C 1
ATOM 3349 O O . TYR A 1 414 ? 21.611 8.923 -33.379 1.00 96.50 414 TYR A O 1
ATOM 3357 N N . GLU A 1 415 ? 20.987 7.571 -35.055 1.00 95.69 415 GLU A N 1
ATOM 3358 C CA . GLU A 1 415 ? 21.978 8.045 -36.024 1.00 95.69 415 GLU A CA 1
ATOM 3359 C C . GLU A 1 415 ? 21.788 9.537 -36.319 1.00 95.69 415 GLU A C 1
ATOM 3361 O O . GLU A 1 415 ? 22.750 10.302 -36.252 1.00 95.69 415 GLU A O 1
ATOM 3366 N N . ALA A 1 416 ? 20.552 9.981 -36.565 1.00 95.62 416 ALA A N 1
ATOM 3367 C CA . ALA A 1 416 ? 20.245 11.389 -36.796 1.00 95.62 416 ALA A CA 1
ATOM 3368 C C . ALA A 1 416 ? 20.672 12.273 -35.614 1.00 95.62 416 ALA A C 1
ATOM 3370 O O . ALA A 1 416 ? 21.261 13.333 -35.821 1.00 95.62 416 ALA A O 1
ATOM 3371 N N . GLU A 1 417 ? 20.421 11.836 -34.379 1.00 96.25 417 GLU A N 1
ATOM 3372 C CA . GLU A 1 417 ? 20.826 12.566 -33.176 1.00 96.25 417 GLU A CA 1
ATOM 3373 C C . GLU A 1 417 ? 22.341 12.505 -32.943 1.00 96.25 417 GLU A C 1
ATOM 3375 O O . GLU A 1 417 ? 22.967 13.506 -32.595 1.00 96.25 417 GLU A O 1
ATOM 3380 N N . TYR A 1 418 ? 22.961 11.355 -33.201 1.00 95.50 418 TYR A N 1
ATOM 3381 C CA . TYR A 1 418 ? 24.406 11.166 -33.130 1.00 95.50 418 TYR A CA 1
ATOM 3382 C C . TYR A 1 418 ? 25.139 12.126 -34.076 1.00 95.50 418 TYR A C 1
ATOM 3384 O O . TYR A 1 418 ? 26.075 12.804 -33.658 1.00 95.50 418 TYR A O 1
ATOM 3392 N N . TYR A 1 419 ? 24.670 12.276 -35.318 1.00 95.25 419 TYR A N 1
ATOM 3393 C CA . TYR A 1 419 ? 25.260 13.195 -36.298 1.00 95.25 419 TYR A CA 1
ATOM 3394 C C . TYR A 1 419 ? 25.035 14.682 -35.995 1.00 95.25 419 TYR A C 1
ATOM 3396 O O . TYR A 1 419 ? 25.721 15.526 -36.574 1.00 95.25 419 TYR A O 1
ATOM 3404 N N . LYS A 1 420 ? 24.115 15.052 -35.092 1.00 95.19 420 LYS A N 1
ATOM 3405 C CA . LYS A 1 420 ? 23.960 16.457 -34.675 1.00 95.19 420 LYS A CA 1
ATOM 3406 C C . LYS A 1 420 ? 25.100 16.936 -33.781 1.00 95.19 420 LYS A C 1
ATOM 3408 O O . LYS A 1 420 ? 25.374 18.140 -33.785 1.00 95.19 420 LYS A O 1
ATOM 3413 N N . ARG A 1 421 ? 25.742 16.022 -33.047 1.00 96.19 421 ARG A N 1
ATOM 3414 C CA . ARG A 1 421 ? 26.743 16.341 -32.026 1.00 96.19 421 ARG A CA 1
ATOM 3415 C C . ARG A 1 421 ? 27.987 17.012 -32.637 1.00 96.19 421 ARG A C 1
ATOM 3417 O O . ARG A 1 421 ? 28.481 16.517 -33.658 1.00 96.19 421 ARG A O 1
ATOM 3424 N N . PRO A 1 422 ? 28.498 18.121 -32.065 1.00 95.62 422 PRO A N 1
ATOM 3425 C CA . PRO A 1 422 ? 29.614 18.874 -32.643 1.00 95.62 422 PRO A CA 1
ATOM 3426 C C . PRO A 1 422 ? 30.874 18.032 -32.875 1.00 95.62 422 PRO A C 1
ATOM 3428 O O . PRO A 1 422 ? 31.441 18.078 -33.964 1.00 95.62 422 PRO A O 1
ATOM 3431 N N . GLU A 1 423 ? 31.250 17.189 -31.912 1.00 96.69 423 GLU A N 1
ATOM 3432 C CA . GLU A 1 423 ? 32.434 16.328 -31.988 1.00 96.69 423 GLU A CA 1
ATOM 3433 C C . GLU A 1 423 ? 32.313 15.266 -33.090 1.00 96.69 423 GLU A C 1
ATOM 3435 O O . GLU A 1 423 ? 33.288 14.887 -33.742 1.00 96.69 423 GLU A O 1
ATOM 3440 N N . VAL A 1 424 ? 31.089 14.794 -33.349 1.00 95.81 424 VAL A N 1
ATOM 3441 C CA . VAL A 1 424 ? 30.812 13.841 -34.428 1.00 95.81 424 VAL A CA 1
ATOM 3442 C C . VAL A 1 424 ? 30.922 14.542 -35.779 1.00 95.81 424 VAL A C 1
ATOM 3444 O O . VAL A 1 424 ? 31.551 13.999 -36.688 1.00 95.81 424 VAL A O 1
ATOM 3447 N N . LYS A 1 425 ? 30.351 15.747 -35.914 1.00 93.75 425 LYS A N 1
ATOM 3448 C CA . LYS A 1 425 ? 30.448 16.561 -37.136 1.00 93.75 425 LYS A CA 1
ATOM 3449 C C . LYS A 1 425 ? 31.891 16.897 -37.471 1.00 93.75 425 LYS A C 1
ATOM 3451 O O . LYS A 1 425 ? 32.287 16.740 -38.624 1.00 93.75 425 LYS A O 1
ATOM 3456 N N . GLU A 1 426 ? 32.678 17.305 -36.482 1.00 92.25 426 GLU A N 1
ATOM 3457 C CA . GLU A 1 426 ? 34.098 17.594 -36.655 1.00 92.25 426 GLU A CA 1
ATOM 3458 C C . GLU A 1 426 ? 34.859 16.351 -37.125 1.00 92.25 426 GLU A C 1
ATOM 3460 O O . GLU A 1 426 ? 35.509 16.391 -38.167 1.00 92.25 426 GLU A O 1
ATOM 3465 N N . ARG A 1 427 ? 34.679 15.204 -36.458 1.00 95.44 427 ARG A N 1
ATOM 3466 C CA . ARG A 1 427 ? 35.313 13.939 -36.863 1.00 95.44 427 ARG A CA 1
ATOM 3467 C C . ARG A 1 427 ? 34.921 13.501 -38.276 1.00 95.44 427 ARG A C 1
ATOM 3469 O O . ARG A 1 427 ? 35.766 13.027 -39.033 1.00 95.44 427 ARG A O 1
ATOM 3476 N N . MET A 1 428 ? 33.648 13.640 -38.651 1.00 95.25 428 MET A N 1
ATOM 3477 C CA . MET A 1 428 ? 33.184 13.327 -40.008 1.00 95.25 428 MET A CA 1
ATOM 3478 C C . MET A 1 428 ? 33.768 14.297 -41.043 1.00 95.25 428 MET A C 1
ATOM 3480 O O . MET A 1 428 ? 34.121 13.875 -42.143 1.00 95.25 428 MET A O 1
ATOM 3484 N N . THR A 1 429 ? 33.925 15.569 -40.675 1.00 90.19 429 THR A N 1
ATOM 3485 C CA . THR A 1 429 ? 34.535 16.609 -41.512 1.00 90.19 429 THR A CA 1
ATOM 3486 C C . THR A 1 429 ? 36.023 16.341 -41.716 1.00 90.19 429 THR A C 1
ATOM 3488 O O . THR A 1 429 ? 36.473 16.295 -42.855 1.00 90.19 429 THR A O 1
ATOM 3491 N N . GLN A 1 430 ? 36.768 16.036 -40.650 1.00 91.19 430 GLN A N 1
ATOM 3492 C CA . GLN A 1 430 ? 38.173 15.619 -40.717 1.00 91.19 430 GLN A CA 1
ATOM 3493 C C . GLN A 1 430 ? 38.349 14.355 -41.564 1.00 91.19 430 GLN A C 1
ATOM 3495 O O . GLN A 1 430 ? 39.240 14.294 -42.407 1.00 91.19 430 GLN A O 1
ATOM 3500 N N . LYS A 1 431 ? 37.468 13.356 -41.404 1.00 94.44 431 LYS A N 1
ATOM 3501 C CA . LYS A 1 431 ? 37.476 12.149 -42.244 1.00 94.44 431 LYS A CA 1
ATOM 3502 C C . LYS A 1 431 ? 37.231 12.482 -43.720 1.00 94.44 431 LYS A C 1
ATOM 3504 O O . LYS A 1 431 ? 37.881 11.901 -44.585 1.00 94.44 431 LYS A O 1
ATOM 3509 N N . SER A 1 432 ? 36.317 13.411 -44.005 1.00 92.38 432 SER A N 1
ATOM 3510 C CA . SER A 1 432 ? 36.047 13.898 -45.363 1.00 92.38 432 SER A CA 1
ATOM 3511 C C . SER A 1 432 ? 37.253 14.637 -45.951 1.00 92.38 432 SER A C 1
ATOM 3513 O O . SER A 1 432 ? 37.671 14.331 -47.064 1.00 92.38 432 SER A O 1
ATOM 3515 N N . TYR A 1 433 ? 37.873 15.540 -45.187 1.00 90.25 433 TYR A N 1
ATOM 3516 C CA . TYR A 1 433 ? 39.069 16.275 -45.605 1.00 90.25 433 TYR A CA 1
ATOM 3517 C C . TYR A 1 433 ? 40.261 15.359 -45.839 1.00 90.25 433 TYR A C 1
ATOM 3519 O O . TYR A 1 433 ? 40.915 15.477 -46.869 1.00 90.25 433 TYR A O 1
ATOM 3527 N N . LYS A 1 434 ? 40.494 14.395 -44.945 1.00 92.06 434 LYS A N 1
ATOM 3528 C CA . LYS A 1 434 ? 41.527 13.379 -45.137 1.00 92.06 434 LYS A CA 1
ATOM 3529 C C . LYS A 1 434 ? 41.281 12.569 -46.409 1.00 92.06 434 LYS A C 1
ATOM 3531 O O . LYS A 1 434 ? 42.213 12.300 -47.142 1.00 92.06 434 LYS A O 1
ATOM 3536 N N . LYS A 1 435 ? 40.028 12.211 -46.705 1.00 92.12 435 LYS A N 1
ATOM 3537 C CA . LYS A 1 435 ? 39.696 11.490 -47.941 1.00 92.12 435 LYS A CA 1
ATOM 3538 C C . LYS A 1 435 ? 39.899 12.345 -49.200 1.00 92.12 435 LYS A C 1
ATOM 3540 O O . LYS A 1 435 ? 40.263 11.797 -50.230 1.00 92.12 435 LYS A O 1
ATOM 3545 N N . ARG A 1 436 ? 39.600 13.647 -49.138 1.00 90.75 436 ARG A N 1
ATOM 3546 C CA . ARG A 1 436 ? 39.548 14.533 -50.314 1.00 90.75 436 ARG A CA 1
ATOM 3547 C C . ARG A 1 436 ? 40.855 15.255 -50.628 1.00 90.75 436 ARG A C 1
ATOM 3549 O O . ARG A 1 436 ? 41.048 15.616 -51.773 1.00 90.75 436 ARG A O 1
ATOM 3556 N N . TYR A 1 437 ? 41.685 15.502 -49.620 1.00 93.19 437 TYR A N 1
ATOM 3557 C CA . TYR A 1 437 ? 42.899 16.316 -49.733 1.00 93.19 437 TYR A CA 1
ATOM 3558 C C . TYR A 1 437 ? 44.121 15.622 -49.120 1.00 93.19 437 TYR A C 1
ATOM 3560 O O . TYR A 1 437 ? 45.121 16.274 -48.856 1.00 93.19 437 TYR A O 1
ATOM 3568 N N . ASP A 1 438 ? 44.003 14.339 -48.769 1.00 94.12 438 ASP A N 1
ATOM 3569 C CA . ASP A 1 438 ? 45.021 13.545 -48.060 1.00 94.12 438 ASP A CA 1
ATOM 3570 C C . ASP A 1 438 ? 45.560 14.174 -46.755 1.00 94.12 438 ASP A C 1
ATOM 3572 O O . ASP A 1 438 ? 46.622 13.836 -46.249 1.00 94.12 438 ASP A O 1
ATOM 3576 N N . GLY A 1 439 ? 44.799 15.104 -46.166 1.00 93.12 439 GLY A N 1
ATOM 3577 C CA . GLY A 1 439 ? 45.215 15.867 -44.985 1.00 93.12 439 GLY A CA 1
ATOM 3578 C C . GLY A 1 439 ? 45.943 17.183 -45.285 1.00 93.12 439 GLY A C 1
ATOM 3579 O O . GLY A 1 439 ? 46.117 17.972 -44.362 1.00 93.12 439 GLY A O 1
ATOM 3580 N N . ASN A 1 440 ? 46.249 17.492 -46.548 1.00 96.44 440 ASN A N 1
ATOM 3581 C CA . ASN A 1 440 ? 46.990 18.698 -46.946 1.00 96.44 440 ASN A CA 1
ATOM 3582 C C . ASN A 1 440 ? 46.169 19.997 -46.877 1.00 96.44 440 ASN A C 1
ATOM 3584 O O . ASN A 1 440 ? 46.713 21.079 -47.067 1.00 96.44 440 ASN A O 1
ATOM 3588 N N . ARG A 1 441 ? 44.867 19.921 -46.561 1.00 95.69 441 ARG A N 1
ATOM 3589 C CA . ARG A 1 441 ? 43.960 21.081 -46.555 1.00 95.69 441 ARG A CA 1
ATOM 3590 C C . ARG A 1 441 ? 44.473 22.249 -45.704 1.00 95.69 441 ARG A C 1
ATOM 3592 O O . ARG A 1 441 ? 44.488 23.372 -46.191 1.00 95.69 441 ARG A O 1
ATOM 3599 N N . GLU A 1 442 ? 44.813 22.015 -44.435 1.00 95.94 442 GLU A N 1
ATOM 3600 C CA . GLU A 1 442 ? 45.246 23.115 -43.553 1.00 95.94 442 GLU A CA 1
ATOM 3601 C C . GLU A 1 442 ? 46.608 23.661 -43.981 1.00 95.94 442 GLU A C 1
ATOM 3603 O O . GLU A 1 442 ? 46.769 24.874 -44.025 1.00 95.94 442 GLU A O 1
ATOM 3608 N N . SER A 1 443 ? 47.535 22.798 -44.405 1.00 96.75 443 SER A N 1
ATOM 3609 C CA . SER A 1 443 ? 48.845 23.223 -44.909 1.00 96.75 443 SER A CA 1
ATOM 3610 C C . SER A 1 443 ? 48.733 24.109 -46.152 1.00 96.75 443 SER A C 1
ATOM 3612 O O . SER A 1 443 ? 49.480 25.074 -46.276 1.00 96.75 443 SER A O 1
ATOM 3614 N N . THR A 1 444 ? 47.775 23.847 -47.047 1.00 97.44 444 THR A N 1
ATOM 3615 C CA . THR A 1 444 ? 47.491 24.739 -48.184 1.00 97.44 444 THR A CA 1
ATOM 3616 C C . THR A 1 444 ? 46.941 26.094 -47.724 1.00 97.44 444 THR A C 1
ATOM 3618 O O . THR A 1 444 ? 47.361 27.129 -48.233 1.00 97.44 444 THR A O 1
ATOM 3621 N N . ILE A 1 445 ? 46.038 26.116 -46.736 1.00 97.25 445 ILE A N 1
ATOM 3622 C CA . ILE A 1 445 ? 45.481 27.367 -46.184 1.00 97.25 445 ILE A CA 1
ATOM 3623 C C . ILE A 1 445 ? 46.563 28.198 -45.486 1.00 97.25 445 ILE A C 1
ATOM 3625 O O . ILE A 1 445 ? 46.581 29.422 -45.618 1.00 97.25 445 ILE A O 1
ATOM 3629 N N . GLU A 1 446 ? 47.464 27.536 -44.766 1.00 97.31 446 GLU A N 1
ATOM 3630 C CA . GLU A 1 446 ? 48.631 28.151 -44.135 1.00 97.31 446 GLU A CA 1
ATOM 3631 C C . GLU A 1 446 ? 49.602 28.722 -45.175 1.00 97.31 446 GLU A C 1
ATOM 3633 O O . GLU A 1 446 ? 50.043 29.859 -45.026 1.00 97.31 446 GLU A O 1
ATOM 3638 N N . ALA A 1 447 ? 49.886 27.975 -46.249 1.00 97.12 447 ALA A N 1
ATOM 3639 C CA . ALA A 1 447 ? 50.765 28.416 -47.335 1.00 97.12 447 ALA A CA 1
ATOM 3640 C C . ALA A 1 447 ? 50.233 29.653 -48.083 1.00 97.12 447 ALA A C 1
ATOM 3642 O O . ALA A 1 447 ? 51.014 30.440 -48.615 1.00 97.12 447 ALA A O 1
ATOM 3643 N N . ASP A 1 448 ? 48.912 29.843 -48.096 1.00 97.88 448 ASP A N 1
ATOM 3644 C CA . ASP A 1 448 ? 48.239 30.981 -48.723 1.00 97.88 448 ASP A CA 1
ATOM 3645 C C . ASP A 1 448 ? 47.953 32.140 -47.740 1.00 97.88 448 ASP A C 1
ATOM 3647 O O . ASP A 1 448 ? 47.073 32.972 -47.985 1.00 97.88 448 ASP A O 1
ATOM 3651 N N . ASP A 1 449 ? 48.682 32.209 -46.619 1.00 97.56 449 ASP A N 1
ATOM 3652 C CA . ASP A 1 449 ? 48.563 33.244 -45.580 1.00 97.56 449 ASP A CA 1
ATOM 3653 C C . ASP A 1 449 ? 47.128 33.420 -45.049 1.00 97.56 449 ASP A C 1
ATOM 3655 O O . ASP A 1 449 ? 46.688 34.535 -44.745 1.00 97.56 449 ASP A O 1
ATOM 3659 N N . TYR A 1 450 ? 46.372 32.320 -44.951 1.00 97.75 450 TYR A N 1
ATOM 3660 C CA . TYR A 1 450 ? 44.971 32.312 -44.521 1.00 97.75 450 TYR A CA 1
ATOM 3661 C C . TYR A 1 450 ? 44.056 33.208 -45.375 1.00 97.75 450 TYR A C 1
ATOM 3663 O O . TYR A 1 450 ? 43.022 33.688 -44.901 1.00 97.75 450 TYR A O 1
ATOM 3671 N N . LYS A 1 451 ? 44.403 33.446 -46.646 1.00 98.25 451 LYS A N 1
ATOM 3672 C CA . LYS A 1 451 ? 43.646 34.313 -47.558 1.00 98.25 451 LYS A CA 1
ATOM 3673 C C . LYS A 1 451 ? 43.247 33.579 -48.828 1.00 98.25 451 LYS A C 1
ATOM 3675 O O . LYS A 1 451 ? 43.918 32.673 -49.305 1.00 98.25 451 LYS A O 1
ATOM 3680 N N . CYS A 1 452 ? 42.135 34.007 -49.420 1.00 98.25 452 CYS A N 1
ATOM 3681 C CA . CYS A 1 452 ? 41.802 33.603 -50.782 1.00 98.25 452 CYS A CA 1
ATOM 3682 C C . CYS A 1 452 ? 42.864 34.136 -51.748 1.00 98.25 452 CYS A C 1
ATOM 3684 O O . CYS A 1 452 ? 43.052 35.352 -51.829 1.00 98.25 452 CYS A O 1
ATOM 3686 N N . ARG A 1 453 ? 43.482 33.254 -52.536 1.00 98.12 453 ARG A N 1
ATOM 3687 C CA . ARG A 1 453 ? 44.534 33.639 -53.489 1.00 98.12 453 ARG A CA 1
ATOM 3688 C C . ARG A 1 453 ? 44.058 34.575 -54.597 1.00 98.12 453 ARG A C 1
ATOM 3690 O O . ARG A 1 453 ? 44.835 35.396 -55.066 1.00 98.12 453 ARG A O 1
ATOM 3697 N N . ASP A 1 454 ? 42.776 34.508 -54.953 1.00 97.50 454 ASP A N 1
ATOM 3698 C CA . ASP A 1 454 ? 42.218 35.308 -56.050 1.00 97.50 454 ASP A CA 1
ATOM 3699 C C . ASP A 1 454 ? 41.725 36.692 -55.617 1.00 97.50 454 ASP A C 1
ATOM 3701 O O . ASP A 1 454 ? 41.872 37.660 -56.356 1.00 97.50 454 ASP A O 1
ATOM 3705 N N . CYS A 1 455 ? 41.077 36.802 -54.453 1.00 97.25 455 CYS A N 1
ATOM 3706 C CA . CYS A 1 455 ? 40.441 38.058 -54.029 1.00 97.25 455 CYS A CA 1
ATOM 3707 C C . CYS A 1 455 ? 40.985 38.644 -52.723 1.00 97.25 455 CYS A C 1
ATOM 3709 O O . CYS A 1 455 ? 40.536 39.709 -52.311 1.00 97.25 455 CYS A O 1
ATOM 3711 N N . GLY A 1 456 ? 41.907 37.952 -52.051 1.00 97.75 456 GLY A N 1
ATOM 3712 C CA . GLY A 1 456 ? 42.578 38.434 -50.845 1.00 97.75 456 GLY A CA 1
ATOM 3713 C C . GLY A 1 456 ? 41.745 38.431 -49.558 1.00 97.75 456 GLY A C 1
ATOM 3714 O O . GLY A 1 456 ? 42.270 38.837 -48.524 1.00 97.75 456 GLY A O 1
ATOM 3715 N N . ILE A 1 457 ? 40.479 37.983 -49.572 1.00 97.50 457 ILE A N 1
ATOM 3716 C CA . ILE A 1 457 ? 39.660 37.913 -48.345 1.00 97.50 457 ILE A CA 1
ATOM 3717 C C . ILE A 1 457 ? 40.285 36.939 -47.334 1.00 97.50 457 ILE A C 1
ATOM 3719 O O . ILE A 1 457 ? 40.618 35.808 -47.695 1.00 97.50 457 ILE A O 1
ATOM 3723 N N . ASN A 1 458 ? 40.428 37.375 -46.081 1.00 98.00 458 ASN A N 1
ATOM 3724 C CA . ASN A 1 458 ? 40.943 36.551 -44.986 1.00 98.00 458 ASN A CA 1
ATOM 3725 C C . ASN A 1 458 ? 39.917 35.473 -44.574 1.00 98.00 458 ASN A C 1
ATOM 3727 O O . ASN A 1 458 ? 38.706 35.667 -44.711 1.00 98.00 458 ASN A O 1
ATOM 3731 N N . ARG A 1 459 ? 40.397 34.339 -44.057 1.00 97.38 459 ARG A N 1
ATOM 3732 C CA . ARG A 1 459 ? 39.634 33.219 -43.491 1.00 97.38 459 ARG A CA 1
ATOM 3733 C C . ARG A 1 459 ? 38.586 33.674 -42.482 1.00 97.38 459 ARG A C 1
ATOM 3735 O O . ARG A 1 459 ? 37.429 33.265 -42.594 1.00 97.38 459 ARG A O 1
ATOM 3742 N N . ASP A 1 460 ? 38.964 34.554 -41.558 1.00 96.94 460 ASP A N 1
ATOM 3743 C CA . ASP A 1 460 ? 38.052 35.069 -40.532 1.00 96.94 460 ASP A CA 1
ATOM 3744 C C . ASP A 1 460 ? 36.940 35.931 -41.142 1.00 96.94 460 ASP A C 1
ATOM 3746 O O . ASP A 1 460 ? 35.761 35.709 -40.858 1.00 96.94 460 ASP A O 1
ATOM 3750 N N . ASP A 1 461 ? 37.288 36.833 -42.064 1.00 96.56 461 ASP A N 1
ATOM 3751 C CA . ASP A 1 461 ? 36.322 37.682 -42.772 1.00 96.56 461 ASP A CA 1
ATOM 3752 C C . ASP A 1 461 ? 35.375 36.854 -43.647 1.00 96.56 461 ASP A C 1
ATOM 3754 O O . ASP A 1 461 ? 34.174 37.119 -43.719 1.00 96.56 461 ASP A O 1
ATOM 3758 N N . HIS A 1 462 ? 35.892 35.812 -44.303 1.00 97.19 462 HIS A N 1
ATOM 3759 C CA . HIS A 1 462 ? 35.086 34.888 -45.093 1.00 97.19 462 HIS A CA 1
ATOM 3760 C C . HIS A 1 462 ? 34.109 34.106 -44.209 1.00 97.19 462 HIS A C 1
ATOM 3762 O O . HIS A 1 462 ? 32.925 33.997 -44.541 1.00 97.19 462 HIS A O 1
ATOM 3768 N N . LYS A 1 463 ? 34.580 33.607 -43.060 1.00 95.75 463 LYS A N 1
ATOM 3769 C CA . LYS A 1 463 ? 33.755 32.891 -42.084 1.00 95.75 463 LYS A CA 1
ATOM 3770 C C . LYS A 1 463 ? 32.681 33.794 -41.487 1.00 95.75 463 LYS A C 1
ATOM 3772 O O . LYS A 1 463 ? 31.540 33.354 -41.370 1.00 95.75 463 LYS A O 1
ATOM 3777 N N . ALA A 1 464 ? 33.005 35.052 -41.192 1.00 95.12 464 ALA A N 1
ATOM 3778 C CA . ALA A 1 464 ? 32.042 36.048 -40.731 1.00 95.12 464 ALA A CA 1
ATOM 3779 C C . ALA A 1 464 ? 31.002 36.394 -41.812 1.00 95.12 464 ALA A C 1
ATOM 3781 O O . ALA A 1 464 ? 29.808 36.447 -41.524 1.00 95.12 464 ALA A O 1
ATOM 3782 N N . LYS A 1 465 ? 31.433 36.585 -43.067 1.00 95.88 465 LYS A N 1
ATOM 3783 C CA . LYS A 1 465 ? 30.558 37.007 -44.173 1.00 95.88 465 LYS A CA 1
ATOM 3784 C C . LYS A 1 465 ? 29.651 35.895 -44.703 1.00 95.88 465 LYS A C 1
ATOM 3786 O O . LYS A 1 465 ? 28.511 36.167 -45.068 1.00 95.88 465 LYS A O 1
ATOM 3791 N N . TYR A 1 466 ? 30.149 34.662 -44.787 1.00 93.38 466 TYR A N 1
ATOM 3792 C CA . TYR A 1 466 ? 29.453 33.557 -45.462 1.00 93.38 466 TYR A CA 1
ATOM 3793 C C . TYR A 1 466 ? 29.110 32.379 -44.544 1.00 93.38 466 TYR A C 1
ATOM 3795 O O . TYR A 1 466 ? 28.490 31.419 -45.003 1.00 93.38 466 TYR A O 1
ATOM 3803 N N . GLY A 1 467 ? 29.520 32.409 -43.271 1.00 92.06 467 GLY A N 1
ATOM 3804 C CA . GLY A 1 467 ? 29.299 31.312 -42.323 1.00 92.06 467 GLY A CA 1
ATOM 3805 C C . GLY A 1 467 ? 30.062 30.028 -42.672 1.00 92.06 467 GLY A C 1
ATOM 3806 O O . GLY A 1 467 ? 29.726 28.957 -42.170 1.00 92.06 467 GLY A O 1
ATOM 3807 N N . GLN A 1 468 ? 31.053 30.110 -43.564 1.00 92.81 468 GLN A N 1
ATOM 3808 C CA . GLN A 1 468 ? 31.818 28.973 -44.076 1.00 92.81 468 GLN A CA 1
ATOM 3809 C C . GLN A 1 468 ? 33.309 29.299 -44.087 1.00 92.81 468 GLN A C 1
ATOM 3811 O O . GLN A 1 468 ? 33.706 30.445 -44.275 1.00 92.81 468 GLN A O 1
ATOM 3816 N N . ASP A 1 469 ? 34.132 28.277 -43.893 1.00 95.50 469 ASP A N 1
ATOM 3817 C CA . ASP A 1 469 ? 35.585 28.398 -43.972 1.00 95.50 469 ASP A CA 1
ATOM 3818 C C . ASP A 1 469 ? 36.062 28.561 -45.432 1.00 95.50 469 ASP A C 1
ATOM 3820 O O . ASP A 1 469 ? 35.285 28.336 -46.368 1.00 95.50 469 ASP A O 1
ATOM 3824 N N . LEU A 1 470 ? 37.325 28.943 -45.642 1.00 96.88 470 LEU A N 1
ATOM 3825 C CA . LEU A 1 470 ? 37.929 28.923 -46.979 1.00 96.88 470 LEU A CA 1
ATOM 3826 C C . LEU A 1 470 ? 38.001 27.482 -47.509 1.00 96.88 470 LEU A C 1
ATOM 3828 O O . LEU A 1 470 ? 38.183 26.526 -46.752 1.00 96.88 470 LEU A O 1
ATOM 3832 N N . GLY A 1 471 ? 37.809 27.306 -48.814 1.00 95.19 471 GLY A N 1
ATOM 3833 C CA . GLY A 1 471 ? 37.930 26.004 -49.463 1.00 95.19 471 GLY A CA 1
ATOM 3834 C C . GLY A 1 471 ? 39.314 25.801 -50.061 1.00 95.19 471 GLY A C 1
ATOM 3835 O O . GLY A 1 471 ? 40.036 26.763 -50.303 1.00 95.19 471 GLY A O 1
ATOM 3836 N N . VAL A 1 472 ? 39.646 24.540 -50.330 1.00 96.81 472 VAL A N 1
ATOM 3837 C CA . VAL A 1 472 ? 40.826 24.162 -51.111 1.00 96.81 472 VAL A CA 1
ATOM 3838 C C . VAL A 1 472 ? 40.352 23.569 -52.435 1.00 96.81 472 VAL A C 1
ATOM 3840 O O . VAL A 1 472 ? 39.439 22.733 -52.452 1.00 96.81 472 VAL A O 1
ATOM 3843 N N . PHE A 1 473 ? 40.944 24.048 -53.524 1.00 96.56 473 PHE A N 1
ATOM 3844 C CA . PHE A 1 473 ? 40.608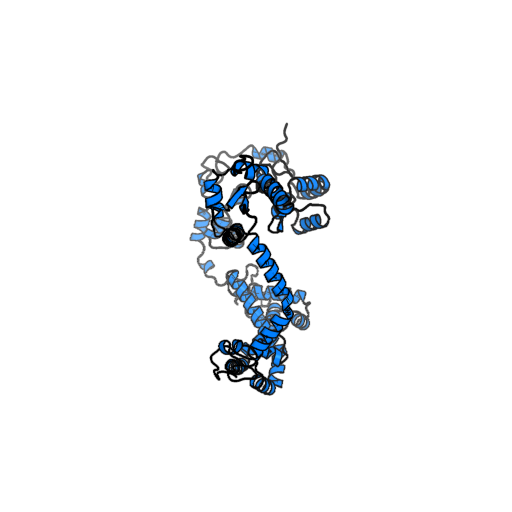 23.708 -54.901 1.00 96.56 473 PHE A CA 1
ATOM 3845 C C . PHE A 1 473 ? 41.810 23.061 -55.594 1.00 96.56 473 PHE A C 1
ATOM 3847 O O . PHE A 1 473 ? 42.932 23.534 -55.426 1.00 96.56 473 PHE A O 1
ATOM 3854 N N . HIS A 1 474 ? 41.560 22.004 -56.365 1.00 96.12 474 HIS A N 1
ATOM 3855 C CA . HIS A 1 474 ? 42.549 21.332 -57.211 1.00 96.12 474 HIS A CA 1
ATOM 3856 C C . HIS A 1 474 ? 42.742 22.132 -58.504 1.00 96.12 474 HIS A C 1
ATOM 3858 O O . HIS A 1 474 ? 41.785 22.298 -59.256 1.00 96.12 474 HIS A O 1
ATOM 3864 N N . ILE A 1 475 ? 43.937 22.677 -58.740 1.00 95.44 475 ILE A N 1
ATOM 3865 C CA . ILE A 1 475 ? 44.230 23.600 -59.850 1.00 95.44 475 ILE A CA 1
ATOM 3866 C C . ILE A 1 475 ? 44.020 22.918 -61.207 1.00 95.44 475 ILE A C 1
ATOM 3868 O O . ILE A 1 475 ? 43.431 23.528 -62.095 1.00 95.44 475 ILE A O 1
ATOM 3872 N N . ASP A 1 476 ? 44.461 21.668 -61.344 1.00 94.00 476 ASP A N 1
ATOM 3873 C CA . ASP A 1 476 ? 44.321 20.845 -62.553 1.00 94.00 476 ASP A CA 1
ATOM 3874 C C . ASP A 1 476 ? 42.928 20.211 -62.738 1.00 94.00 476 ASP A C 1
ATOM 3876 O O . ASP A 1 476 ? 42.668 19.574 -63.757 1.00 94.00 476 ASP A O 1
ATOM 3880 N N . GLY A 1 477 ? 42.030 20.364 -61.760 1.00 91.06 477 GLY A N 1
ATOM 3881 C CA . GLY A 1 477 ? 40.706 19.742 -61.752 1.00 91.06 477 GLY A CA 1
ATOM 3882 C C . GLY A 1 477 ? 40.676 18.250 -61.380 1.00 91.06 477 GLY A C 1
ATOM 3883 O O . GLY A 1 477 ? 39.581 17.708 -61.196 1.00 91.06 477 GLY A O 1
ATOM 3884 N N . ASP A 1 478 ? 41.821 17.582 -61.201 1.00 93.31 478 ASP A N 1
ATOM 3885 C CA . ASP A 1 478 ? 41.879 16.187 -60.755 1.00 93.31 478 ASP A CA 1
ATOM 3886 C C . ASP A 1 478 ? 41.750 16.095 -59.230 1.00 93.31 478 ASP A C 1
ATOM 3888 O O . ASP A 1 478 ? 42.667 16.382 -58.462 1.00 93.31 478 ASP A O 1
ATOM 3892 N N . LEU A 1 479 ? 40.594 15.603 -58.782 1.00 92.56 479 LEU A N 1
ATOM 3893 C CA . LEU A 1 479 ? 40.269 15.427 -57.365 1.00 92.56 479 LEU A CA 1
ATOM 3894 C C . LEU A 1 479 ? 41.141 14.386 -56.640 1.00 92.56 479 LEU A C 1
ATOM 3896 O O . LEU A 1 479 ? 41.044 14.279 -55.416 1.00 92.56 479 LEU A O 1
ATOM 3900 N N . ASN A 1 480 ? 41.935 13.589 -57.360 1.00 93.88 480 ASN A N 1
ATOM 3901 C CA . ASN A 1 480 ? 42.858 12.620 -56.766 1.00 93.88 480 ASN A CA 1
ATOM 3902 C C . ASN A 1 480 ? 44.285 13.169 -56.626 1.00 93.88 480 ASN A C 1
ATOM 3904 O O . ASN A 1 480 ? 45.066 12.608 -55.852 1.00 93.88 480 ASN A O 1
ATOM 3908 N N . ASN A 1 481 ? 44.626 14.255 -57.327 1.00 95.88 481 ASN A N 1
ATOM 3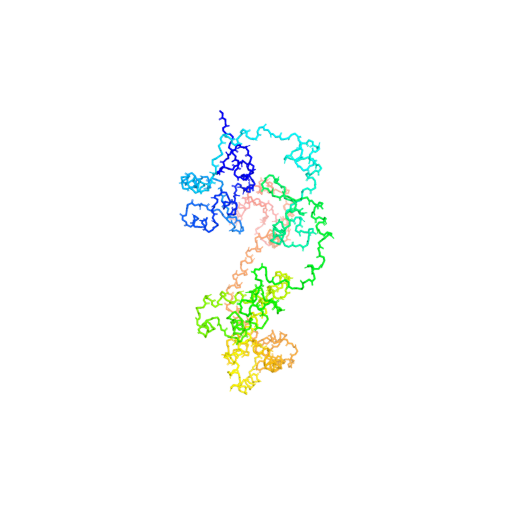909 C CA . ASN A 1 481 ? 45.949 14.862 -57.266 1.00 95.88 481 ASN A CA 1
ATOM 3910 C C . ASN A 1 481 ? 46.069 15.799 -56.054 1.00 95.88 481 ASN A C 1
ATOM 3912 O O . ASN A 1 481 ? 45.937 17.017 -56.152 1.00 95.88 481 ASN A O 1
ATOM 3916 N N . ASN A 1 482 ? 46.317 15.211 -54.885 1.00 96.00 482 ASN A N 1
ATOM 3917 C CA . ASN A 1 482 ? 46.402 15.929 -53.610 1.00 96.00 482 ASN A CA 1
ATOM 3918 C C . ASN A 1 482 ? 47.786 16.528 -53.314 1.00 96.00 482 ASN A C 1
ATOM 3920 O O . ASN A 1 482 ? 48.062 16.858 -52.157 1.00 96.00 482 ASN A O 1
ATOM 3924 N N . ASP A 1 483 ? 48.659 16.650 -54.318 1.00 96.50 483 ASP A N 1
ATOM 3925 C CA . ASP A 1 483 ? 49.955 17.302 -54.148 1.00 96.50 483 ASP A CA 1
ATOM 3926 C C . ASP A 1 483 ? 49.756 18.764 -53.700 1.00 96.50 483 ASP A C 1
ATOM 3928 O O . ASP A 1 483 ? 48.948 19.472 -54.306 1.00 96.50 483 ASP A O 1
ATOM 3932 N N . PRO A 1 484 ? 50.467 19.252 -52.665 1.00 95.81 484 PRO A N 1
ATOM 3933 C CA . PRO A 1 484 ? 50.306 20.621 -52.178 1.00 95.81 484 PRO A CA 1
ATOM 3934 C C . PRO A 1 484 ? 50.454 21.704 -53.256 1.00 95.81 484 PRO A C 1
ATOM 3936 O O . PRO A 1 484 ? 49.821 22.748 -53.136 1.00 95.81 484 PRO A O 1
ATOM 3939 N N . SER A 1 485 ? 51.244 21.468 -54.310 1.00 96.62 485 SER A N 1
ATOM 3940 C CA . SER A 1 485 ? 51.406 22.403 -55.434 1.00 96.62 485 SER A CA 1
ATOM 3941 C C . SER A 1 485 ? 50.177 22.494 -56.343 1.00 96.62 485 SER A C 1
ATOM 3943 O O . SER A 1 485 ? 49.981 23.512 -57.006 1.00 96.62 485 SER A O 1
ATOM 3945 N N . ASN A 1 486 ? 49.334 21.458 -56.347 1.00 97.00 486 ASN A N 1
ATOM 3946 C CA . ASN A 1 486 ? 48.074 21.414 -57.080 1.00 97.00 486 ASN A CA 1
ATOM 3947 C C . ASN A 1 486 ? 46.887 21.920 -56.243 1.00 97.00 486 ASN A C 1
ATOM 3949 O O . ASN A 1 486 ? 45.762 21.987 -56.729 1.00 97.00 486 ASN A O 1
ATOM 3953 N N . LEU A 1 487 ? 47.103 22.284 -54.980 1.00 97.44 487 LEU A N 1
ATOM 3954 C CA . LEU A 1 487 ? 46.054 22.764 -54.092 1.00 97.44 487 LEU A CA 1
ATOM 3955 C C . LEU A 1 487 ? 46.164 24.279 -53.916 1.00 97.44 487 LEU A C 1
ATOM 3957 O O . LEU A 1 487 ? 47.235 24.812 -53.646 1.00 97.44 487 LEU A O 1
ATOM 3961 N N . VAL A 1 488 ? 45.038 24.982 -54.033 1.00 97.94 488 VAL A N 1
ATOM 3962 C CA . VAL A 1 488 ? 44.970 26.434 -53.822 1.00 97.94 488 VAL A CA 1
ATOM 3963 C C . VAL A 1 488 ? 43.799 26.819 -52.922 1.00 97.94 488 VAL A C 1
ATOM 3965 O O . VAL A 1 488 ? 42.690 26.292 -53.052 1.00 97.94 488 VAL A O 1
ATOM 3968 N N . THR A 1 489 ? 44.029 27.765 -52.014 1.00 98.25 489 THR A N 1
ATOM 3969 C CA . THR A 1 489 ? 43.016 28.283 -51.092 1.00 98.25 489 THR A CA 1
ATOM 3970 C C . THR A 1 489 ? 42.162 29.346 -51.762 1.00 98.25 489 THR A C 1
ATOM 3972 O O . THR A 1 489 ? 42.638 30.412 -52.162 1.00 98.25 489 THR A O 1
ATOM 3975 N N . LEU A 1 490 ? 40.857 29.088 -51.848 1.00 97.56 490 LEU A N 1
ATOM 3976 C CA . LEU A 1 490 ? 39.900 29.964 -52.514 1.00 97.56 490 LEU A CA 1
ATOM 3977 C C . LEU A 1 490 ? 38.639 30.174 -51.671 1.00 97.56 490 LEU A C 1
ATOM 3979 O O . LEU A 1 490 ? 38.147 29.286 -50.971 1.00 97.56 490 LEU A O 1
ATOM 3983 N N . CYS A 1 491 ? 38.062 31.371 -51.776 1.00 97.38 491 CYS A N 1
ATOM 3984 C CA . CYS A 1 491 ? 36.729 31.643 -51.251 1.00 97.38 491 CYS A CA 1
ATOM 3985 C C . CYS A 1 491 ? 35.651 31.002 -52.136 1.00 97.38 491 CYS A C 1
ATOM 3987 O O . CYS A 1 491 ? 35.886 30.680 -53.304 1.00 97.38 491 CYS A O 1
ATOM 3989 N N . LYS A 1 492 ? 34.428 30.869 -51.609 1.00 94.19 492 LYS A N 1
ATOM 3990 C CA . LYS A 1 492 ? 33.320 30.216 -52.326 1.00 94.19 492 LYS A CA 1
ATOM 3991 C C . LYS A 1 492 ? 33.027 30.829 -53.700 1.00 94.19 492 LYS A C 1
ATOM 3993 O O . LYS A 1 492 ? 32.774 30.096 -54.651 1.00 94.19 492 LYS A O 1
ATOM 3998 N N . SER A 1 493 ? 33.075 32.157 -53.818 1.00 95.06 493 SER A N 1
ATOM 3999 C CA . SER A 1 493 ? 32.806 32.847 -55.085 1.00 95.06 493 SER A CA 1
ATOM 4000 C C . SER A 1 493 ? 33.915 32.651 -56.118 1.00 95.06 493 SER A C 1
ATOM 4002 O O . SER A 1 493 ? 33.618 32.524 -57.302 1.00 95.06 493 SER A O 1
ATOM 4004 N N . CYS A 1 494 ? 35.180 32.604 -55.690 1.00 96.88 494 CYS A N 1
ATOM 4005 C CA . CYS A 1 494 ? 36.300 32.337 -56.592 1.00 96.88 494 CYS A CA 1
ATOM 4006 C C . CYS A 1 494 ? 36.350 30.862 -57.009 1.00 96.88 494 CYS A C 1
ATOM 4008 O O . CYS A 1 494 ? 36.544 30.591 -58.189 1.00 96.88 494 CYS A O 1
ATOM 4010 N N . MET A 1 495 ? 36.057 29.922 -56.098 1.00 94.06 495 MET A N 1
ATOM 4011 C CA . MET A 1 495 ? 35.906 28.503 -56.453 1.00 94.06 495 MET A CA 1
ATOM 4012 C C . MET A 1 495 ? 34.820 28.294 -57.510 1.00 94.06 495 MET A C 1
ATOM 4014 O O . MET A 1 495 ? 35.049 27.579 -58.476 1.00 94.06 495 MET A O 1
ATOM 4018 N N . ALA A 1 496 ? 33.656 28.936 -57.360 1.00 92.31 496 ALA A N 1
ATOM 4019 C CA . ALA A 1 496 ? 32.587 28.839 -58.354 1.00 92.31 496 ALA A CA 1
ATOM 4020 C C . ALA A 1 496 ? 33.024 29.390 -59.722 1.00 92.31 496 ALA A C 1
ATOM 4022 O O . ALA A 1 496 ? 32.777 28.750 -60.736 1.00 92.31 496 ALA A O 1
ATOM 4023 N N . ARG A 1 497 ? 33.722 30.536 -59.740 1.00 93.50 497 ARG A N 1
ATOM 4024 C CA . ARG A 1 497 ? 34.232 31.165 -60.969 1.00 93.50 497 ARG A CA 1
ATOM 4025 C C . ARG A 1 497 ? 35.268 30.300 -61.691 1.00 93.50 497 ARG A C 1
ATOM 4027 O O . ARG A 1 497 ? 35.233 30.217 -62.913 1.00 93.50 497 ARG A O 1
ATOM 4034 N N . ARG A 1 498 ? 36.172 29.658 -60.944 1.00 89.06 498 ARG A N 1
ATOM 4035 C CA . ARG A 1 498 ? 37.167 28.739 -61.513 1.00 89.06 498 ARG A CA 1
ATOM 4036 C C . ARG A 1 498 ? 36.548 27.416 -61.957 1.00 89.06 498 ARG A C 1
ATOM 4038 O O . ARG A 1 498 ? 36.888 26.905 -63.012 1.00 89.06 498 ARG A O 1
ATOM 4045 N N . GLY A 1 499 ? 35.598 26.887 -61.188 1.00 83.06 499 GLY A N 1
ATOM 4046 C CA . GLY A 1 499 ? 34.870 25.674 -61.562 1.00 83.06 499 GLY A CA 1
ATOM 4047 C C . GLY A 1 499 ? 34.092 25.822 -62.871 1.00 83.06 499 GLY A C 1
ATOM 4048 O O . GLY A 1 499 ? 33.961 24.847 -63.597 1.00 83.06 499 GLY A O 1
ATOM 4049 N N . THR A 1 500 ? 33.612 27.028 -63.194 1.00 71.94 500 THR A N 1
ATOM 4050 C CA . THR A 1 500 ? 32.983 27.303 -64.494 1.00 71.94 500 THR A CA 1
ATOM 4051 C C . THR A 1 500 ? 33.993 27.451 -65.630 1.00 71.94 500 THR A C 1
ATOM 4053 O O . THR A 1 500 ? 33.714 26.978 -66.717 1.00 71.94 500 THR A O 1
ATOM 4056 N N . SER A 1 501 ? 35.171 28.044 -65.400 1.00 62.50 501 SER A N 1
ATOM 4057 C CA . SER A 1 501 ? 36.163 28.236 -66.471 1.00 62.50 501 SER A CA 1
ATOM 4058 C C . SER A 1 501 ? 36.868 26.945 -66.893 1.00 62.50 501 SER A C 1
ATOM 4060 O O . SER A 1 501 ? 37.216 26.810 -68.053 1.00 62.50 501 SER A O 1
ATOM 4062 N N . VAL A 1 502 ? 37.056 25.992 -65.974 1.00 59.06 502 VAL A N 1
ATOM 4063 C CA . VAL A 1 502 ? 37.675 24.680 -66.268 1.00 59.06 502 VAL A CA 1
ATOM 4064 C C . VAL A 1 502 ? 36.714 23.741 -67.019 1.00 59.06 502 VAL A C 1
ATOM 4066 O O . VAL A 1 502 ? 37.138 22.730 -67.556 1.00 59.06 502 VAL A O 1
ATOM 4069 N N . ALA A 1 503 ? 35.414 24.050 -67.052 1.00 56.53 503 ALA A N 1
ATOM 4070 C CA . ALA A 1 503 ? 34.420 23.257 -67.779 1.00 56.53 503 ALA A CA 1
ATOM 4071 C C . ALA A 1 503 ? 34.234 23.694 -69.247 1.00 56.53 503 ALA A C 1
ATOM 4073 O O . ALA A 1 503 ? 33.594 22.965 -70.004 1.00 56.53 503 ALA A O 1
ATOM 4074 N N . ASP A 1 504 ? 34.759 24.868 -69.619 1.00 44.81 504 ASP A N 1
ATOM 4075 C CA . ASP A 1 504 ? 34.624 25.476 -70.952 1.00 44.81 504 ASP A CA 1
ATOM 4076 C C . ASP A 1 504 ? 35.911 25.358 -71.811 1.00 44.81 504 ASP A C 1
ATOM 4078 O O . ASP A 1 504 ? 35.907 25.769 -72.974 1.00 44.81 504 ASP A O 1
ATOM 4082 N N . GLU A 1 505 ? 36.989 24.789 -71.258 1.00 42.41 505 GLU A N 1
ATOM 4083 C CA . GLU A 1 505 ? 38.214 24.349 -71.959 1.00 42.41 505 GLU A CA 1
ATOM 4084 C C . GLU A 1 505 ? 38.210 22.824 -72.118 1.00 42.41 505 GLU A C 1
ATOM 4086 O O . GLU A 1 505 ? 38.651 22.346 -73.193 1.00 42.41 505 GLU A O 1
#

Foldseek 3Di:
DPDQQQAPPPRDRADADPLRHHPVVLPVQADPVQWGFLVSLCVSLVHDSVVVVVCCVVVLAPWDADPVRGTIGHPVRSRSSCVVCVPVSVVVVPPPDDPPDDVVNVVVVPDQPQAQPPPRPDGDDPQRHDPVQVVQWDALVVLCVLLVHDSVVSVVCCVVCVPQWPWDDGPPGTTTGNVSSNVCSVPVPVVVVPPPDPAAPPECAAPPPRDPPAPDFNVRHGPVGVCVDLLNQLLVVLLLQDQLCNSCVVVVHHSVVSVVSPVVSLVRVVVVVPPDDPVVSVVSVVVSVVSNLLNNLCVPCVVLCVVCVVVLLVCLLLFLDQDLVSSCVSSVHDPSNSNCCVPVNVVSVVSNVVSVCQQDNVESAAPVPRDSPAHDDPPRHGPVCQCVDPVVVVVVVVVCVVCVVVVVVVVVVVVVVQCVDPVNVVVVVCVVCCVQQVNCWVVQCVVCVQAAPPPGHHQVNLCVVPVDGWGWDQQLNDSVPNPSVRIHTHRPVVNVVSVVVNVVD

Solvent-accessible surface area (backbone atoms only — not comparable to full-atom values): 28608 Å² total; per-residue (Å²): 132,85,80,72,46,61,14,76,80,80,68,42,73,38,72,59,62,69,88,46,24,21,58,69,65,47,54,75,42,30,45,99,86,51,30,22,41,58,68,41,48,23,64,66,69,72,42,56,66,69,55,53,54,49,34,40,76,69,66,64,36,69,74,45,64,51,96,86,66,47,59,30,32,44,56,67,48,54,50,54,39,46,69,76,37,46,67,66,51,48,61,60,62,67,67,54,88,72,79,82,80,54,74,72,66,56,59,68,68,71,68,71,69,69,41,7,82,86,75,65,73,47,55,49,34,89,85,69,29,18,70,71,61,53,73,38,49,34,47,62,69,55,51,16,58,75,63,74,49,54,63,79,53,45,55,50,45,44,71,75,37,50,92,58,42,54,76,43,85,46,90,97,43,64,26,29,46,44,67,36,49,51,52,44,55,74,66,47,64,69,68,67,81,63,54,67,83,74,52,26,100,86,40,91,37,19,74,82,83,55,47,72,84,60,63,54,33,55,81,27,28,24,71,83,53,36,69,78,32,69,33,41,50,44,47,52,39,33,50,60,29,41,51,53,54,59,47,8,62,77,72,74,43,52,47,69,57,32,50,54,37,39,56,49,32,52,50,30,58,49,50,68,71,46,96,60,52,73,67,57,54,48,51,53,51,53,49,52,52,49,45,20,48,45,29,28,28,48,73,72,44,44,66,62,48,67,79,40,42,70,61,47,54,53,45,52,71,71,45,78,39,76,47,70,73,45,50,35,57,74,76,68,50,59,82,72,42,50,57,49,44,64,73,77,37,47,63,62,54,50,49,24,57,57,41,62,71,46,44,44,87,91,29,71,37,19,76,82,77,62,50,55,88,55,61,63,68,61,97,46,18,22,60,85,44,32,80,71,32,67,69,44,51,49,51,52,49,51,52,47,64,78,38,42,67,59,53,51,50,51,49,51,53,50,50,57,56,51,58,66,38,67,71,48,44,49,54,52,48,52,53,48,42,36,73,57,26,74,57,44,56,62,60,34,32,58,76,43,73,44,21,17,76,87,79,61,51,37,38,67,59,41,28,72,74,68,75,40,75,66,43,76,43,46,75,86,67,46,73,82,54,51,51,68,90,34,42,43,27,28,39,74,69,56,46,53,56,50,59,54,56,68,72,78,111

Nearest PDB structures (foldseek):
  6ama-assembly1_B  TM=8.214E-01  e=6.353E-02  Streptomyces venezuelae
  5i44-assembly4_F-2  TM=7.001E-01  e=2.353E-02  Bacillus subtilis subsp. subtilis str. 168
  5i44-assembly1_D  TM=6.710E-01  e=5.155E-02  Bacillus subtilis subsp. subtilis str. 168
  2zhg-assembly1_A-2  TM=6.295E-01  e=6.694E-02  Escherichia coli K-12
  2zhh-assembly1_A-2  TM=5.977E-01  e=7.432E-02  Escherichia coli K-12

Sequence (505 aa):
MSSEYVCRFCLRHKPLTVAGVCDQCTNDLFSNDGKASIQGVSKLLKLSTATLRRLESTGQLTVDRNEAGSRRYSKATIESYLLKNSDQLTARITKGKVKEVTMDDVELLSSFPSVCPLCGMNEIFDKGYCVDCLSDLISKVDASKLLGISLPRLERLLEEYPDLIHTFPYMTQLRMSKREVENFAANMPTKELSRGARWSSHFRQCRICKTTENEHYGGGYCIECYPKTNEAMLLKGYLGGENLSEIGIRLGFSRERARQLFNKAVAIGIERLGDVTEYRKQEIRDQIELTYKQSRANKEFKHIIEENYDDIVKKLSTEMIISESGIIKAIGLPPSASYLIEEEYPEFLEIIAQNKKRWSWKYDTCRLCGKTEAKHKRWGYCENCYTRSDEWKKQQYEYRANNYEKFREHQKAYEAEYYKRPEVKERMTQKSYKKRYDGNRESTIEADDYKCRDCGINRDDHKAKYGQDLGVFHIDGDLNNNDPSNLVTLCKSCMARRGTSVADE

Radius of gyration: 46.08 Å; Cα contacts (8 Å, |Δi|>4): 537; chains: 1; bounding box: 86×96×126 Å